Protein AF-A0A661M329-F1 (afdb_monomer_lite)

Secondary structure (DSSP, 8-state):
----GGGSPPBTTBHHHHHHHHHHHHHTTS---TT-EEEE-PSS-TT-SEEEEPTTS-EEEEEE---SSS--HHHHHHHHHHHHHHHHH-TTEEEEEEE-SS-------TT---HHHHHHHHHHHHHHHHHHTT---EEEEE-HHHHHHHHTSGGGHHHHHHHH-TTTT-HHHHHHHHHHHHHHHGGG--GGG----GGGGHHHHHHT-HHHHHHHHHHHHHHHHHHHHH--HHHHTTSHHHHHHHHHHHHHHHHHHHHTTTTTTSPP-HHHHHHHHHHHHHHHHHHHHHHHHHHHHHHHHHHHHTTS---PPPP--HHHHHHHHHHHHHHHHHHHHHTSHHHHHHHS-EEEEEE-TTSSHHHHHHHHHHHHHHTT--EEEEEGGG--SS-HHHHHHHHTT--S-HHHHHHHHHHHHHHHTS-EEEEEE-TTSTTHHHHHHHHHHHHHHHHTT-TTEEEEEEEEGGGHHHHSPTT-TTTTSEEEE--SSTT-HHHHHHHHHHHTTPPPPSS--

Foldseek 3Di:
DFDPLVLFAQDPHGSFLSQLLLVLVLVVPPDAPPPKFKFADDPVRQLFRIWIQHPVRAIAGEDEGEDPDQDDPVRLVVNVVSLLSCVVPHVRYAEYEYEYAADFDDPPDPPDQGSVNVVVVSQVVSCVSCVVSVHHYDYHYHYSVNSVVSCPDPLNLLVCLQRRVNVDLDLVLLVVQLVVLVVVCPPLADPLLDDDDPVLLLVCLLWVPPVLLVVLVVLLVQLVVLLVQLDDPVLCVFCVVLNVVLVVLNVVLNVLSVCPLRRQLPQRPLVVNLVSLVVNLVSLVVSLVRLQVVLVVQVVVVVVVPPDDDPDDGDSSPRSNVSSVSSNVSSVVSNCVSPDSSVVSSNQSAAEEEEAPPQCQVNSLSVSSVVCSVVVAAEHEAELQQDDLDAVQVSVCVSSVHDDDSSSNLSNQLSSLVSSSIAYEYEYEACVHHCSLNHQQPHVVVVLVVCVVRSSYHYYYYYYNVCCPSRHHPPCPPNNYNYDYRRHCVVNQVVSQVSVCVVVVHDDDPDDD

Structure (mmCIF, N/CA/C/O backbone):
data_AF-A0A661M329-F1
#
_entry.id   AF-A0A661M329-F1
#
loop_
_atom_site.group_PDB
_atom_site.id
_atom_site.type_symbol
_atom_site.label_atom_id
_atom_site.label_alt_id
_atom_site.label_comp_id
_atom_site.label_asym_id
_atom_site.label_entity_id
_atom_site.label_seq_id
_atom_site.pdbx_PDB_ins_code
_atom_site.Cartn_x
_atom_site.Cartn_y
_atom_site.Cartn_z
_atom_site.occupancy
_atom_site.B_iso_or_equiv
_atom_site.auth_seq_id
_atom_site.auth_comp_id
_atom_site.auth_asym_id
_atom_site.auth_atom_id
_atom_site.pdbx_PDB_model_num
ATOM 1 N N . MET A 1 1 ? -7.264 -4.583 -33.139 1.00 51.62 1 MET A N 1
ATOM 2 C CA . MET A 1 1 ? -6.341 -5.719 -32.919 1.00 51.62 1 MET A CA 1
ATOM 3 C C . MET A 1 1 ? -6.955 -6.549 -31.810 1.00 51.62 1 MET A C 1
ATOM 5 O O . MET A 1 1 ? -7.364 -5.942 -30.833 1.00 51.62 1 MET A O 1
ATOM 9 N N . SER A 1 2 ? -7.095 -7.862 -31.982 1.00 67.31 2 SER A N 1
ATOM 10 C CA . SER A 1 2 ? -7.638 -8.748 -30.943 1.00 67.31 2 SER A CA 1
ATOM 11 C C . SER A 1 2 ? -6.589 -9.026 -29.865 1.00 67.31 2 SER A C 1
ATOM 13 O O . SER A 1 2 ? -5.386 -9.060 -30.156 1.00 67.31 2 SER A O 1
ATOM 15 N N . ILE A 1 3 ? -7.029 -9.222 -28.623 1.00 83.31 3 ILE A N 1
ATOM 16 C CA . ILE A 1 3 ? -6.133 -9.592 -27.525 1.00 83.31 3 ILE A CA 1
ATOM 17 C C . ILE A 1 3 ? -5.762 -11.066 -27.693 1.00 83.31 3 ILE A C 1
ATOM 19 O O . ILE A 1 3 ? -6.628 -11.934 -27.745 1.00 83.31 3 ILE A O 1
ATOM 23 N N . ASN A 1 4 ? -4.467 -11.388 -27.727 1.00 90.31 4 ASN A N 1
ATOM 24 C CA . ASN A 1 4 ? -4.055 -12.784 -27.605 1.00 90.31 4 ASN A CA 1
ATOM 25 C C . ASN A 1 4 ? -4.012 -13.185 -26.124 1.00 90.31 4 ASN A C 1
ATOM 27 O O . ASN A 1 4 ? -2.982 -13.042 -25.460 1.00 90.31 4 ASN A O 1
ATOM 31 N N . TRP A 1 5 ? -5.125 -13.714 -25.617 1.00 93.62 5 TRP A N 1
ATOM 32 C CA . TRP A 1 5 ? -5.265 -14.153 -24.227 1.00 93.62 5 TRP A CA 1
ATOM 33 C C . TRP A 1 5 ? -4.284 -15.256 -23.811 1.00 93.62 5 TRP A C 1
ATOM 35 O O . TRP A 1 5 ? -3.985 -15.379 -22.627 1.00 93.62 5 TRP A O 1
ATOM 45 N N . GLN A 1 6 ? -3.698 -16.007 -24.751 1.00 89.69 6 GLN A N 1
ATOM 46 C CA . GLN A 1 6 ? -2.646 -16.984 -24.431 1.00 89.69 6 GLN A CA 1
ATOM 47 C C . GLN A 1 6 ? -1.368 -16.314 -23.905 1.00 89.69 6 GLN A C 1
ATOM 49 O O . GLN A 1 6 ? -0.610 -16.935 -23.162 1.00 89.69 6 GLN A O 1
ATOM 54 N N . ASN A 1 7 ? -1.145 -15.042 -24.250 1.00 92.56 7 ASN A N 1
ATOM 55 C CA . ASN A 1 7 ? -0.004 -14.259 -23.779 1.00 92.56 7 ASN A CA 1
ATOM 56 C C . ASN A 1 7 ? -0.257 -13.574 -22.432 1.00 92.56 7 ASN A C 1
ATOM 58 O O . ASN A 1 7 ? 0.666 -12.957 -21.898 1.00 92.56 7 ASN A O 1
ATOM 62 N N . LEU A 1 8 ? -1.471 -13.680 -21.878 1.00 96.06 8 LEU A N 1
ATOM 63 C CA . LEU A 1 8 ? -1.777 -13.134 -20.564 1.00 96.06 8 LEU A CA 1
ATOM 64 C C . LEU A 1 8 ? -0.839 -13.749 -19.520 1.00 96.06 8 LEU A C 1
ATOM 66 O O . LEU A 1 8 ? -0.721 -14.974 -19.405 1.00 96.06 8 LEU A O 1
ATOM 70 N N . ARG A 1 9 ? -0.168 -12.890 -18.754 1.00 95.38 9 ARG A N 1
ATOM 71 C CA . ARG A 1 9 ? 0.722 -13.281 -17.663 1.00 95.38 9 ARG A CA 1
ATOM 72 C C . ARG A 1 9 ? -0.052 -14.117 -16.632 1.00 95.38 9 ARG A C 1
ATOM 74 O O . ARG A 1 9 ? -1.063 -13.643 -16.113 1.00 95.38 9 ARG A O 1
ATOM 81 N N . PRO A 1 10 ? 0.434 -15.318 -16.265 1.00 94.69 10 PRO A N 1
ATOM 82 C CA . PRO A 1 10 ? -0.117 -16.038 -15.129 1.00 94.69 10 PRO A CA 1
ATOM 83 C C . PRO A 1 10 ? 0.226 -15.305 -13.827 1.00 94.69 10 PRO A C 1
ATOM 85 O O . PRO A 1 10 ? 1.358 -14.861 -13.627 1.00 94.69 10 PRO A O 1
ATOM 88 N N . TRP A 1 11 ? -0.737 -15.220 -12.918 1.00 93.62 11 TRP A N 1
ATOM 89 C CA . TRP A 1 11 ? -0.564 -14.644 -11.585 1.00 93.62 11 TRP A CA 1
ATOM 90 C C . TRP A 1 11 ? -0.943 -15.683 -10.542 1.00 93.62 11 TRP A C 1
ATOM 92 O O . TRP A 1 11 ? -1.860 -16.452 -10.787 1.00 93.62 11 TRP A O 1
ATOM 102 N N . ASN A 1 12 ? -0.241 -15.780 -9.411 1.00 88.00 12 ASN A N 1
ATOM 103 C CA . ASN A 1 12 ? -0.517 -16.796 -8.377 1.00 88.00 12 ASN A CA 1
ATOM 104 C C . ASN A 1 12 ? -0.701 -18.234 -8.923 1.00 88.00 12 ASN A C 1
ATOM 106 O O . ASN A 1 12 ? -1.512 -19.008 -8.425 1.00 88.00 12 ASN A O 1
ATOM 110 N N . GLY A 1 13 ? 0.058 -18.591 -9.967 1.00 89.50 13 GLY A N 1
ATOM 111 C CA . GLY A 1 13 ? 0.091 -19.940 -10.538 1.00 89.50 13 GLY A CA 1
ATOM 112 C C . GLY A 1 13 ? -0.828 -20.201 -11.737 1.00 89.50 13 GLY A C 1
ATOM 113 O O . GLY A 1 13 ? -0.719 -21.276 -12.319 1.00 89.50 13 GLY A O 1
ATOM 114 N N . SER A 1 14 ? -1.688 -19.263 -12.164 1.00 95.19 14 SER A N 1
ATOM 115 C CA . SER A 1 14 ? -2.566 -19.496 -13.327 1.00 95.19 14 SER A CA 1
ATOM 116 C C . SER A 1 14 ? -2.937 -18.231 -14.112 1.00 95.19 14 SER A C 1
ATOM 118 O O . SER A 1 14 ? -2.819 -17.114 -13.612 1.00 95.19 14 SER A O 1
ATOM 120 N N . GLN A 1 15 ? -3.406 -18.399 -15.355 1.00 95.69 15 GLN A N 1
ATOM 121 C CA . GLN A 1 15 ? -3.994 -17.301 -16.137 1.00 95.69 15 GLN A CA 1
ATOM 122 C C . GLN A 1 15 ? -5.377 -16.889 -15.625 1.00 95.69 15 GLN A C 1
ATOM 124 O O . GLN A 1 15 ? -5.746 -15.736 -15.802 1.00 95.69 15 GLN A O 1
ATOM 129 N N . ASN A 1 16 ? -6.107 -17.780 -14.944 1.00 95.38 16 ASN A N 1
ATOM 130 C CA . ASN A 1 16 ? -7.419 -17.457 -14.377 1.00 95.38 16 ASN A CA 1
ATOM 131 C C . ASN A 1 16 ? -7.296 -16.329 -13.352 1.00 95.38 16 ASN A C 1
ATOM 133 O O . ASN A 1 16 ? -7.906 -15.277 -13.500 1.00 95.38 16 ASN A O 1
ATOM 137 N N . THR A 1 17 ? -6.405 -16.523 -12.388 1.00 94.69 17 THR A N 1
ATOM 138 C CA . THR A 1 17 ? -6.068 -15.545 -11.352 1.00 94.69 17 THR A CA 1
ATOM 139 C C . THR A 1 17 ? -5.371 -14.305 -11.919 1.00 94.69 17 THR A C 1
ATOM 141 O O . THR A 1 17 ? -5.500 -13.219 -11.366 1.00 94.69 17 THR A O 1
ATOM 144 N N . GLY A 1 18 ? -4.649 -14.433 -13.040 1.00 95.94 18 GLY A N 1
ATOM 145 C CA . GLY A 1 18 ? -4.112 -13.279 -13.773 1.00 95.94 18 GLY A CA 1
ATOM 146 C C . GLY A 1 18 ? -5.201 -12.432 -14.434 1.00 95.94 18 GLY A C 1
ATOM 147 O O . GLY A 1 18 ? -5.139 -11.208 -14.391 1.00 95.94 18 GLY A O 1
ATOM 148 N N . PHE A 1 19 ? -6.219 -13.071 -15.009 1.00 97.38 19 PHE A N 1
ATOM 149 C CA . PHE A 1 19 ? -7.359 -12.390 -15.617 1.00 97.38 19 PHE A CA 1
ATOM 150 C C . PHE A 1 19 ? -8.252 -11.724 -14.569 1.00 97.38 19 PHE A C 1
ATOM 152 O O . PHE A 1 19 ? -8.682 -10.592 -14.777 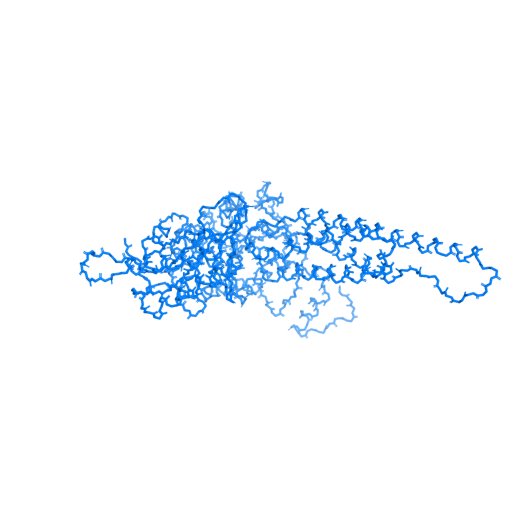1.00 97.38 19 PHE A O 1
ATOM 159 N N . GLU A 1 20 ? -8.494 -12.402 -13.444 1.00 96.62 20 GLU A N 1
ATOM 160 C CA . GLU A 1 20 ? -9.211 -11.844 -12.293 1.00 96.62 20 GLU A CA 1
ATOM 161 C C . GLU A 1 20 ? -8.524 -10.569 -11.794 1.00 96.62 20 GLU A C 1
ATOM 163 O O . GLU A 1 20 ? -9.153 -9.511 -11.754 1.00 96.62 20 GLU A O 1
ATOM 168 N N . GLU A 1 21 ? -7.214 -10.627 -11.533 1.00 96.38 21 GLU A N 1
ATOM 169 C CA . GLU A 1 21 ? -6.452 -9.454 -11.100 1.00 96.38 21 GLU A CA 1
ATOM 170 C C . GLU A 1 21 ? -6.451 -8.343 -12.161 1.00 96.38 21 GLU A C 1
ATOM 172 O O . GLU A 1 21 ? -6.685 -7.187 -11.820 1.00 96.38 21 GLU A O 1
ATOM 177 N N . LEU A 1 22 ? -6.254 -8.659 -13.447 1.00 97.50 22 LEU A N 1
ATOM 178 C CA . LEU A 1 22 ? -6.341 -7.663 -14.520 1.00 97.50 22 LEU A CA 1
ATOM 179 C C . LEU A 1 22 ? -7.703 -6.944 -14.516 1.00 97.50 22 LEU A C 1
ATOM 181 O O . LEU A 1 22 ? -7.742 -5.719 -14.609 1.00 97.50 22 LEU A O 1
ATOM 185 N N . CYS A 1 23 ? -8.810 -7.678 -14.382 1.00 97.62 23 CYS A N 1
ATOM 186 C CA . CYS A 1 23 ? -10.145 -7.081 -14.331 1.00 97.62 23 CYS A CA 1
ATOM 187 C C . CYS A 1 23 ? -10.324 -6.195 -13.092 1.00 97.62 23 CYS A C 1
ATOM 189 O O . CYS A 1 23 ? -10.851 -5.093 -13.222 1.00 97.62 23 CYS A O 1
ATOM 191 N N . CYS A 1 24 ? -9.835 -6.622 -11.922 1.00 96.00 24 CYS A N 1
ATOM 192 C CA . CYS A 1 24 ? -9.841 -5.798 -10.709 1.00 96.00 24 CYS A CA 1
ATOM 193 C C . CYS A 1 24 ? -9.064 -4.492 -10.901 1.00 96.00 24 CYS A C 1
ATOM 195 O O . CYS A 1 24 ? -9.531 -3.424 -10.516 1.00 96.00 24 CYS A O 1
ATOM 197 N N . GLN A 1 25 ? -7.898 -4.560 -11.541 1.00 95.88 25 GLN A N 1
ATOM 198 C CA . GLN A 1 25 ? -7.081 -3.381 -11.818 1.00 95.88 25 GLN A CA 1
ATOM 199 C C . GLN A 1 25 ? -7.755 -2.402 -12.774 1.00 95.88 25 GLN A C 1
ATOM 201 O O . GLN A 1 25 ? -7.614 -1.197 -12.595 1.00 95.88 25 GLN A O 1
ATOM 206 N N . LEU A 1 26 ? -8.470 -2.900 -13.783 1.00 97.25 26 LEU A N 1
ATOM 207 C CA . LEU A 1 26 ? -9.256 -2.049 -14.673 1.00 97.25 26 LEU A CA 1
ATOM 208 C C . LEU A 1 26 ? -10.458 -1.447 -13.933 1.00 97.25 26 LEU A C 1
ATOM 210 O O . LEU A 1 26 ? -10.696 -0.250 -14.042 1.00 97.25 26 LEU A O 1
ATOM 214 N N . ALA A 1 27 ? -11.159 -2.239 -13.115 1.00 96.31 27 ALA A N 1
ATOM 215 C CA . ALA A 1 27 ? -12.278 -1.768 -12.298 1.00 96.31 27 ALA A CA 1
ATOM 216 C C . ALA A 1 27 ? -11.871 -0.649 -11.322 1.00 96.31 27 ALA A C 1
ATOM 218 O O . ALA A 1 27 ? -12.624 0.304 -11.142 1.00 96.31 27 ALA A O 1
ATOM 219 N N . ALA A 1 28 ? -10.663 -0.713 -10.752 1.00 93.56 28 ALA A N 1
ATOM 220 C CA . ALA A 1 28 ? -10.113 0.319 -9.868 1.00 93.56 28 ALA A CA 1
ATOM 221 C C . ALA A 1 28 ? -9.904 1.690 -10.543 1.00 93.56 28 ALA A C 1
ATOM 223 O O . ALA A 1 28 ? -9.671 2.675 -9.848 1.00 93.56 28 ALA A O 1
ATOM 224 N N . TYR A 1 29 ? -9.945 1.751 -11.877 1.00 92.62 29 TYR A N 1
ATOM 225 C CA . TYR A 1 29 ? -9.771 2.975 -12.668 1.00 92.62 29 TYR A CA 1
ATOM 226 C C . TYR A 1 29 ? -11.064 3.418 -13.362 1.00 92.62 29 TYR A C 1
ATOM 228 O O . TYR A 1 29 ? -11.057 4.415 -14.080 1.00 92.62 29 TYR A O 1
ATOM 236 N N . GLU A 1 30 ? -12.177 2.712 -13.149 1.00 93.81 30 GLU A N 1
ATOM 237 C CA . GLU A 1 30 ? -13.479 3.206 -13.589 1.00 93.81 30 GLU A CA 1
ATOM 238 C C . GLU A 1 30 ? -13.853 4.470 -12.803 1.00 93.81 30 GLU A C 1
ATOM 240 O O . GLU A 1 30 ? -13.565 4.595 -11.610 1.00 93.81 30 GLU A O 1
ATOM 245 N N . GLU A 1 31 ? -14.516 5.412 -13.473 1.00 92.50 31 GLU A N 1
ATOM 246 C CA . GLU A 1 31 ? -14.968 6.646 -12.840 1.00 92.50 31 GLU A CA 1
ATOM 247 C C . GLU A 1 31 ? -16.027 6.344 -11.772 1.00 92.50 31 GLU A C 1
ATOM 249 O O . GLU A 1 31 ? -17.148 5.926 -12.069 1.00 92.50 31 GLU A O 1
ATOM 254 N N . ALA A 1 32 ? -15.670 6.585 -10.513 1.00 92.12 32 ALA A N 1
ATOM 255 C CA . ALA A 1 32 ? -16.570 6.498 -9.375 1.00 92.12 32 ALA A CA 1
ATOM 256 C C . ALA A 1 32 ? -16.809 7.897 -8.773 1.00 92.12 32 ALA A C 1
ATOM 258 O O . ALA A 1 32 ? -15.937 8.768 -8.857 1.00 92.12 32 ALA A O 1
ATOM 259 N N . PRO A 1 33 ? -17.966 8.137 -8.128 1.00 93.56 33 PRO A N 1
ATOM 260 C CA . PRO A 1 33 ? -18.215 9.355 -7.365 1.00 93.56 33 PRO A CA 1
ATOM 261 C C . PRO A 1 33 ? -17.064 9.708 -6.417 1.00 93.56 33 PRO A C 1
ATOM 263 O O . PRO A 1 33 ? -16.435 8.826 -5.824 1.00 93.56 33 PRO A O 1
ATOM 266 N N . GLN A 1 34 ? -16.818 11.002 -6.216 1.00 88.31 34 GLN A N 1
ATOM 267 C CA . GLN A 1 34 ? -15.798 11.465 -5.275 1.00 88.31 34 GLN A CA 1
ATOM 268 C C . GLN A 1 34 ? -16.022 10.857 -3.881 1.00 88.31 34 GLN A C 1
ATOM 270 O O . GLN A 1 34 ? -17.160 10.718 -3.437 1.00 88.31 34 GLN A O 1
ATOM 275 N N . SER A 1 35 ? -14.931 10.499 -3.198 1.00 85.50 35 SER A N 1
ATOM 276 C CA . SER A 1 35 ? -14.946 9.820 -1.890 1.00 85.50 35 SER A CA 1
ATOM 277 C C . SER A 1 35 ? -15.457 8.374 -1.905 1.00 85.50 35 SER A C 1
ATOM 279 O O . SER A 1 35 ? -15.669 7.801 -0.836 1.00 85.50 35 SER A O 1
ATOM 281 N N . SER A 1 36 ? -15.621 7.762 -3.081 1.00 90.38 36 SER A N 1
ATOM 282 C CA . SER A 1 36 ? -15.779 6.307 -3.177 1.00 90.38 36 SER A CA 1
ATOM 283 C C . SER A 1 36 ? -14.490 5.596 -2.765 1.00 90.38 36 SER A C 1
ATOM 285 O O . SER A 1 36 ? -13.392 6.130 -2.926 1.00 90.38 36 SER A O 1
ATOM 287 N N . ILE A 1 37 ? -14.625 4.377 -2.246 1.00 89.06 37 ILE A N 1
ATOM 288 C CA . ILE A 1 37 ? -13.499 3.537 -1.830 1.00 89.06 37 ILE A CA 1
ATOM 289 C C . ILE A 1 37 ? -13.508 2.274 -2.681 1.00 89.06 37 ILE A C 1
ATOM 291 O O . ILE A 1 37 ? -14.509 1.555 -2.710 1.00 89.06 37 ILE A O 1
ATOM 295 N N . PHE A 1 38 ? -12.399 2.009 -3.364 1.00 91.88 38 PHE A N 1
ATOM 296 C CA . PHE A 1 38 ? -12.188 0.750 -4.063 1.00 91.88 38 PHE A CA 1
ATOM 297 C C . PHE A 1 38 ? -11.665 -0.302 -3.087 1.00 91.88 38 PHE A C 1
ATOM 299 O O . PHE A 1 38 ? -10.781 -0.019 -2.281 1.00 91.88 38 PHE A O 1
ATOM 306 N N . ILE A 1 39 ? -12.227 -1.506 -3.157 1.00 89.94 39 ILE A N 1
ATOM 307 C CA . ILE A 1 39 ? -11.881 -2.631 -2.294 1.00 89.94 39 ILE A CA 1
ATOM 308 C C . ILE A 1 39 ? -11.663 -3.854 -3.178 1.00 89.94 39 ILE A C 1
ATOM 310 O O . ILE A 1 39 ? -12.603 -4.392 -3.771 1.00 89.94 39 ILE A O 1
ATOM 314 N N . ARG A 1 40 ? -10.423 -4.334 -3.227 1.00 88.94 40 ARG A N 1
ATOM 315 C CA . ARG A 1 40 ? -10.083 -5.638 -3.802 1.00 88.94 40 ARG A CA 1
ATOM 316 C C . ARG A 1 40 ? -10.187 -6.717 -2.732 1.00 88.94 40 ARG A C 1
ATOM 318 O O . ARG A 1 40 ? -9.786 -6.499 -1.591 1.00 88.94 40 ARG A O 1
ATOM 325 N N . LYS A 1 41 ? -10.696 -7.895 -3.092 1.00 84.62 41 LYS A N 1
ATOM 326 C CA . LYS A 1 41 ? -10.870 -8.998 -2.146 1.00 84.62 41 LYS A CA 1
ATOM 327 C C . LYS A 1 41 ? -9.948 -10.165 -2.448 1.00 84.62 41 LYS A C 1
ATOM 329 O O . LYS A 1 41 ? -9.725 -10.528 -3.595 1.00 84.62 41 LYS A O 1
ATOM 334 N N . ALA A 1 42 ? -9.454 -10.785 -1.383 1.00 75.06 42 ALA A N 1
ATOM 335 C CA . ALA A 1 42 ? -8.864 -12.113 -1.451 1.00 75.06 42 ALA A CA 1
ATOM 336 C C . ALA A 1 42 ? -9.950 -13.178 -1.239 1.00 75.06 42 ALA A C 1
ATOM 338 O O . ALA A 1 42 ? -10.958 -12.936 -0.573 1.00 75.06 42 ALA A O 1
ATOM 339 N N . ALA A 1 43 ? -9.724 -14.382 -1.760 1.00 68.38 43 ALA A N 1
ATOM 340 C CA . ALA A 1 43 ? -10.598 -15.515 -1.486 1.00 68.38 43 ALA A CA 1
ATOM 341 C C . ALA A 1 43 ? -10.595 -15.876 0.022 1.00 68.38 43 ALA A C 1
ATOM 343 O O . ALA A 1 43 ? -9.522 -15.891 0.633 1.00 68.38 43 ALA A O 1
ATOM 344 N N . PRO A 1 44 ? -11.745 -16.249 0.627 1.00 71.88 44 PRO A N 1
ATOM 345 C CA . PRO A 1 44 ? -13.093 -16.270 0.051 1.00 71.88 44 PRO A CA 1
ATOM 346 C C . PRO A 1 44 ? -13.691 -14.857 -0.109 1.00 71.88 44 PRO A C 1
ATOM 348 O O . PRO A 1 44 ? -13.777 -14.087 0.841 1.00 71.88 44 PRO A O 1
ATOM 351 N N . ASP A 1 45 ? -14.175 -14.562 -1.312 1.00 76.50 45 ASP A N 1
ATOM 352 C CA . ASP A 1 45 ? -14.434 -13.220 -1.864 1.00 76.50 45 ASP A CA 1
ATOM 353 C C . ASP A 1 45 ? -15.910 -12.761 -1.776 1.00 76.50 45 ASP A C 1
ATOM 355 O O . ASP A 1 45 ? -16.269 -11.628 -2.105 1.00 76.50 45 ASP A O 1
ATOM 359 N N . ALA A 1 46 ? -16.789 -13.641 -1.290 1.00 82.69 46 ALA A N 1
ATOM 360 C CA . ALA A 1 46 ? -18.237 -13.438 -1.240 1.00 82.69 46 ALA A CA 1
ATOM 361 C C . ALA A 1 46 ? -18.902 -13.206 -2.617 1.00 82.69 46 ALA A C 1
ATOM 363 O O . ALA A 1 46 ? -19.977 -12.612 -2.679 1.00 82.69 46 ALA A O 1
ATOM 364 N N . GLY A 1 47 ? -18.315 -13.737 -3.699 1.00 86.12 47 GLY A N 1
ATOM 365 C CA . GLY A 1 47 ? -18.902 -13.714 -5.047 1.00 86.12 47 GLY A CA 1
ATOM 366 C C . GLY A 1 47 ? -18.636 -12.443 -5.862 1.00 86.12 47 GLY A C 1
ATOM 367 O O . GLY A 1 47 ? -19.349 -12.211 -6.842 1.00 86.12 47 GLY A O 1
ATOM 368 N N . VAL A 1 48 ? -17.663 -11.631 -5.438 1.00 93.56 48 VAL A N 1
ATOM 369 C CA . VAL A 1 48 ? -17.091 -10.504 -6.191 1.00 93.56 48 VAL A CA 1
ATOM 370 C C . VAL A 1 48 ? -15.583 -10.463 -5.959 1.00 93.56 48 VAL A C 1
ATOM 372 O O . VAL A 1 48 ? -15.145 -10.492 -4.812 1.00 93.56 48 VAL A O 1
ATOM 375 N N . GLU A 1 49 ? -14.800 -10.303 -7.022 1.00 94.75 49 GLU A N 1
ATOM 376 C CA . GLU A 1 49 ? -13.335 -10.188 -6.942 1.00 94.75 49 GLU A CA 1
ATOM 377 C C . GLU A 1 49 ? -12.915 -8.808 -6.392 1.00 94.75 49 GLU A C 1
ATOM 379 O O . GLU A 1 49 ? -11.932 -8.659 -5.661 1.00 94.75 49 GLU A O 1
ATOM 384 N N . CYS A 1 50 ? -13.695 -7.769 -6.708 1.00 94.56 50 CYS A N 1
ATOM 385 C CA . CYS A 1 50 ? -13.540 -6.421 -6.165 1.00 94.56 50 CYS A CA 1
ATOM 386 C C . CYS A 1 50 ? -14.864 -5.648 -6.180 1.00 94.56 50 CYS A C 1
ATOM 388 O O . CYS A 1 50 ? -15.836 -6.049 -6.832 1.00 94.56 50 CYS A O 1
ATOM 390 N N . LEU A 1 51 ? -14.903 -4.537 -5.443 1.00 94.44 51 LEU A N 1
ATOM 391 C CA . LEU A 1 51 ? -16.032 -3.619 -5.441 1.00 94.44 51 LEU A CA 1
ATOM 392 C C . LEU A 1 51 ? -15.613 -2.162 -5.246 1.00 94.44 51 LEU A C 1
ATOM 394 O O . LEU A 1 51 ? -14.617 -1.865 -4.591 1.00 94.44 51 LEU A O 1
ATOM 398 N N . TRP A 1 52 ? -16.437 -1.256 -5.755 1.00 95.25 52 TRP A N 1
ATOM 399 C CA . TRP A 1 52 ? -16.479 0.132 -5.316 1.00 95.25 52 TRP A CA 1
ATOM 400 C C . TRP A 1 52 ? -17.575 0.295 -4.276 1.00 95.25 52 TRP A C 1
ATOM 402 O O . TRP A 1 52 ? -18.712 -0.120 -4.501 1.00 95.25 52 TRP A O 1
ATOM 412 N N . LYS A 1 53 ? -17.248 0.941 -3.158 1.00 93.44 53 LYS A N 1
ATOM 413 C CA . LYS A 1 53 ? -18.219 1.400 -2.168 1.00 93.44 53 LYS A CA 1
ATOM 414 C C . LYS A 1 53 ? -18.417 2.901 -2.317 1.00 93.44 53 LYS A C 1
ATOM 416 O O . LYS A 1 53 ? -17.486 3.680 -2.107 1.00 93.44 53 LYS A O 1
ATOM 421 N N . LEU A 1 54 ? -19.632 3.292 -2.674 1.00 95.00 54 LEU A N 1
ATOM 422 C CA . LEU A 1 54 ? -20.006 4.675 -2.933 1.00 95.00 54 LEU A CA 1
ATOM 423 C C . LEU A 1 54 ? -20.287 5.446 -1.629 1.00 95.00 54 LEU A C 1
ATOM 425 O O . LEU A 1 54 ? -20.619 4.834 -0.607 1.00 95.00 54 LEU A O 1
ATOM 429 N N . PRO A 1 55 ? -20.250 6.796 -1.647 1.00 91.94 55 PRO A N 1
ATOM 430 C CA . PRO A 1 55 ? -20.513 7.617 -0.462 1.00 91.94 55 PRO A CA 1
ATOM 431 C C . PRO A 1 55 ? -21.910 7.419 0.136 1.00 91.94 55 PRO A C 1
ATOM 433 O O . PRO A 1 55 ? -22.099 7.545 1.344 1.00 91.94 55 PRO A O 1
ATOM 436 N N . ASN A 1 56 ? -22.898 7.087 -0.699 1.00 93.81 56 ASN A N 1
ATOM 437 C CA . ASN A 1 56 ? -24.266 6.807 -0.260 1.00 93.81 56 ASN A CA 1
ATOM 438 C C . ASN A 1 56 ? -24.428 5.399 0.357 1.00 93.81 56 ASN A C 1
ATOM 440 O O . ASN A 1 56 ? -25.511 5.070 0.848 1.00 93.81 56 ASN A O 1
ATOM 444 N N . GLY A 1 57 ? -23.367 4.585 0.348 1.00 92.50 57 GLY A N 1
ATOM 445 C CA . GLY A 1 57 ? -23.338 3.211 0.838 1.00 92.50 57 GLY A CA 1
ATOM 446 C C . GLY A 1 57 ? -23.683 2.151 -0.206 1.00 92.50 57 GLY A C 1
ATOM 447 O O . GLY A 1 57 ? -23.718 0.981 0.164 1.00 92.50 57 GLY A O 1
ATOM 448 N N . ASP A 1 58 ? -23.956 2.528 -1.456 1.00 96.44 58 ASP A N 1
ATOM 449 C CA . ASP A 1 58 ? -24.168 1.573 -2.548 1.00 96.44 58 ASP A CA 1
ATOM 450 C C . ASP A 1 58 ? -22.857 0.923 -2.984 1.00 96.44 58 ASP A C 1
ATOM 452 O O . ASP A 1 58 ? -21.770 1.466 -2.779 1.00 96.44 58 ASP A O 1
ATOM 456 N N . GLU A 1 59 ? -22.969 -0.254 -3.588 1.00 96.81 59 GLU A N 1
ATOM 457 C CA . GLU A 1 59 ? -21.829 -1.057 -4.009 1.00 96.81 59 GLU A CA 1
ATOM 458 C C . GLU A 1 59 ? -21.926 -1.394 -5.500 1.00 96.81 59 GLU A C 1
ATOM 460 O O . GLU A 1 59 ? -22.980 -1.802 -5.997 1.00 96.81 59 GLU A O 1
ATOM 465 N N . TRP A 1 60 ? -20.808 -1.256 -6.211 1.00 97.88 60 TRP A N 1
ATOM 466 C CA . TRP A 1 60 ? -20.621 -1.782 -7.565 1.00 97.88 60 TRP A CA 1
ATOM 467 C C . TRP A 1 60 ? -19.627 -2.934 -7.495 1.00 97.88 60 TRP A C 1
ATOM 469 O O . TRP A 1 60 ? -18.530 -2.744 -6.982 1.00 97.88 60 TRP A O 1
ATOM 479 N N . GLY A 1 61 ? -20.001 -4.122 -7.964 1.00 97.31 61 GLY A N 1
ATOM 480 C CA . GLY A 1 61 ? -19.182 -5.330 -7.860 1.00 97.31 61 GLY A CA 1
ATOM 481 C C . GLY A 1 61 ? -18.735 -5.865 -9.215 1.00 97.31 61 GLY A C 1
ATOM 482 O O . GLY A 1 61 ? -19.483 -5.803 -10.189 1.00 97.31 61 GLY A O 1
ATOM 483 N N . TRP A 1 62 ? -17.537 -6.445 -9.262 1.00 98.19 62 TRP A N 1
ATOM 484 C CA . TRP A 1 62 ? -17.013 -7.132 -10.441 1.00 98.19 62 TRP A CA 1
ATOM 485 C C . TRP A 1 62 ? -16.746 -8.598 -10.133 1.00 98.19 62 TRP A C 1
ATOM 487 O O . TRP A 1 62 ? -16.180 -8.936 -9.094 1.00 98.19 62 TRP A O 1
ATOM 497 N N . GLN A 1 63 ? -17.113 -9.463 -11.073 1.00 97.50 63 GLN A N 1
ATOM 498 C CA . GLN A 1 63 ? -16.790 -10.880 -11.048 1.00 97.50 63 GLN A CA 1
ATOM 499 C C . GLN A 1 63 ? -16.124 -11.276 -12.354 1.00 97.50 63 GLN A C 1
ATOM 501 O O . GLN A 1 63 ? -16.733 -11.190 -13.418 1.00 97.50 63 GLN A O 1
ATOM 506 N N . ALA A 1 64 ? -14.894 -11.769 -12.276 1.00 97.06 64 ALA A N 1
ATOM 507 C CA . ALA A 1 64 ? -14.162 -12.233 -13.442 1.00 97.06 64 ALA A CA 1
ATOM 508 C C . ALA A 1 64 ? -14.138 -13.764 -13.506 1.00 97.06 64 ALA A C 1
ATOM 510 O O . ALA A 1 64 ? -14.071 -14.451 -12.484 1.00 97.06 64 ALA A O 1
ATOM 511 N N . LYS A 1 65 ? -14.212 -14.306 -14.726 1.00 96.50 65 LYS A N 1
ATOM 512 C CA . LYS A 1 65 ? -13.925 -15.716 -15.015 1.00 96.50 65 LYS A CA 1
ATOM 513 C C . LYS A 1 65 ? -13.202 -15.849 -16.351 1.00 96.50 65 LYS A C 1
ATOM 515 O O . LYS A 1 65 ? -13.628 -15.314 -17.370 1.00 96.50 65 LYS A O 1
ATOM 520 N N . PHE A 1 66 ? -12.111 -16.608 -16.367 1.00 96.56 66 PHE A N 1
ATOM 521 C CA . PHE A 1 66 ? -11.303 -16.794 -17.572 1.00 96.56 66 PHE A CA 1
ATOM 522 C C . PHE A 1 66 ? -11.827 -17.957 -18.428 1.00 96.56 66 PHE A C 1
ATOM 524 O O . PHE A 1 66 ? -11.303 -19.070 -18.408 1.00 96.56 66 PHE A O 1
ATOM 531 N N . PHE A 1 67 ? -12.915 -17.708 -19.160 1.00 95.69 67 PHE A N 1
ATOM 532 C CA . PHE A 1 67 ? -13.528 -18.675 -20.075 1.00 95.69 67 PHE A CA 1
ATOM 533 C C . PHE A 1 67 ? -13.257 -18.289 -21.532 1.00 95.69 67 PHE A C 1
ATOM 535 O O . PHE A 1 67 ? -13.836 -17.340 -22.042 1.00 95.69 67 PHE A O 1
ATOM 542 N N . LEU A 1 68 ? -12.409 -19.057 -22.224 1.00 94.19 68 LEU A N 1
ATOM 543 C CA . LEU A 1 68 ? -12.007 -18.796 -23.619 1.00 94.19 68 LEU A CA 1
ATOM 544 C C . LEU A 1 68 ? -13.025 -19.277 -24.672 1.00 94.19 68 LEU A C 1
ATOM 546 O O . LEU A 1 68 ? -12.733 -19.315 -25.864 1.00 94.19 68 LEU A O 1
ATOM 550 N N . SER A 1 69 ? -14.211 -19.700 -24.239 1.00 94.12 69 SER A N 1
ATOM 551 C CA . SER A 1 69 ? -15.310 -20.134 -25.108 1.00 94.12 69 SER A CA 1
ATOM 552 C C . SER A 1 69 ? -16.649 -19.885 -24.410 1.00 94.12 69 SER A C 1
ATOM 554 O O . SER A 1 69 ? -16.656 -19.780 -23.176 1.00 94.12 69 SER A O 1
ATOM 556 N N . PRO A 1 70 ? -17.768 -19.769 -25.157 1.00 95.25 70 PRO A N 1
ATOM 557 C CA . PRO A 1 70 ? -19.082 -19.540 -24.566 1.00 95.25 70 PRO A CA 1
ATOM 558 C C . PRO A 1 70 ? -19.369 -20.520 -23.414 1.00 95.25 70 PRO A C 1
ATOM 560 O O . PRO A 1 70 ? -19.165 -21.725 -23.599 1.00 95.25 70 PRO A O 1
ATOM 563 N N . PRO A 1 71 ? -19.845 -20.047 -22.242 1.00 96.44 71 PRO A N 1
ATOM 564 C CA . PRO A 1 71 ? -19.946 -20.897 -21.062 1.00 96.44 71 PRO A CA 1
ATOM 565 C C . PRO A 1 71 ? -20.857 -22.113 -21.284 1.00 96.44 71 PRO A C 1
ATOM 567 O O . PRO A 1 71 ? -21.973 -22.006 -21.810 1.00 96.44 71 PRO A O 1
ATOM 570 N N . ASN A 1 72 ? -20.388 -23.284 -20.853 1.00 95.31 72 ASN A N 1
ATOM 571 C CA . ASN A 1 72 ? -21.201 -24.497 -20.768 1.00 95.31 72 ASN A CA 1
ATOM 572 C C . ASN A 1 72 ? -22.093 -24.489 -19.507 1.00 95.31 72 ASN A C 1
ATOM 574 O O . ASN A 1 72 ? -22.006 -23.589 -18.674 1.00 95.31 72 ASN A O 1
ATOM 578 N N . ASN A 1 73 ? -22.951 -25.501 -19.334 1.00 94.31 73 ASN A N 1
ATOM 579 C CA . ASN A 1 73 ? -23.900 -25.557 -18.209 1.00 94.31 73 ASN A CA 1
ATOM 580 C C . ASN A 1 73 ? -23.217 -25.495 -16.829 1.00 94.31 73 ASN A C 1
ATOM 582 O O . ASN A 1 73 ? -23.746 -24.883 -15.902 1.00 94.31 73 ASN A O 1
ATOM 586 N N . HIS A 1 74 ? -22.039 -26.105 -16.690 1.00 95.69 74 HIS A N 1
ATOM 587 C CA . HIS A 1 74 ? -21.275 -26.070 -15.445 1.00 95.69 74 HIS A CA 1
ATOM 588 C C . HIS A 1 74 ? -20.688 -24.675 -15.190 1.00 95.69 74 HIS A C 1
ATOM 590 O O . HIS A 1 74 ? -20.806 -24.156 -14.086 1.00 95.69 74 HIS A O 1
ATOM 596 N N . GLN A 1 75 ? -20.128 -24.022 -16.210 1.00 96.69 75 GLN A N 1
ATOM 597 C CA . GLN A 1 75 ? -19.599 -22.657 -16.095 1.00 96.69 75 GLN A CA 1
ATOM 598 C C . GLN A 1 75 ? -20.699 -21.622 -15.818 1.00 96.69 75 GLN A C 1
ATOM 600 O O . GLN A 1 75 ? -20.501 -20.723 -15.006 1.00 96.69 75 GLN A O 1
ATOM 605 N N . TRP A 1 76 ? -21.884 -21.778 -16.414 1.00 97.56 76 TRP A N 1
ATOM 606 C CA . TRP A 1 76 ? -23.056 -20.977 -16.049 1.00 97.56 76 TRP A CA 1
ATOM 607 C C . TRP A 1 76 ? -23.479 -21.194 -14.595 1.00 97.56 76 TRP A C 1
ATOM 609 O O . TRP A 1 76 ? -23.787 -20.228 -13.903 1.00 97.56 76 TRP A O 1
ATOM 619 N N . SER A 1 77 ? -23.430 -22.438 -14.108 1.00 96.81 77 SER A N 1
ATOM 620 C CA . SER A 1 77 ? -23.718 -22.744 -12.700 1.00 96.81 77 SER A CA 1
ATOM 621 C C . SER A 1 77 ? -22.712 -22.077 -11.753 1.00 96.81 77 SER A C 1
ATOM 623 O O . SER A 1 77 ? -23.100 -21.592 -10.696 1.00 96.81 77 SER A O 1
ATOM 625 N N . GLN A 1 78 ? -21.438 -21.966 -12.145 1.00 95.50 78 GLN A N 1
ATOM 626 C CA . GLN A 1 78 ? -20.440 -21.217 -11.369 1.00 95.50 78 GLN A CA 1
ATOM 627 C C . GLN A 1 78 ? -20.766 -19.719 -11.294 1.00 95.50 78 GLN A C 1
ATOM 629 O O . GLN A 1 78 ? -20.672 -19.129 -10.220 1.00 95.50 78 GLN A O 1
ATOM 634 N N . LEU A 1 79 ? -21.173 -19.103 -12.411 1.00 97.06 79 LEU A N 1
ATOM 635 C CA . LEU A 1 79 ? -21.599 -17.697 -12.422 1.00 97.06 79 LEU A CA 1
ATOM 636 C C . LEU A 1 79 ? -22.849 -17.488 -11.555 1.00 97.06 79 LEU A C 1
ATOM 638 O O . LEU A 1 79 ? -22.900 -16.550 -10.762 1.00 97.06 79 LEU A O 1
ATOM 642 N N . ASP A 1 80 ? -23.819 -18.398 -11.650 1.00 97.88 80 ASP A N 1
ATOM 643 C CA . ASP A 1 80 ? -25.017 -18.408 -10.809 1.00 97.88 80 ASP A CA 1
ATOM 644 C C . ASP A 1 80 ? -24.671 -18.452 -9.309 1.00 97.88 80 ASP A C 1
ATOM 646 O O . ASP A 1 80 ? -25.261 -17.718 -8.513 1.00 97.88 80 ASP A O 1
ATOM 650 N N . GLU A 1 81 ? -23.714 -19.295 -8.911 1.00 96.81 81 GLU A N 1
ATOM 651 C CA . GLU A 1 81 ? -23.248 -19.389 -7.525 1.00 96.81 81 GLU A CA 1
ATOM 652 C C . GLU A 1 81 ? -22.576 -18.100 -7.043 1.00 96.81 81 GLU A C 1
ATOM 654 O O . GLU A 1 81 ? -22.857 -17.660 -5.923 1.00 96.81 81 GLU A O 1
ATOM 659 N N . SER A 1 82 ? -21.724 -17.479 -7.867 1.00 95.81 82 SER A N 1
ATOM 660 C CA . SER A 1 82 ? -21.094 -16.192 -7.544 1.00 95.81 82 SER A CA 1
ATOM 661 C C . SER A 1 82 ? -22.140 -15.094 -7.351 1.00 95.81 82 SER A C 1
ATOM 663 O O . SER A 1 82 ? -22.141 -14.433 -6.313 1.00 95.81 82 SER A O 1
ATOM 665 N N . VAL A 1 83 ? -23.095 -14.961 -8.278 1.00 97.44 83 VAL A N 1
ATOM 666 C CA . VAL A 1 83 ? -24.174 -13.963 -8.182 1.00 97.44 83 VAL A CA 1
ATOM 667 C C . VAL A 1 83 ? -25.029 -14.195 -6.939 1.00 97.44 83 VAL A C 1
ATOM 669 O O . VAL A 1 83 ? -25.332 -13.255 -6.204 1.00 97.44 83 VAL A O 1
ATOM 672 N N . LYS A 1 84 ? -25.402 -15.448 -6.652 1.00 96.50 84 LYS A N 1
ATOM 673 C CA . LYS A 1 84 ? -26.206 -15.771 -5.469 1.00 96.50 84 LYS A CA 1
ATOM 674 C C . LYS A 1 84 ? -25.487 -15.379 -4.173 1.00 96.50 84 LYS A C 1
ATOM 676 O O . LYS A 1 84 ? -26.106 -14.760 -3.308 1.00 96.50 84 LYS A O 1
ATOM 681 N N . LYS A 1 85 ? -24.192 -15.696 -4.055 1.00 96.62 85 LYS A N 1
ATOM 682 C CA . LYS A 1 85 ? -23.363 -15.302 -2.902 1.00 96.62 85 LYS A CA 1
ATOM 683 C C . LYS A 1 85 ? -23.239 -13.784 -2.789 1.00 96.62 85 LYS A C 1
ATOM 685 O O . LYS A 1 85 ? -23.410 -13.258 -1.689 1.00 96.62 85 LYS A O 1
ATOM 690 N N . ALA A 1 86 ? -23.027 -13.087 -3.905 1.00 96.50 86 ALA A N 1
ATOM 691 C CA . ALA A 1 86 ? -22.943 -11.632 -3.923 1.00 96.50 86 ALA A CA 1
ATOM 692 C C . ALA A 1 86 ? -24.238 -11.003 -3.391 1.00 96.50 86 ALA A C 1
ATOM 694 O O . ALA A 1 86 ? -24.198 -10.246 -2.428 1.00 96.50 86 ALA A O 1
ATOM 695 N N . LEU A 1 87 ? -25.402 -11.414 -3.902 1.00 96.25 87 LEU A N 1
ATOM 696 C CA . LEU A 1 87 ? -26.706 -10.931 -3.426 1.00 96.25 87 LEU A CA 1
ATOM 697 C C . LEU A 1 87 ? -26.997 -11.285 -1.953 1.00 96.25 87 LEU A C 1
ATOM 699 O O . LEU A 1 87 ? -27.822 -10.641 -1.308 1.00 96.25 87 LEU A O 1
ATOM 703 N N . GLU A 1 88 ? -26.376 -12.331 -1.401 1.00 95.06 88 GLU A N 1
ATOM 704 C CA . GLU A 1 88 ? -26.498 -12.691 0.018 1.00 95.06 88 GLU A CA 1
ATOM 705 C C . GLU A 1 88 ? -25.610 -11.849 0.937 1.00 95.06 88 GLU A C 1
ATOM 707 O O . GLU A 1 88 ? -25.991 -11.596 2.081 1.00 95.06 88 GLU A O 1
ATOM 712 N N . LYS A 1 89 ? -24.426 -11.453 0.468 1.00 95.19 89 LYS A N 1
ATOM 713 C CA . LYS A 1 89 ? -23.399 -10.795 1.288 1.00 95.19 89 LYS A CA 1
ATOM 714 C C . LYS A 1 89 ? -23.307 -9.287 1.061 1.00 95.19 89 LYS A C 1
ATOM 716 O O . LYS A 1 89 ? -22.818 -8.590 1.944 1.00 95.19 89 LYS A O 1
ATOM 721 N N . HIS A 1 90 ? -23.837 -8.800 -0.058 1.00 94.12 90 HIS A N 1
ATOM 722 C CA . HIS A 1 90 ? -23.811 -7.406 -0.493 1.00 94.12 90 HIS A CA 1
ATOM 723 C C . HIS A 1 90 ? -25.238 -6.866 -0.677 1.00 94.12 90 HIS A C 1
ATOM 725 O O . HIS A 1 90 ? -25.726 -6.743 -1.799 1.00 94.12 90 HIS A O 1
ATOM 731 N N . PRO A 1 91 ? -25.956 -6.536 0.415 1.00 93.94 91 PRO A N 1
ATOM 732 C CA . PRO A 1 91 ? -27.339 -6.053 0.334 1.00 93.94 91 PRO A CA 1
ATOM 733 C C . PRO A 1 91 ? -27.470 -4.659 -0.303 1.00 93.94 91 PRO A C 1
ATOM 735 O O . PRO A 1 91 ? -28.579 -4.232 -0.611 1.00 93.94 91 PRO A O 1
ATOM 738 N N . ARG A 1 92 ? -26.355 -3.939 -0.470 1.00 96.06 92 ARG A N 1
ATOM 739 C CA . ARG A 1 92 ? -26.281 -2.599 -1.071 1.00 96.06 92 ARG A CA 1
ATOM 740 C C . ARG A 1 92 ? -25.772 -2.615 -2.518 1.00 96.06 92 ARG A C 1
ATOM 742 O O . ARG A 1 92 ? -25.463 -1.563 -3.066 1.00 96.06 92 ARG A O 1
ATOM 749 N N . LEU A 1 93 ? -25.676 -3.793 -3.130 1.00 97.19 93 LEU A N 1
ATOM 750 C CA . LEU A 1 93 ? -25.170 -3.973 -4.486 1.00 97.19 93 LEU A CA 1
ATOM 751 C C . LEU A 1 93 ? -26.166 -3.444 -5.525 1.00 97.19 93 LEU A C 1
ATOM 753 O O . LEU A 1 93 ? -27.270 -3.972 -5.649 1.00 97.19 93 LEU A O 1
ATOM 757 N N . THR A 1 94 ? -25.766 -2.419 -6.275 1.00 97.56 94 THR A N 1
ATOM 758 C CA . THR A 1 94 ? -26.596 -1.769 -7.304 1.00 97.56 94 THR A CA 1
ATOM 759 C C . THR A 1 94 ? -26.110 -2.039 -8.725 1.00 97.56 94 THR A C 1
ATOM 761 O O . THR A 1 94 ? -26.902 -1.963 -9.662 1.00 97.56 94 THR A O 1
ATOM 764 N N . SER A 1 95 ? -24.848 -2.441 -8.893 1.00 98.06 95 SER A N 1
ATOM 765 C CA . SER A 1 95 ? -24.271 -2.862 -10.174 1.00 98.06 95 SER A CA 1
ATOM 766 C C . SER A 1 95 ? -23.421 -4.118 -9.987 1.00 98.06 95 SER A C 1
ATOM 768 O O . SER A 1 95 ? -22.666 -4.216 -9.018 1.00 98.06 95 SER A O 1
ATOM 770 N N . TYR A 1 96 ? -23.545 -5.079 -10.903 1.00 98.44 96 TYR A N 1
ATOM 771 C CA . TYR A 1 96 ? -22.734 -6.296 -10.938 1.00 98.44 96 TYR A CA 1
ATOM 772 C C . TYR A 1 96 ? -22.228 -6.574 -12.349 1.00 98.44 96 TYR A C 1
ATOM 774 O O . TYR A 1 96 ? -22.998 -6.930 -13.242 1.00 98.44 96 TYR A O 1
ATOM 782 N N . THR A 1 97 ? -20.922 -6.444 -12.542 1.00 98.62 97 THR A N 1
ATOM 783 C CA . THR A 1 97 ? -20.263 -6.617 -13.835 1.00 98.62 97 THR A CA 1
ATOM 784 C C . THR A 1 97 ? -19.613 -7.992 -13.927 1.00 98.62 97 THR A C 1
ATOM 786 O O . THR A 1 97 ? -18.694 -8.305 -13.170 1.00 98.62 97 THR A O 1
ATOM 789 N N . VAL A 1 98 ? -20.047 -8.811 -14.886 1.00 98.44 98 VAL A N 1
ATOM 790 C CA . VAL A 1 98 ? -19.397 -10.090 -15.208 1.00 98.44 98 VAL A CA 1
ATOM 791 C C . VAL A 1 98 ? -18.355 -9.869 -16.301 1.00 98.44 98 VAL A C 1
ATOM 793 O O . VAL A 1 98 ? -18.693 -9.400 -17.385 1.00 98.44 98 VAL A O 1
ATOM 796 N N . CYS A 1 99 ? -17.104 -10.234 -16.029 1.00 98.44 99 CYS A N 1
ATOM 797 C CA . CYS A 1 99 ? -15.980 -10.094 -16.953 1.00 98.44 99 CYS A CA 1
ATOM 798 C C . CYS A 1 99 ? -15.569 -11.459 -17.512 1.00 98.44 99 CYS A C 1
ATOM 800 O O . CYS A 1 99 ? -15.215 -12.352 -16.737 1.00 98.44 99 CYS A O 1
ATOM 802 N N . LEU A 1 100 ? -15.566 -11.610 -18.838 1.00 97.88 100 LEU A N 1
ATOM 803 C CA . LEU A 1 100 ? -15.100 -12.800 -19.557 1.00 97.88 100 LEU A CA 1
ATOM 804 C C . LEU A 1 100 ? -14.202 -12.386 -20.741 1.00 97.88 100 LEU A C 1
ATOM 806 O O . LEU A 1 100 ? -14.469 -11.371 -21.376 1.00 97.88 100 LEU A O 1
ATOM 810 N N . PRO A 1 101 ? -13.175 -13.174 -21.111 1.00 96.44 101 PRO A N 1
ATOM 811 C CA . PRO A 1 101 ? -12.240 -12.838 -22.193 1.00 96.44 101 PRO A CA 1
ATOM 812 C C . PRO A 1 101 ? -12.819 -13.101 -23.600 1.00 96.44 101 PRO A C 1
ATOM 814 O O . PRO A 1 101 ? -12.077 -13.427 -24.521 1.00 96.44 101 PRO A O 1
ATOM 817 N N . ILE A 1 102 ? -14.143 -13.049 -23.763 1.00 95.62 102 ILE A N 1
ATOM 818 C CA . ILE A 1 102 ? -14.846 -13.361 -25.012 1.00 95.62 102 ILE A CA 1
ATOM 819 C C . ILE A 1 102 ? -16.061 -12.454 -25.189 1.00 95.62 102 ILE A C 1
ATOM 821 O O . ILE A 1 102 ? -16.719 -12.078 -24.219 1.00 95.62 102 ILE A O 1
ATOM 825 N N . ASP A 1 103 ? -16.415 -12.162 -26.435 1.00 95.94 103 ASP A N 1
ATOM 826 C CA . ASP A 1 103 ? -17.622 -11.398 -26.750 1.00 95.94 103 ASP A CA 1
ATOM 827 C C . ASP A 1 103 ? -18.865 -12.289 -26.873 1.00 95.94 103 ASP A C 1
ATOM 829 O O . ASP A 1 103 ? -18.805 -13.482 -27.198 1.00 95.94 103 ASP A O 1
ATOM 833 N N . ARG A 1 104 ? -20.032 -11.688 -26.618 1.00 95.12 104 ARG A N 1
ATOM 834 C CA . ARG A 1 104 ? -21.332 -12.361 -26.724 1.00 95.12 104 ARG A CA 1
ATOM 835 C C . ARG A 1 104 ? -21.744 -12.494 -28.187 1.00 95.12 104 ARG A C 1
ATOM 837 O O . ARG A 1 104 ? -22.172 -11.532 -28.813 1.00 95.12 104 ARG A O 1
ATOM 844 N N . GLN A 1 105 ? -21.646 -13.711 -28.713 1.00 92.81 105 GLN A N 1
ATOM 845 C CA . GLN A 1 105 ? -22.101 -14.060 -30.061 1.00 92.81 105 GLN A CA 1
ATOM 846 C C . GLN A 1 105 ? -23.631 -13.917 -30.180 1.00 92.81 105 GLN A C 1
ATOM 848 O O . GLN A 1 105 ? -24.362 -14.473 -29.353 1.00 92.81 105 GLN A O 1
ATOM 853 N N . ASP A 1 106 ? -24.089 -13.226 -31.229 1.00 91.69 106 ASP A N 1
ATOM 854 C CA . ASP A 1 106 ? -25.505 -13.056 -31.595 1.00 91.69 106 ASP A CA 1
ATOM 855 C C . ASP A 1 106 ? -25.699 -13.082 -33.131 1.00 91.69 106 ASP A C 1
ATOM 857 O O . ASP A 1 106 ? -25.846 -12.037 -33.767 1.00 91.69 106 ASP A O 1
ATOM 861 N N . PRO A 1 107 ? -25.665 -14.261 -33.778 1.00 89.62 107 PRO A N 1
ATOM 862 C CA . PRO A 1 107 ? -25.903 -14.372 -35.216 1.00 89.62 107 PRO A CA 1
ATOM 863 C C . PRO A 1 107 ? -27.395 -14.325 -35.596 1.00 89.62 107 PRO A C 1
ATOM 865 O O . PRO A 1 107 ? -27.706 -14.406 -36.782 1.00 89.62 107 PRO A O 1
ATOM 868 N N . ARG A 1 108 ? -28.317 -14.215 -34.622 1.00 86.62 108 ARG A N 1
ATOM 869 C CA . ARG A 1 108 ? -29.778 -14.138 -34.832 1.00 86.62 108 ARG A CA 1
ATOM 870 C C . ARG A 1 108 ? -30.360 -15.266 -35.693 1.00 86.62 108 ARG A C 1
ATOM 872 O O . ARG A 1 108 ? -31.208 -15.043 -36.554 1.00 86.62 108 ARG A O 1
ATOM 879 N N . VAL A 1 109 ? -29.902 -16.494 -35.458 1.00 85.56 109 VAL A N 1
ATOM 880 C CA . VAL A 1 109 ? -30.401 -17.691 -36.151 1.00 85.56 109 VAL A CA 1
ATOM 881 C C . VAL A 1 109 ? -31.616 -18.246 -35.411 1.00 85.56 109 VAL A C 1
ATOM 883 O O . VAL A 1 109 ? -31.527 -18.599 -34.236 1.00 85.56 109 VAL A O 1
ATOM 886 N N . GLU A 1 110 ? -32.750 -18.368 -36.102 1.00 79.62 110 GLU A N 1
ATOM 887 C CA . GLU A 1 110 ? -33.971 -18.927 -35.518 1.00 79.62 110 GLU A CA 1
ATOM 888 C C . GLU A 1 110 ? -33.754 -20.345 -34.958 1.00 79.62 110 GLU A C 1
ATOM 890 O O . GLU A 1 110 ? -33.044 -21.170 -35.538 1.00 79.62 110 GLU A O 1
ATOM 895 N N . LYS A 1 111 ? -34.420 -20.653 -33.836 1.00 82.00 111 LYS A N 1
ATOM 896 C CA . LYS A 1 111 ? -34.399 -21.961 -33.144 1.00 82.00 111 LYS A CA 1
ATOM 897 C C . LYS A 1 111 ? -33.045 -22.379 -32.552 1.00 82.00 111 LYS A C 1
ATOM 899 O O . LYS A 1 111 ? -32.932 -23.502 -32.061 1.00 82.00 111 LYS A O 1
ATOM 904 N N . GLN A 1 112 ? -32.044 -21.501 -32.534 1.00 86.81 112 GLN A N 1
ATOM 905 C CA . GLN A 1 112 ? -30.777 -21.731 -31.840 1.00 86.81 112 GLN A CA 1
ATOM 906 C C . GLN A 1 112 ? -30.553 -20.641 -30.797 1.00 86.81 112 GLN A C 1
ATOM 908 O O . GLN A 1 112 ? -30.629 -19.462 -31.115 1.00 86.81 112 GLN A O 1
ATOM 913 N N . LYS A 1 113 ? -30.261 -21.038 -29.554 1.00 87.44 113 LYS A N 1
ATOM 914 C CA . LYS A 1 113 ? -29.854 -20.097 -28.505 1.00 87.44 113 LYS A CA 1
ATOM 915 C C . LYS A 1 113 ? -28.347 -19.906 -28.547 1.00 87.44 113 LYS A C 1
ATOM 917 O O . LYS A 1 113 ? -27.601 -20.865 -28.321 1.00 87.44 113 LYS A O 1
ATOM 922 N N . TRP A 1 114 ? -27.919 -18.676 -28.778 1.00 92.56 114 TRP A N 1
ATOM 923 C CA . TRP A 1 114 ? -26.517 -18.284 -28.785 1.00 92.56 114 TRP A CA 1
ATOM 924 C C . TRP A 1 114 ? -26.107 -17.673 -27.448 1.00 92.56 114 TRP A C 1
ATOM 926 O O . TRP A 1 114 ? -26.859 -17.680 -26.470 1.00 92.56 114 TRP A O 1
ATOM 936 N N . PHE A 1 115 ? -24.859 -17.220 -27.363 1.00 94.94 115 PHE A N 1
ATOM 937 C CA . PHE A 1 115 ? -24.310 -16.742 -26.104 1.00 94.94 115 PHE A CA 1
ATOM 938 C C . PHE A 1 115 ? -25.083 -15.519 -25.576 1.00 94.94 115 PHE A C 1
ATOM 940 O O . PHE A 1 115 ? -25.421 -15.490 -24.392 1.00 94.94 115 PHE A O 1
ATOM 947 N N . MET A 1 116 ? -25.457 -14.573 -26.444 1.00 95.38 116 MET A N 1
ATOM 948 C CA . MET A 1 116 ? -26.281 -13.426 -26.043 1.00 95.38 116 MET A CA 1
ATOM 949 C C . MET A 1 116 ? -27.648 -13.848 -25.469 1.00 95.38 116 MET A C 1
ATOM 951 O O . MET A 1 116 ? -28.055 -13.330 -24.430 1.00 95.38 116 MET A O 1
ATOM 955 N N . ASP A 1 117 ? -28.326 -14.831 -26.074 1.00 94.62 117 ASP A N 1
ATOM 956 C CA . ASP A 1 117 ? -29.620 -15.328 -25.579 1.00 94.62 117 ASP A CA 1
ATOM 957 C C . ASP A 1 117 ? -29.494 -15.937 -24.179 1.00 94.62 117 ASP A C 1
ATOM 959 O O . ASP A 1 117 ? -30.260 -15.609 -23.273 1.00 94.62 117 ASP A O 1
ATOM 963 N N . LYS A 1 118 ? -28.481 -16.791 -23.979 1.00 95.56 118 LYS A N 1
ATOM 964 C CA . LYS A 1 118 ? -28.220 -17.418 -22.675 1.00 95.56 118 LYS A CA 1
ATOM 965 C C . LYS A 1 118 ? -27.873 -16.380 -21.612 1.00 95.56 118 LYS A C 1
ATOM 967 O O . LYS A 1 118 ? -28.377 -16.469 -20.498 1.00 95.56 118 LYS A O 1
ATOM 972 N N . TRP A 1 119 ? -27.059 -15.381 -21.953 1.00 97.19 119 TRP A N 1
ATOM 973 C CA . TRP A 1 119 ? -26.770 -14.266 -21.054 1.00 97.19 119 TRP A CA 1
ATOM 974 C C . TRP A 1 119 ? -28.055 -13.553 -20.614 1.00 97.19 119 TRP A C 1
ATOM 976 O O . TRP A 1 119 ? -28.268 -13.371 -19.418 1.00 97.19 119 TRP A O 1
ATOM 986 N N . ASN A 1 120 ? -28.946 -13.220 -21.552 1.00 96.88 120 ASN A N 1
ATOM 987 C CA . ASN A 1 120 ? -30.207 -12.542 -21.243 1.00 96.88 120 ASN A CA 1
ATOM 988 C C . ASN A 1 120 ? -31.121 -13.385 -20.336 1.00 96.88 120 ASN A C 1
ATOM 990 O O . ASN A 1 120 ? -31.713 -12.853 -19.396 1.00 96.88 120 ASN A O 1
ATOM 994 N N . GLU A 1 121 ? -31.203 -14.700 -20.563 1.00 97.12 121 GLU A N 1
ATOM 995 C CA . GLU A 1 121 ? -31.942 -15.630 -19.694 1.00 97.12 121 GLU A CA 1
ATOM 996 C C . GLU A 1 121 ? -31.375 -15.667 -18.268 1.00 97.12 121 GLU A C 1
ATOM 998 O O . GLU A 1 121 ? -32.129 -15.617 -17.291 1.00 97.12 121 GLU A O 1
ATOM 1003 N N . HIS A 1 122 ? -30.046 -15.702 -18.133 1.00 97.88 122 HIS A N 1
ATOM 1004 C CA . HIS A 1 122 ? -29.383 -15.655 -16.831 1.00 97.88 122 HIS A CA 1
ATOM 1005 C C . HIS A 1 122 ? -29.580 -14.304 -16.132 1.00 97.88 122 HIS A C 1
ATOM 1007 O O . HIS A 1 122 ? -29.923 -14.292 -14.953 1.00 97.88 122 HIS A O 1
ATOM 1013 N N . VAL A 1 123 ? -29.487 -13.174 -16.838 1.00 98.06 123 VAL A N 1
ATOM 1014 C CA . VAL A 1 123 ? -29.778 -11.848 -16.263 1.00 98.06 123 VAL A CA 1
ATOM 1015 C C . VAL A 1 123 ? -31.214 -11.770 -15.743 1.00 98.06 123 VAL A C 1
ATOM 1017 O O . VAL A 1 123 ? -31.424 -11.314 -14.621 1.00 98.06 123 VAL A O 1
ATOM 1020 N N . GLN A 1 124 ? -32.208 -12.263 -16.490 1.00 98.00 124 GLN A N 1
ATOM 1021 C CA . GLN A 1 124 ? -33.600 -12.302 -16.017 1.00 98.00 124 GLN A CA 1
ATOM 1022 C C . GLN A 1 124 ? -33.749 -13.147 -14.745 1.00 98.00 124 GLN A C 1
ATOM 1024 O O . GLN A 1 124 ? -34.407 -12.736 -13.785 1.00 98.00 124 GLN A O 1
ATOM 1029 N N . LYS A 1 125 ? -33.102 -14.317 -14.715 1.00 98.06 125 LYS A N 1
ATOM 1030 C CA . LYS A 1 125 ? -33.051 -15.197 -13.543 1.00 98.06 125 LYS A CA 1
ATOM 1031 C C . LYS A 1 125 ? -32.422 -14.490 -12.336 1.00 98.06 125 LYS A C 1
ATOM 1033 O O . LYS A 1 125 ? -33.005 -14.504 -11.251 1.00 98.06 125 LYS A O 1
ATOM 1038 N N . TRP A 1 126 ? -31.278 -13.834 -12.519 1.00 98.38 126 TRP A N 1
ATOM 1039 C CA . TRP A 1 126 ? -30.563 -13.117 -11.463 1.00 98.38 126 TRP A CA 1
ATOM 1040 C C . TRP A 1 126 ? -31.331 -11.896 -10.951 1.00 98.38 126 TRP A C 1
ATOM 1042 O O . TRP A 1 126 ? -31.416 -11.686 -9.741 1.00 98.38 126 TRP A O 1
ATOM 1052 N N . GLN A 1 127 ? -31.974 -11.134 -11.839 1.00 97.75 127 GLN A N 1
ATOM 1053 C CA . GLN A 1 127 ? -32.886 -10.050 -11.463 1.00 97.75 127 GLN A CA 1
ATOM 1054 C C . GLN A 1 127 ? -34.067 -10.571 -10.635 1.00 97.75 127 GLN A C 1
ATOM 1056 O O . GLN A 1 127 ? -34.483 -9.923 -9.674 1.00 97.75 127 GLN A O 1
ATOM 1061 N N . GLY A 1 128 ? -34.586 -11.759 -10.958 1.00 97.62 128 GLY A N 1
ATOM 1062 C CA . GLY A 1 128 ? -35.589 -12.444 -10.144 1.00 97.62 128 GLY A CA 1
ATOM 1063 C C . GLY A 1 128 ? -35.105 -12.708 -8.714 1.00 97.62 128 GLY A C 1
ATOM 1064 O O . GLY A 1 128 ? -35.818 -12.401 -7.758 1.00 97.62 128 GLY A O 1
ATOM 1065 N N . TRP A 1 129 ? -33.878 -13.211 -8.552 1.00 97.94 129 TRP A N 1
ATOM 1066 C CA . TRP A 1 129 ? -33.268 -13.428 -7.233 1.00 97.94 129 TRP A CA 1
ATOM 1067 C C . TRP A 1 129 ? -33.043 -12.132 -6.454 1.00 97.94 129 TRP A C 1
ATOM 1069 O O . TRP A 1 129 ? -33.317 -12.083 -5.255 1.00 97.94 129 TRP A O 1
ATOM 1079 N N . ALA A 1 130 ? -32.585 -11.075 -7.125 1.00 97.00 130 ALA A N 1
ATOM 1080 C CA . ALA A 1 130 ? -32.381 -9.770 -6.506 1.00 97.00 130 ALA A CA 1
ATOM 1081 C C . ALA A 1 130 ? -33.705 -9.173 -5.998 1.00 97.00 130 ALA A C 1
ATOM 1083 O O . ALA A 1 130 ? -33.792 -8.760 -4.840 1.00 97.00 130 ALA A O 1
ATOM 1084 N N . ARG A 1 131 ? -34.779 -9.243 -6.802 1.00 96.44 131 ARG A N 1
ATOM 1085 C CA . ARG A 1 131 ? -36.125 -8.786 -6.409 1.00 96.44 131 ARG A CA 1
ATOM 1086 C C . ARG A 1 131 ? -36.661 -9.513 -5.179 1.00 96.44 131 ARG A C 1
ATOM 1088 O O . ARG A 1 131 ? -37.234 -8.869 -4.308 1.00 96.44 131 ARG A O 1
ATOM 1095 N N . GLN A 1 132 ? -36.441 -10.825 -5.068 1.00 96.19 132 GLN A N 1
ATOM 1096 C CA . GLN A 1 132 ? -36.836 -11.599 -3.880 1.00 96.19 132 GLN A CA 1
ATOM 1097 C C . GLN A 1 132 ? -36.139 -11.120 -2.597 1.00 96.19 132 GLN A C 1
ATOM 1099 O O . GLN A 1 132 ? -36.670 -11.304 -1.505 1.00 96.19 132 GLN A O 1
ATOM 1104 N N . LYS A 1 133 ? -34.965 -10.493 -2.723 1.00 94.75 133 LYS A N 1
ATOM 1105 C CA . LYS A 1 133 ? -34.202 -9.904 -1.617 1.00 94.75 133 LYS A CA 1
ATOM 1106 C C . LYS A 1 133 ? -34.433 -8.396 -1.451 1.00 94.75 133 LYS A C 1
ATOM 1108 O O . LYS A 1 133 ? -33.818 -7.796 -0.579 1.00 94.75 133 LYS A O 1
ATOM 1113 N N . GLY A 1 134 ? -35.296 -7.784 -2.267 1.00 95.69 134 GLY A N 1
ATOM 1114 C CA . GLY A 1 134 ? -35.524 -6.336 -2.261 1.00 95.69 134 GLY A CA 1
ATOM 1115 C C . GLY A 1 134 ? -34.346 -5.514 -2.799 1.00 95.69 134 GLY A C 1
ATOM 1116 O O . GLY A 1 134 ? -34.243 -4.333 -2.485 1.00 95.69 134 GLY A O 1
ATOM 1117 N N . ILE A 1 135 ? -33.457 -6.126 -3.587 1.00 95.44 135 ILE A N 1
ATOM 1118 C CA . ILE A 1 135 ? -32.278 -5.474 -4.167 1.00 95.44 135 ILE A CA 1
ATOM 1119 C C . ILE A 1 135 ? -32.610 -5.030 -5.596 1.00 95.44 135 ILE A C 1
ATOM 1121 O O . ILE A 1 135 ? -33.062 -5.834 -6.416 1.00 95.44 135 ILE A O 1
ATOM 1125 N N . SER A 1 136 ? -32.366 -3.754 -5.899 1.00 94.81 136 SER A N 1
ATOM 1126 C CA . SER A 1 136 ? -32.414 -3.218 -7.262 1.00 94.81 136 SER A CA 1
ATOM 1127 C C . SER A 1 136 ? -31.002 -3.194 -7.831 1.00 94.81 136 SER A C 1
ATOM 1129 O O . SER A 1 136 ? -30.164 -2.447 -7.335 1.00 94.81 136 SER A O 1
ATOM 1131 N N . ILE A 1 137 ? -30.746 -4.013 -8.850 1.00 97.00 137 ILE A N 1
ATOM 1132 C CA . ILE A 1 137 ? -29.403 -4.240 -9.388 1.00 97.00 137 ILE A CA 1
ATOM 1133 C C . ILE A 1 137 ? -29.401 -4.286 -10.916 1.00 97.00 137 ILE A C 1
ATOM 1135 O O . ILE A 1 137 ? -30.295 -4.872 -11.535 1.00 97.00 137 ILE A O 1
ATOM 1139 N N . GLU A 1 138 ? -28.369 -3.696 -11.510 1.00 97.94 138 GLU A N 1
ATOM 1140 C CA . GLU A 1 138 ? -28.039 -3.814 -12.927 1.00 97.94 138 GLU A CA 1
ATOM 1141 C C . GLU A 1 138 ? -26.943 -4.868 -13.141 1.00 97.94 138 GLU A C 1
ATOM 1143 O O . GLU A 1 138 ? -25.949 -4.900 -12.416 1.00 97.94 138 GLU A O 1
ATOM 1148 N N . PHE A 1 139 ? -27.123 -5.734 -14.143 1.00 98.25 139 PHE A N 1
ATOM 1149 C CA . PHE A 1 139 ? -26.116 -6.719 -14.537 1.00 98.25 139 PHE A CA 1
ATOM 1150 C C . PHE A 1 139 ? -25.421 -6.272 -15.818 1.00 98.25 139 PHE A C 1
ATOM 1152 O O . PHE A 1 139 ? -26.038 -6.221 -16.883 1.00 98.25 139 PHE A O 1
ATOM 1159 N N . ASN A 1 140 ? -24.127 -6.006 -15.700 1.00 98.06 140 ASN A N 1
ATOM 1160 C CA . ASN A 1 140 ? -23.266 -5.518 -16.766 1.00 98.06 140 ASN A CA 1
ATOM 1161 C C . ASN A 1 140 ? -22.340 -6.630 -17.274 1.00 98.06 140 ASN A C 1
ATOM 1163 O O . ASN A 1 140 ? -22.089 -7.622 -16.583 1.00 98.06 140 ASN A O 1
ATOM 1167 N N . TYR A 1 141 ? -21.831 -6.471 -18.494 1.00 98.12 141 TYR A N 1
ATOM 1168 C CA . TYR A 1 141 ? -20.953 -7.448 -19.134 1.00 98.12 141 TYR A CA 1
ATOM 1169 C C . TYR A 1 141 ? -19.699 -6.774 -19.673 1.00 98.12 141 TYR A C 1
ATOM 1171 O O . TYR A 1 141 ? -19.811 -5.814 -20.432 1.00 98.12 141 TYR A O 1
ATOM 1179 N N . TRP A 1 142 ? -18.531 -7.307 -19.325 1.00 98.19 142 TRP A N 1
ATOM 1180 C CA . TRP A 1 142 ? -17.259 -6.977 -19.962 1.00 98.19 142 TRP A CA 1
ATOM 1181 C C . TRP A 1 142 ? -16.747 -8.194 -20.734 1.00 98.19 142 TRP A C 1
ATOM 1183 O O . TRP A 1 142 ? -16.353 -9.195 -20.133 1.00 98.19 142 TRP A O 1
ATOM 1193 N N . GLY A 1 143 ? -16.786 -8.108 -22.061 1.00 96.62 143 GLY A N 1
ATOM 1194 C CA . GLY A 1 143 ? -16.209 -9.066 -22.994 1.00 96.62 143 GLY A CA 1
ATOM 1195 C C . GLY A 1 143 ? -14.788 -8.706 -23.404 1.00 96.62 143 GLY A C 1
ATOM 1196 O O . GLY A 1 143 ? -14.130 -7.859 -22.797 1.00 96.62 143 GLY A O 1
ATOM 1197 N N . GLU A 1 144 ? -14.316 -9.323 -24.486 1.00 95.88 144 GLU A N 1
ATOM 1198 C CA . GLU A 1 144 ? -13.026 -8.962 -25.073 1.00 95.88 144 GLU A CA 1
ATOM 1199 C C . GLU A 1 144 ? -13.030 -7.499 -25.527 1.00 95.88 144 GLU A C 1
ATOM 1201 O O . GLU A 1 144 ? -12.059 -6.784 -25.273 1.00 95.88 144 GLU A O 1
ATOM 1206 N N . HIS A 1 145 ? -14.125 -7.038 -26.140 1.00 95.44 145 HIS A N 1
ATOM 1207 C CA . HIS A 1 145 ? -14.252 -5.668 -26.620 1.00 95.44 145 HIS A CA 1
ATOM 1208 C C . HIS A 1 145 ? -14.147 -4.641 -25.487 1.00 95.44 145 HIS A C 1
ATOM 1210 O O . HIS A 1 145 ? -13.293 -3.756 -25.545 1.00 95.44 145 HIS A O 1
ATOM 1216 N N . GLU A 1 146 ? -14.964 -4.775 -24.440 1.00 97.31 146 GLU A N 1
ATOM 1217 C CA . GLU A 1 146 ? -15.001 -3.826 -23.323 1.00 97.31 146 GLU A CA 1
ATOM 1218 C C . GLU A 1 146 ? -13.677 -3.805 -22.541 1.00 97.31 146 GLU A C 1
ATOM 1220 O O . GLU A 1 146 ? -13.251 -2.751 -22.058 1.00 97.31 146 GLU A O 1
ATOM 1225 N N . ILE A 1 147 ? -13.000 -4.953 -22.421 1.00 97.25 147 ILE A N 1
ATOM 1226 C CA . ILE A 1 147 ? -11.686 -5.030 -21.771 1.00 97.25 147 ILE A CA 1
ATOM 1227 C C . ILE A 1 147 ? -10.601 -4.414 -22.665 1.00 97.25 147 ILE A C 1
ATOM 1229 O O . ILE A 1 147 ? -9.730 -3.690 -22.175 1.00 97.25 147 ILE A O 1
ATOM 1233 N N . TRP A 1 148 ? -10.644 -4.658 -23.978 1.00 95.50 148 TRP A N 1
ATOM 1234 C CA . TRP A 1 148 ? -9.689 -4.077 -24.922 1.00 95.50 148 TRP A CA 1
ATOM 1235 C C . TRP A 1 148 ? -9.824 -2.562 -25.044 1.00 95.50 148 TRP A C 1
ATOM 1237 O O . TRP A 1 148 ? -8.807 -1.871 -25.120 1.00 95.50 148 TRP A O 1
ATOM 1247 N N . GLU A 1 149 ? -11.050 -2.040 -25.046 1.00 95.44 149 GLU A N 1
ATOM 1248 C CA . GLU A 1 149 ? -11.309 -0.601 -25.060 1.00 95.44 149 GLU A CA 1
ATOM 1249 C C . GLU A 1 149 ? -10.586 0.081 -23.894 1.00 95.44 149 GLU A C 1
ATOM 1251 O O . GLU A 1 149 ? -9.826 1.023 -24.111 1.00 95.44 149 GLU A O 1
ATOM 1256 N N . ARG A 1 150 ? -10.720 -0.472 -22.680 1.00 96.50 150 ARG A N 1
ATOM 1257 C CA . ARG A 1 150 ? -10.006 -0.007 -21.483 1.00 96.50 150 ARG A CA 1
ATOM 1258 C C . ARG A 1 150 ? -8.497 -0.125 -21.653 1.00 96.50 150 ARG A C 1
ATOM 1260 O O . ARG A 1 150 ? -7.786 0.865 -21.544 1.00 96.50 150 ARG A O 1
ATOM 1267 N N . LEU A 1 151 ? -7.988 -1.303 -22.006 1.00 95.69 151 LEU A N 1
ATOM 1268 C CA . LEU A 1 151 ? -6.547 -1.524 -22.203 1.00 95.69 151 LEU A CA 1
ATOM 1269 C C . LEU A 1 151 ? -5.915 -0.669 -23.315 1.00 95.69 151 LEU A C 1
ATOM 1271 O O . LEU A 1 151 ? -4.687 -0.577 -23.386 1.00 95.69 151 LEU A O 1
ATOM 1275 N N . SER A 1 152 ? -6.730 -0.080 -24.190 1.00 93.81 152 SER A N 1
ATOM 1276 C CA . SER A 1 152 ? -6.287 0.828 -25.249 1.00 93.81 152 SER A CA 1
ATOM 1277 C C . SER A 1 152 ? -6.168 2.284 -24.794 1.00 93.81 152 SER A C 1
ATOM 1279 O O . SER A 1 152 ? -5.557 3.071 -25.517 1.00 93.81 152 SER A O 1
ATOM 1281 N N . ARG A 1 153 ? -6.719 2.650 -23.629 1.00 94.81 153 ARG A N 1
ATOM 1282 C CA . ARG A 1 153 ? -6.611 4.004 -23.071 1.00 94.81 153 ARG A CA 1
ATOM 1283 C C . ARG A 1 153 ? -5.186 4.284 -22.584 1.00 94.81 153 ARG A C 1
ATOM 1285 O O . ARG A 1 153 ? -4.449 3.368 -22.202 1.00 94.81 153 ARG A O 1
ATOM 1292 N N . GLU A 1 154 ? -4.776 5.550 -22.623 1.00 92.69 154 GLU A N 1
ATOM 1293 C CA . GLU A 1 154 ? -3.384 5.946 -22.368 1.00 92.69 154 GLU A CA 1
ATOM 1294 C C . GLU A 1 154 ? -2.926 5.595 -20.947 1.00 92.69 154 GLU A C 1
ATOM 1296 O O . GLU A 1 154 ? -1.810 5.101 -20.761 1.00 92.69 154 GLU A O 1
ATOM 1301 N N . GLU A 1 155 ? -3.809 5.752 -19.962 1.00 92.38 155 GLU A N 1
ATOM 1302 C CA . GLU A 1 155 ? -3.605 5.409 -18.552 1.00 92.38 155 GLU A CA 1
ATOM 1303 C C . GLU A 1 155 ? -3.344 3.910 -18.320 1.00 92.38 155 GLU A C 1
ATOM 1305 O O . GLU A 1 155 ? -2.760 3.513 -17.310 1.00 92.38 155 GLU A O 1
ATOM 1310 N N . HIS A 1 156 ? -3.722 3.054 -19.272 1.00 95.50 156 HIS A N 1
ATOM 1311 C CA . HIS A 1 156 ? -3.589 1.602 -19.174 1.00 95.50 156 HIS A CA 1
ATOM 1312 C C . HIS A 1 156 ? -2.454 1.020 -20.013 1.00 95.50 156 HIS A C 1
ATOM 1314 O O . HIS A 1 156 ? -2.197 -0.187 -19.938 1.00 95.50 156 HIS A O 1
ATOM 1320 N N . ARG A 1 157 ? -1.691 1.846 -20.739 1.00 94.31 157 ARG A N 1
ATOM 1321 C CA . ARG A 1 157 ? -0.594 1.357 -21.589 1.00 94.31 157 ARG A CA 1
ATOM 1322 C C . ARG A 1 157 ? 0.457 0.553 -20.818 1.00 94.31 157 ARG A C 1
ATOM 1324 O O . ARG A 1 157 ? 0.908 -0.486 -21.295 1.00 94.31 157 ARG A O 1
ATOM 1331 N N . GLY A 1 158 ? 0.795 0.974 -19.596 1.00 96.25 158 GLY A N 1
ATOM 1332 C CA . GLY A 1 158 ? 1.719 0.237 -18.731 1.00 96.25 158 GLY A CA 1
ATOM 1333 C C . GLY A 1 158 ? 1.119 -1.058 -18.171 1.00 96.25 158 GLY A C 1
ATOM 1334 O O . GLY A 1 158 ? 1.807 -2.075 -18.117 1.00 96.25 158 GLY A O 1
ATOM 1335 N N . ARG A 1 159 ? -0.185 -1.084 -17.857 1.00 96.00 159 ARG A N 1
ATOM 1336 C CA . ARG A 1 159 ? -0.888 -2.322 -17.462 1.00 96.00 159 ARG A CA 1
ATOM 1337 C C . ARG A 1 159 ? -0.887 -3.332 -18.598 1.00 96.00 159 ARG A C 1
ATOM 1339 O O . ARG A 1 159 ? -0.521 -4.487 -18.390 1.00 96.00 159 ARG A O 1
ATOM 1346 N N . ARG A 1 160 ? -1.209 -2.887 -19.815 1.00 95.94 160 ARG A N 1
ATOM 1347 C CA . ARG A 1 160 ? -1.097 -3.702 -21.026 1.00 95.94 160 ARG A CA 1
ATOM 1348 C C . ARG A 1 160 ? 0.332 -4.219 -21.205 1.00 95.94 160 ARG A C 1
ATOM 1350 O O . ARG A 1 160 ? 0.517 -5.408 -21.456 1.00 95.94 160 ARG A O 1
ATOM 1357 N N . PHE A 1 161 ? 1.338 -3.361 -21.034 1.00 95.88 161 PHE A N 1
ATOM 1358 C CA . PHE A 1 161 ? 2.739 -3.766 -21.115 1.00 95.88 161 PHE A CA 1
ATOM 1359 C C . PHE A 1 161 ? 3.077 -4.861 -20.091 1.00 95.88 161 PHE A C 1
ATOM 1361 O O . PHE A 1 161 ? 3.666 -5.873 -20.457 1.00 95.88 161 PHE A O 1
ATOM 1368 N N . PHE A 1 162 ? 2.667 -4.711 -18.832 1.00 96.94 162 PHE A N 1
ATOM 1369 C CA . PHE A 1 162 ? 2.924 -5.697 -17.782 1.00 96.94 162 PHE A CA 1
ATOM 1370 C C . PHE A 1 162 ? 2.216 -7.037 -18.027 1.00 96.94 162 PHE A C 1
ATOM 1372 O O . PHE A 1 162 ? 2.858 -8.094 -17.976 1.00 96.94 162 PHE A O 1
ATOM 1379 N N . TRP A 1 163 ? 0.909 -7.007 -18.294 1.00 96.88 163 TRP A N 1
ATOM 1380 C CA . TRP A 1 163 ? 0.078 -8.209 -18.392 1.00 96.88 163 TRP A CA 1
ATOM 1381 C C . TRP A 1 163 ? 0.347 -9.035 -19.650 1.00 96.88 163 TRP A C 1
ATOM 1383 O O . TRP A 1 163 ? 0.126 -10.241 -19.618 1.00 96.88 163 TRP A O 1
ATOM 1393 N N . PHE A 1 164 ? 0.878 -8.432 -20.719 1.00 95.19 164 PHE A N 1
ATOM 1394 C CA . PHE A 1 164 ? 1.134 -9.124 -21.990 1.00 95.19 164 PHE A CA 1
ATOM 1395 C C . PHE A 1 164 ? 2.624 -9.267 -22.354 1.00 95.19 164 PHE A C 1
ATOM 1397 O O . PHE A 1 164 ? 2.932 -9.848 -23.392 1.00 95.19 164 PHE A O 1
ATOM 1404 N N . ASN A 1 165 ? 3.554 -8.831 -21.490 1.00 92.31 165 ASN A N 1
ATOM 1405 C CA . ASN A 1 165 ? 4.998 -9.105 -21.610 1.00 92.31 165 ASN A CA 1
ATOM 1406 C C . ASN A 1 165 ? 5.527 -9.881 -20.392 1.00 92.31 165 ASN A C 1
ATOM 1408 O O . ASN A 1 165 ? 6.253 -9.340 -19.557 1.00 92.31 165 ASN A O 1
ATOM 1412 N N . LYS A 1 166 ? 5.163 -11.165 -20.287 1.00 87.88 166 LYS A N 1
ATOM 1413 C CA . LYS A 1 166 ? 5.401 -12.021 -19.104 1.00 87.88 166 LYS A CA 1
ATOM 1414 C C . LYS A 1 166 ? 6.857 -12.104 -18.606 1.00 87.88 166 LYS A C 1
ATOM 1416 O O . LYS A 1 166 ? 7.067 -12.281 -17.408 1.00 87.88 166 LYS A O 1
ATOM 1421 N N . GLU A 1 167 ? 7.842 -11.950 -19.492 1.00 86.94 167 GLU A N 1
ATOM 1422 C CA . GLU A 1 167 ? 9.270 -12.076 -19.152 1.00 86.94 167 GLU A CA 1
ATOM 1423 C C . GLU A 1 167 ? 9.821 -10.857 -18.391 1.00 86.94 167 GLU A C 1
ATOM 1425 O O . GLU A 1 167 ? 10.708 -10.985 -17.545 1.00 86.94 167 GLU A O 1
ATOM 1430 N N . LEU A 1 168 ? 9.277 -9.666 -18.651 1.00 92.44 168 LEU A N 1
ATOM 1431 C CA . LEU A 1 168 ? 9.717 -8.419 -18.023 1.00 92.44 168 LEU A CA 1
ATOM 1432 C C . LEU A 1 168 ? 8.959 -8.187 -16.714 1.00 92.44 168 LEU A C 1
ATOM 1434 O O . LEU A 1 168 ? 7.818 -8.619 -16.581 1.00 92.44 168 LEU A O 1
ATOM 1438 N N . LEU A 1 169 ? 9.572 -7.512 -15.736 1.00 94.31 169 LEU A N 1
ATOM 1439 C CA . LEU A 1 169 ? 8.955 -7.217 -14.428 1.00 94.31 169 LEU A CA 1
ATOM 1440 C C . LEU A 1 169 ? 8.366 -8.457 -13.709 1.00 94.31 169 LEU A C 1
ATOM 1442 O O . LEU A 1 169 ? 7.435 -8.354 -12.911 1.00 94.31 169 LEU A O 1
ATOM 1446 N N . SER A 1 170 ? 8.885 -9.654 -13.997 1.00 93.62 170 SER A N 1
ATOM 1447 C CA . SER A 1 170 ? 8.622 -10.852 -13.197 1.00 93.62 170 SER A CA 1
ATOM 1448 C C . SER A 1 170 ? 9.391 -10.787 -11.872 1.00 93.62 170 SER A C 1
ATOM 1450 O O . SER A 1 170 ? 10.349 -10.024 -11.733 1.00 93.62 170 SER A O 1
ATOM 1452 N N . GLN A 1 171 ? 9.026 -11.622 -10.893 1.00 93.56 171 GLN A N 1
ATOM 1453 C CA . GLN A 1 171 ? 9.771 -11.689 -9.627 1.00 93.56 171 GLN A CA 1
ATOM 1454 C C . GLN A 1 171 ? 11.259 -11.993 -9.855 1.00 93.56 171 GLN A C 1
ATOM 1456 O O . GLN A 1 171 ? 12.126 -11.397 -9.219 1.00 93.56 171 GLN A O 1
ATOM 1461 N N . GLN A 1 172 ? 11.545 -12.897 -10.795 1.00 95.25 172 GLN A N 1
ATOM 1462 C CA . GLN A 1 172 ? 12.910 -13.255 -11.156 1.00 95.25 172 GLN A CA 1
ATOM 1463 C C . GLN A 1 172 ? 13.633 -12.095 -11.849 1.00 95.25 172 GLN A C 1
ATOM 1465 O O . GLN A 1 172 ? 14.802 -11.861 -11.566 1.00 95.25 172 GLN A O 1
ATOM 1470 N N . TRP A 1 173 ? 12.941 -11.335 -12.704 1.00 96.81 173 TRP A N 1
ATOM 1471 C CA . TRP A 1 173 ? 13.508 -10.143 -13.333 1.00 96.81 173 TRP A CA 1
ATOM 1472 C C . TRP A 1 173 ? 13.958 -9.120 -12.283 1.00 96.81 173 TRP A C 1
ATOM 1474 O O . TRP A 1 173 ? 15.101 -8.670 -12.323 1.00 96.81 173 TRP A O 1
ATOM 1484 N N . PHE A 1 174 ? 13.107 -8.810 -11.295 1.00 97.38 174 PHE A N 1
ATOM 1485 C CA . PHE A 1 174 ? 13.480 -7.889 -10.217 1.00 97.38 174 PHE A CA 1
ATOM 1486 C C . PHE A 1 174 ? 14.662 -8.414 -9.397 1.00 97.38 174 PHE A C 1
ATOM 1488 O O . PHE A 1 174 ? 15.592 -7.662 -9.111 1.00 97.38 174 PHE A O 1
ATOM 1495 N N . LYS A 1 175 ? 14.655 -9.710 -9.059 1.00 97.25 175 LYS A N 1
ATOM 1496 C CA . LYS A 1 175 ? 15.759 -10.356 -8.343 1.00 97.25 175 LYS A CA 1
ATOM 1497 C C . LYS A 1 175 ? 17.085 -10.208 -9.088 1.00 97.25 175 LYS A C 1
ATOM 1499 O O . LYS A 1 175 ? 18.045 -9.734 -8.489 1.00 97.25 175 LYS A O 1
ATOM 1504 N N . ASN A 1 176 ? 17.109 -10.509 -10.385 1.00 97.06 176 ASN A N 1
ATOM 1505 C CA . ASN A 1 176 ? 18.311 -10.376 -11.209 1.00 97.06 176 ASN A CA 1
ATOM 1506 C C . ASN A 1 176 ? 18.827 -8.925 -11.225 1.00 97.06 176 ASN A C 1
ATOM 1508 O O . ASN A 1 176 ? 20.020 -8.693 -11.055 1.00 97.06 176 ASN A O 1
ATOM 1512 N N . ARG A 1 177 ? 17.935 -7.933 -11.370 1.00 96.75 177 ARG A N 1
ATOM 1513 C CA . ARG A 1 177 ? 18.317 -6.508 -11.368 1.00 96.75 177 ARG A CA 1
ATOM 1514 C C . ARG A 1 177 ? 18.895 -6.050 -10.027 1.00 96.75 177 ARG A C 1
ATOM 1516 O O . ARG A 1 177 ? 19.866 -5.297 -10.012 1.00 96.75 177 ARG A O 1
ATOM 1523 N N . ILE A 1 178 ? 18.335 -6.505 -8.903 1.00 96.69 178 ILE A N 1
ATOM 1524 C CA . ILE A 1 178 ? 18.891 -6.206 -7.574 1.00 96.69 178 ILE A CA 1
ATOM 1525 C C . ILE A 1 178 ? 20.246 -6.889 -7.375 1.00 96.69 178 ILE A C 1
ATOM 1527 O O . ILE A 1 178 ? 21.161 -6.259 -6.853 1.00 96.69 178 ILE A O 1
ATOM 1531 N N . GLU A 1 179 ? 20.403 -8.143 -7.800 1.00 95.94 179 GLU A N 1
ATOM 1532 C CA . GLU A 1 179 ? 21.681 -8.861 -7.717 1.00 95.94 179 GLU A CA 1
ATOM 1533 C C . GLU A 1 179 ? 22.784 -8.149 -8.512 1.00 95.94 179 GLU A C 1
ATOM 1535 O O . GLU A 1 179 ? 23.880 -7.951 -7.988 1.00 95.94 179 GLU A O 1
ATOM 1540 N N . GLU A 1 180 ? 22.479 -7.674 -9.721 1.00 96.12 180 GLU A N 1
ATOM 1541 C CA . GLU A 1 180 ? 23.394 -6.867 -10.536 1.00 96.12 180 GLU A CA 1
ATOM 1542 C C . GLU A 1 180 ? 23.760 -5.537 -9.860 1.00 96.12 180 GLU A C 1
ATOM 1544 O O . GLU A 1 180 ? 24.937 -5.180 -9.783 1.00 96.12 180 GLU A O 1
ATOM 1549 N N . ALA A 1 181 ? 22.775 -4.804 -9.329 1.00 96.00 181 ALA A N 1
ATOM 1550 C CA . ALA A 1 181 ? 23.023 -3.546 -8.626 1.00 96.00 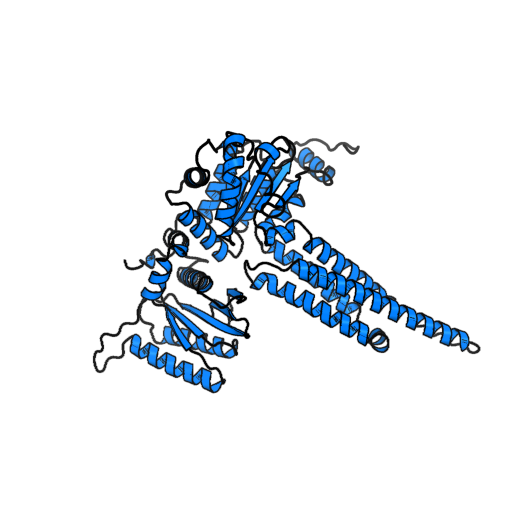181 ALA A CA 1
ATOM 1551 C C . ALA A 1 181 ? 23.896 -3.754 -7.377 1.00 96.00 181 ALA A C 1
ATOM 1553 O O . ALA A 1 181 ? 24.857 -3.019 -7.162 1.00 96.00 181 ALA A O 1
ATOM 1554 N N . VAL A 1 182 ? 23.610 -4.791 -6.584 1.00 94.94 182 VAL A N 1
ATOM 1555 C CA . VAL A 1 182 ? 24.390 -5.148 -5.391 1.00 94.94 182 VAL A CA 1
ATOM 1556 C C . VAL A 1 182 ? 25.813 -5.575 -5.760 1.00 94.94 182 VAL A C 1
ATOM 1558 O O . VAL A 1 182 ? 26.759 -5.183 -5.078 1.00 94.94 182 VAL A O 1
ATOM 1561 N N . ALA A 1 183 ? 25.995 -6.325 -6.849 1.00 94.69 183 ALA A N 1
ATOM 1562 C CA . ALA A 1 183 ? 27.325 -6.687 -7.333 1.00 94.69 183 ALA A CA 1
ATOM 1563 C C . ALA A 1 183 ? 28.154 -5.444 -7.706 1.00 94.69 183 ALA A C 1
ATOM 1565 O O . ALA A 1 183 ? 29.334 -5.371 -7.365 1.00 94.69 183 ALA A O 1
ATOM 1566 N N . ASN A 1 184 ? 27.526 -4.433 -8.317 1.00 94.06 184 ASN A N 1
ATOM 1567 C CA . ASN A 1 184 ? 28.177 -3.165 -8.662 1.00 94.06 184 ASN A CA 1
ATOM 1568 C C . ASN A 1 184 ? 28.543 -2.311 -7.434 1.00 94.06 184 ASN A C 1
ATOM 1570 O O . ASN A 1 184 ? 29.505 -1.545 -7.476 1.00 94.06 184 ASN A O 1
ATOM 1574 N N . VAL A 1 185 ? 27.821 -2.451 -6.317 1.00 92.88 185 VAL A N 1
ATOM 1575 C CA . VAL A 1 185 ? 28.182 -1.796 -5.046 1.00 92.88 185 VAL A CA 1
ATOM 1576 C C . VAL A 1 185 ? 29.496 -2.349 -4.482 1.00 92.88 185 VAL A C 1
ATOM 1578 O O . VAL A 1 185 ? 30.273 -1.596 -3.875 1.00 92.88 185 VAL A O 1
ATOM 1581 N N . GLY A 1 186 ? 29.758 -3.640 -4.705 1.00 90.00 186 GLY A N 1
ATOM 1582 C CA . GLY A 1 186 ? 30.992 -4.315 -4.319 1.00 90.00 186 GLY A CA 1
ATOM 1583 C C . GLY A 1 186 ? 31.221 -4.316 -2.797 1.00 90.00 186 GLY A C 1
ATOM 1584 O O . GLY A 1 186 ? 30.269 -4.476 -2.033 1.00 90.00 186 GLY A O 1
ATOM 1585 N N . PRO A 1 187 ? 32.462 -4.087 -2.317 1.00 85.62 187 PRO A N 1
ATOM 1586 C CA . PRO A 1 187 ? 32.815 -4.175 -0.892 1.00 85.62 187 PRO A CA 1
ATOM 1587 C C . PRO A 1 187 ? 32.080 -3.199 0.039 1.00 85.62 187 PRO A C 1
ATOM 1589 O O . PRO A 1 187 ? 32.195 -3.310 1.256 1.00 85.62 187 PRO A O 1
ATOM 1592 N N . ARG A 1 188 ? 31.349 -2.214 -0.505 1.00 83.50 188 ARG A N 1
ATOM 1593 C CA . ARG A 1 188 ? 30.539 -1.271 0.286 1.00 83.50 188 ARG A CA 1
ATOM 1594 C C . ARG A 1 188 ? 29.319 -1.940 0.931 1.00 83.50 188 ARG A C 1
ATOM 1596 O O . ARG A 1 188 ? 28.695 -1.329 1.799 1.00 83.50 188 ARG A O 1
ATOM 1603 N N . TYR A 1 189 ? 28.980 -3.159 0.518 1.00 88.75 189 TYR A N 1
ATOM 1604 C CA . TYR A 1 189 ? 27.876 -3.929 1.063 1.00 88.75 189 TYR A CA 1
ATOM 1605 C C . TYR A 1 189 ? 28.333 -5.319 1.519 1.00 88.75 189 TYR A C 1
ATOM 1607 O O . TYR A 1 189 ? 28.727 -6.154 0.709 1.00 88.75 189 TYR A O 1
ATOM 1615 N N . THR A 1 190 ? 28.225 -5.562 2.826 1.00 85.19 190 THR A N 1
ATOM 1616 C CA . THR A 1 190 ? 28.521 -6.847 3.470 1.00 85.19 190 THR A CA 1
ATOM 1617 C C . THR A 1 190 ? 27.280 -7.277 4.262 1.00 85.19 190 THR A C 1
ATOM 1619 O O . THR A 1 190 ? 27.054 -6.744 5.355 1.00 85.19 190 THR A O 1
ATOM 1622 N N . PRO A 1 191 ? 26.425 -8.164 3.722 1.00 83.94 191 PRO A N 1
ATOM 1623 C CA . PRO A 1 191 ? 25.175 -8.561 4.377 1.00 83.94 191 PRO A CA 1
ATOM 1624 C C . PRO A 1 191 ? 25.397 -9.263 5.722 1.00 83.94 191 PRO A C 1
ATOM 1626 O O . PRO A 1 191 ? 24.591 -9.115 6.635 1.00 83.94 191 PRO A O 1
ATOM 1629 N N . GLU A 1 192 ? 26.511 -9.977 5.888 1.00 81.62 192 GLU A N 1
ATOM 1630 C CA . GLU A 1 192 ? 26.869 -10.692 7.121 1.00 81.62 192 GLU A CA 1
ATOM 1631 C C . GLU A 1 192 ? 27.140 -9.741 8.297 1.00 81.62 192 GLU A C 1
ATOM 1633 O O . GLU A 1 192 ? 27.065 -10.139 9.459 1.00 81.62 192 GLU A O 1
ATOM 1638 N N . LEU A 1 193 ? 27.439 -8.475 7.993 1.00 79.75 193 LEU A N 1
ATOM 1639 C CA . LEU A 1 193 ? 27.663 -7.403 8.960 1.00 79.75 193 LEU A CA 1
ATOM 1640 C C . LEU A 1 193 ? 26.414 -6.544 9.195 1.00 79.75 193 LEU A C 1
ATOM 1642 O O . LEU A 1 193 ? 26.503 -5.509 9.862 1.00 79.75 193 LEU A O 1
ATOM 1646 N N . ASN A 1 194 ? 25.260 -6.935 8.645 1.00 83.94 194 ASN A N 1
ATOM 1647 C CA . ASN A 1 194 ? 24.033 -6.174 8.814 1.00 83.94 194 ASN A CA 1
ATOM 1648 C C . ASN A 1 194 ? 23.581 -6.159 10.281 1.00 83.94 194 ASN A C 1
ATOM 1650 O O . ASN A 1 194 ? 23.460 -7.188 10.948 1.00 83.94 194 ASN A O 1
ATOM 1654 N N . VAL A 1 195 ? 23.272 -4.960 10.761 1.00 79.56 195 VAL A N 1
ATOM 1655 C CA . VAL A 1 195 ? 22.612 -4.729 12.038 1.00 79.56 195 VAL A CA 1
ATOM 1656 C C . VAL A 1 195 ? 21.302 -4.049 11.715 1.00 79.56 195 VAL A C 1
ATOM 1658 O O . VAL A 1 195 ? 21.295 -2.916 11.247 1.00 79.56 195 VAL A O 1
ATOM 1661 N N . GLU A 1 196 ? 20.196 -4.724 12.001 1.00 80.50 196 GLU A N 1
ATOM 1662 C CA . GLU A 1 196 ? 18.871 -4.150 11.792 1.00 80.50 196 GLU A CA 1
ATOM 1663 C C . GLU A 1 196 ? 18.716 -2.838 12.580 1.00 80.50 196 GLU A C 1
ATOM 1665 O O . GLU A 1 196 ? 18.884 -2.811 13.807 1.00 80.50 196 GLU A O 1
ATOM 1670 N N . LEU A 1 197 ? 18.429 -1.756 11.851 1.00 84.62 197 LEU A N 1
ATOM 1671 C CA . LEU A 1 197 ? 18.273 -0.404 12.377 1.00 84.62 197 LEU A CA 1
ATOM 1672 C C . LEU A 1 197 ? 16.809 0.047 12.279 1.00 84.62 197 LEU A C 1
ATOM 1674 O O . LEU A 1 197 ? 16.178 -0.189 11.248 1.00 84.62 197 LEU A O 1
ATOM 1678 N N . PRO A 1 198 ? 16.291 0.818 13.256 1.00 86.56 198 PRO A N 1
ATOM 1679 C CA . PRO A 1 198 ? 14.915 1.327 13.222 1.00 86.56 198 PRO A CA 1
ATOM 1680 C C . PRO A 1 198 ? 14.569 2.143 11.968 1.00 86.56 198 PRO A C 1
ATOM 1682 O O . PRO A 1 198 ? 13.411 2.212 11.575 1.00 86.56 198 PRO A O 1
ATOM 1685 N N . ILE A 1 199 ? 15.567 2.751 11.312 1.00 91.44 199 ILE A N 1
ATOM 1686 C CA . ILE A 1 199 ? 15.372 3.522 10.076 1.00 91.44 199 ILE A CA 1
ATOM 1687 C C . ILE A 1 199 ? 14.841 2.669 8.911 1.00 91.44 199 ILE A C 1
ATOM 1689 O O . ILE A 1 199 ? 14.228 3.222 8.002 1.00 91.44 199 ILE A O 1
ATOM 1693 N N . ALA A 1 200 ? 15.038 1.345 8.939 1.00 92.94 200 ALA A N 1
ATOM 1694 C CA . ALA A 1 200 ? 14.519 0.437 7.919 1.00 92.94 200 ALA A CA 1
ATOM 1695 C C . ALA A 1 200 ? 12.979 0.416 7.880 1.00 92.94 200 ALA A C 1
ATOM 1697 O O . ALA A 1 200 ? 12.410 0.314 6.797 1.00 92.94 200 ALA A O 1
ATOM 1698 N N . ARG A 1 201 ? 12.301 0.649 9.016 1.00 93.75 201 ARG A N 1
ATOM 1699 C CA . ARG A 1 201 ? 10.826 0.695 9.091 1.00 93.75 201 ARG A CA 1
ATOM 1700 C C . ARG A 1 201 ? 10.202 1.816 8.264 1.00 93.75 201 ARG A C 1
ATOM 1702 O O . ARG A 1 201 ? 9.064 1.725 7.822 1.00 93.75 201 ARG A O 1
ATOM 1709 N N . LEU A 1 202 ? 10.972 2.860 7.945 1.00 97.56 202 LEU A N 1
ATOM 1710 C CA . LEU A 1 202 ? 10.520 3.897 7.014 1.00 97.56 202 LEU A CA 1
ATOM 1711 C C . LEU A 1 202 ? 10.156 3.320 5.641 1.00 97.56 202 LEU A C 1
ATOM 1713 O O . LEU A 1 202 ? 9.276 3.856 4.972 1.00 97.56 202 LEU A O 1
ATOM 1717 N N . PHE A 1 203 ? 10.809 2.232 5.225 1.00 98.06 203 PHE A N 1
ATOM 1718 C CA . PHE A 1 203 ? 10.525 1.564 3.959 1.00 98.06 203 PHE A CA 1
ATOM 1719 C C . PHE A 1 203 ? 9.255 0.704 4.010 1.00 98.06 203 PHE A C 1
ATOM 1721 O O . PHE A 1 203 ? 8.674 0.441 2.955 1.00 98.06 203 PHE A O 1
ATOM 1728 N N . ASP A 1 204 ? 8.791 0.330 5.205 1.00 96.25 204 ASP A N 1
ATOM 1729 C CA . ASP A 1 204 ? 7.496 -0.319 5.409 1.00 96.25 204 ASP A CA 1
ATOM 1730 C C . ASP A 1 204 ? 6.357 0.683 5.242 1.00 96.25 204 ASP A C 1
ATOM 1732 O O . ASP A 1 204 ? 5.447 0.437 4.452 1.00 96.25 204 ASP A O 1
ATOM 1736 N N . GLY A 1 205 ? 6.462 1.860 5.871 1.00 96.19 205 GLY A N 1
ATOM 1737 C CA . GLY A 1 205 ? 5.527 2.970 5.652 1.00 96.19 205 GLY A CA 1
ATOM 1738 C C . GLY A 1 205 ? 5.524 3.465 4.202 1.00 96.19 205 GLY A C 1
ATOM 1739 O O . GLY A 1 205 ? 4.469 3.556 3.574 1.00 96.19 205 GLY A O 1
ATOM 1740 N N . LEU A 1 206 ? 6.710 3.699 3.624 1.00 97.88 206 LEU A N 1
ATOM 1741 C CA . LEU A 1 206 ? 6.875 4.076 2.212 1.00 97.88 206 LEU A CA 1
ATOM 1742 C C . LEU A 1 206 ? 6.256 3.028 1.278 1.00 97.88 206 LEU A C 1
ATOM 1744 O O . LEU A 1 206 ? 5.556 3.374 0.326 1.00 97.88 206 LEU A O 1
ATOM 1748 N N . GLY A 1 207 ? 6.508 1.750 1.564 1.00 96.69 207 GLY A N 1
ATOM 1749 C CA . GLY A 1 207 ? 6.041 0.615 0.783 1.00 96.69 207 GLY A CA 1
ATOM 1750 C C . GLY A 1 207 ? 4.590 0.206 1.033 1.00 96.69 207 GLY A C 1
ATOM 1751 O O . GLY A 1 207 ? 4.094 -0.609 0.260 1.00 96.69 207 GLY A O 1
ATOM 1752 N N . ARG A 1 208 ? 3.941 0.715 2.092 1.00 95.25 208 ARG A N 1
ATOM 1753 C CA . ARG A 1 208 ? 2.693 0.166 2.656 1.00 95.25 208 ARG A CA 1
ATOM 1754 C C . ARG A 1 208 ? 2.737 -1.364 2.734 1.00 95.25 208 ARG A C 1
ATOM 1756 O O . ARG A 1 208 ? 1.928 -2.060 2.129 1.00 95.25 208 ARG A O 1
ATOM 1763 N N . THR A 1 209 ? 3.764 -1.895 3.391 1.00 94.75 209 THR A N 1
ATOM 1764 C CA . THR A 1 209 ? 3.949 -3.347 3.519 1.00 94.75 209 THR A CA 1
ATOM 1765 C C . THR A 1 209 ? 2.971 -3.940 4.545 1.00 94.75 209 THR A C 1
ATOM 1767 O O . THR A 1 209 ? 2.452 -3.217 5.397 1.00 94.75 209 THR A O 1
ATOM 1770 N N . PRO A 1 210 ? 2.733 -5.263 4.533 1.00 93.12 210 PRO A N 1
ATOM 1771 C CA . PRO A 1 210 ? 1.982 -5.935 5.596 1.00 93.12 210 PRO A CA 1
ATOM 1772 C C . PRO A 1 210 ? 2.522 -5.652 7.008 1.00 93.12 210 PRO A C 1
ATOM 1774 O O . PRO A 1 210 ? 1.742 -5.560 7.957 1.00 93.12 210 PRO A O 1
ATOM 1777 N N . ASP A 1 211 ? 3.836 -5.456 7.152 1.00 93.12 211 ASP A N 1
ATOM 1778 C CA . ASP A 1 211 ? 4.474 -5.138 8.435 1.00 93.12 211 ASP A CA 1
ATOM 1779 C C . ASP A 1 211 ? 4.057 -3.751 8.947 1.00 93.12 211 ASP A C 1
ATOM 1781 O O . ASP A 1 211 ? 3.771 -3.591 10.134 1.00 93.12 211 ASP A O 1
ATOM 1785 N N . PHE A 1 212 ? 3.916 -2.765 8.055 1.00 94.69 212 PHE A N 1
ATOM 1786 C CA . PHE A 1 212 ? 3.359 -1.453 8.400 1.00 94.69 212 PHE A CA 1
ATOM 1787 C C . PHE A 1 212 ? 1.934 -1.569 8.959 1.00 94.69 212 PHE A C 1
ATOM 1789 O O . PHE A 1 212 ? 1.634 -1.047 10.035 1.00 94.69 212 PHE A O 1
ATOM 1796 N N . TYR A 1 213 ? 1.055 -2.306 8.275 1.00 92.69 213 TYR A N 1
ATOM 1797 C CA . TYR A 1 213 ? -0.320 -2.510 8.742 1.00 92.69 213 TYR A CA 1
ATOM 1798 C C . TYR A 1 213 ? -0.379 -3.318 10.045 1.00 92.69 213 TYR A C 1
ATOM 1800 O O . TYR A 1 213 ? -1.224 -3.055 10.903 1.00 92.69 213 TYR A O 1
ATOM 1808 N N . THR A 1 214 ? 0.536 -4.270 10.229 1.00 92.56 214 THR A N 1
ATOM 1809 C CA . THR A 1 214 ? 0.651 -5.056 11.464 1.00 92.56 214 THR A CA 1
ATOM 1810 C C . THR A 1 214 ? 0.992 -4.165 12.656 1.00 92.56 214 THR A C 1
ATOM 1812 O O . THR A 1 214 ? 0.318 -4.262 13.681 1.00 92.56 214 THR A O 1
ATOM 1815 N N . GLN A 1 215 ? 1.929 -3.223 12.510 1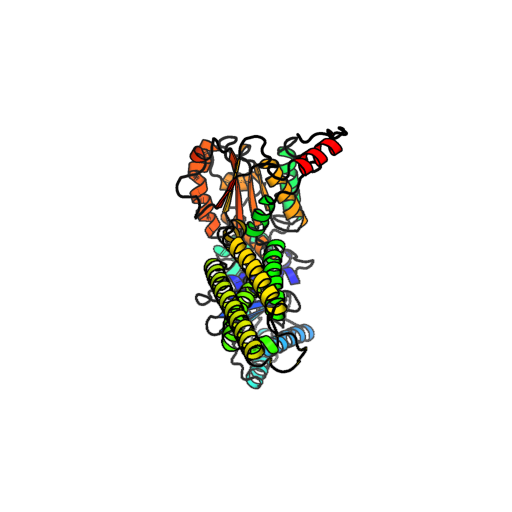.00 92.50 215 GLN A N 1
ATOM 1816 C CA . GLN A 1 215 ? 2.253 -2.257 13.569 1.00 92.50 215 GLN A CA 1
ATOM 1817 C C . GLN A 1 215 ? 1.026 -1.430 13.994 1.00 92.50 215 GLN A C 1
ATOM 1819 O O . GLN A 1 215 ? 0.742 -1.289 15.186 1.00 92.50 215 GLN A O 1
ATOM 1824 N N . VAL A 1 216 ? 0.234 -0.943 13.031 1.00 93.12 216 VAL A N 1
ATOM 1825 C CA . VAL A 1 216 ? -1.008 -0.199 13.316 1.00 93.12 216 VAL A CA 1
ATOM 1826 C C . VAL A 1 216 ? -2.028 -1.078 14.054 1.00 93.12 216 VAL A C 1
ATOM 1828 O O . VAL A 1 216 ? -2.636 -0.647 15.041 1.00 93.12 216 VAL A O 1
ATOM 1831 N N . LYS A 1 217 ? -2.200 -2.333 13.615 1.00 92.56 217 LYS A N 1
ATOM 1832 C CA . LYS A 1 217 ? -3.102 -3.304 14.254 1.00 92.56 217 LYS A CA 1
ATOM 1833 C C . LYS A 1 217 ? -2.678 -3.633 15.682 1.00 92.56 217 LYS A C 1
ATOM 1835 O O . LYS A 1 217 ? -3.544 -3.747 16.548 1.00 92.56 217 LYS A O 1
ATOM 1840 N N . GLU A 1 218 ? -1.383 -3.763 15.953 1.00 93.62 218 GLU A N 1
ATOM 1841 C CA . GLU A 1 218 ? -0.855 -4.032 17.294 1.00 93.62 218 GLU A CA 1
ATOM 1842 C C . GLU A 1 218 ? -1.152 -2.884 18.264 1.00 93.62 218 GLU A C 1
ATOM 1844 O O . GLU A 1 218 ? -1.668 -3.127 19.361 1.00 93.62 218 GLU A O 1
ATOM 1849 N N . LEU A 1 219 ? -0.916 -1.635 17.846 1.00 94.88 219 LEU A N 1
ATOM 1850 C CA . LEU A 1 219 ? -1.262 -0.440 18.627 1.00 94.88 219 LEU A CA 1
ATOM 1851 C C . LEU A 1 219 ? -2.761 -0.415 18.964 1.00 94.88 219 LEU A C 1
ATOM 1853 O O . LEU A 1 219 ? -3.162 -0.236 20.117 1.00 94.88 219 LEU A O 1
ATOM 1857 N N . CYS A 1 220 ? -3.608 -0.699 17.975 1.00 93.88 220 CYS A N 1
ATOM 1858 C CA . CYS A 1 220 ? -5.056 -0.760 18.166 1.00 93.88 220 CYS A CA 1
ATOM 1859 C C . CYS A 1 220 ? -5.495 -1.950 19.032 1.00 93.88 220 CYS A C 1
ATOM 1861 O O . CYS A 1 220 ? -6.440 -1.840 19.818 1.00 93.88 220 CYS A O 1
ATOM 1863 N N . GLY A 1 221 ? -4.797 -3.082 18.933 1.00 94.69 221 GLY A N 1
ATOM 1864 C CA . GLY A 1 221 ? -4.992 -4.253 19.781 1.00 94.69 221 GLY A CA 1
ATOM 1865 C C . GLY A 1 221 ? -4.735 -3.939 21.254 1.00 94.69 221 GLY A C 1
ATOM 1866 O O . GLY A 1 221 ? -5.561 -4.288 22.103 1.00 94.69 221 GLY A O 1
ATOM 1867 N N . LYS A 1 222 ? -3.652 -3.206 21.553 1.00 96.12 222 LYS A N 1
ATOM 1868 C CA . LYS A 1 222 ? -3.348 -2.714 22.907 1.00 96.12 222 LYS A CA 1
ATOM 1869 C C . LYS A 1 222 ? -4.459 -1.806 23.433 1.00 96.12 222 LYS A C 1
ATOM 1871 O O . LYS A 1 222 ? -4.979 -2.077 24.513 1.00 96.12 222 LYS A O 1
ATOM 1876 N N . ILE A 1 223 ? -4.877 -0.802 22.654 1.00 97.00 223 ILE A N 1
ATOM 1877 C CA . ILE A 1 223 ? -5.963 0.134 23.015 1.00 97.00 223 ILE A CA 1
ATOM 1878 C C . ILE A 1 223 ? -7.259 -0.620 23.328 1.00 97.00 223 ILE A C 1
ATOM 1880 O O . ILE A 1 223 ? -7.898 -0.379 24.352 1.00 97.00 223 ILE A O 1
ATOM 1884 N N . ARG A 1 224 ? -7.647 -1.572 22.473 1.00 96.25 224 ARG A N 1
ATOM 1885 C CA . ARG A 1 224 ? -8.845 -2.395 22.682 1.00 96.25 224 ARG A CA 1
ATOM 1886 C C . ARG A 1 224 ? -8.749 -3.197 23.981 1.00 96.25 224 ARG A C 1
ATOM 1888 O O . ARG A 1 224 ? -9.709 -3.243 24.749 1.00 96.25 224 ARG A O 1
ATOM 1895 N N . ALA A 1 225 ? -7.603 -3.826 24.232 1.00 96.56 225 ALA A N 1
ATOM 1896 C CA . ALA A 1 225 ? -7.395 -4.655 25.411 1.00 96.56 225 ALA A CA 1
ATOM 1897 C C . ALA A 1 225 ? -7.427 -3.839 26.714 1.00 96.56 225 ALA A C 1
ATOM 1899 O O . ALA A 1 225 ? -8.107 -4.240 27.659 1.00 96.56 225 ALA A O 1
ATOM 1900 N N . THR A 1 226 ? -6.726 -2.705 26.778 1.00 96.94 226 THR A N 1
ATOM 1901 C CA . THR A 1 226 ? -6.677 -1.848 27.976 1.00 96.94 226 THR A CA 1
ATOM 1902 C C . THR A 1 226 ? -8.015 -1.158 28.236 1.00 96.94 226 THR A C 1
ATOM 1904 O O . THR A 1 226 ? -8.492 -1.179 29.369 1.00 96.94 226 THR A O 1
ATOM 1907 N N . SER A 1 227 ? -8.681 -0.664 27.188 1.00 96.12 227 SER A N 1
ATOM 1908 C CA . SER A 1 227 ? -10.030 -0.086 27.261 1.00 96.12 227 SER A CA 1
ATOM 1909 C C . SER A 1 227 ? -11.061 -1.060 27.839 1.00 96.12 227 SER A C 1
ATOM 1911 O O . SER A 1 227 ? -11.817 -0.709 28.748 1.00 96.12 227 SER A O 1
ATOM 1913 N N . ASN A 1 228 ? -11.055 -2.315 27.376 1.00 95.06 228 ASN A N 1
ATOM 1914 C CA . ASN A 1 228 ? -11.963 -3.339 27.890 1.00 95.06 228 ASN A CA 1
ATOM 1915 C C . ASN A 1 228 ? -11.674 -3.689 29.356 1.00 95.06 228 ASN A C 1
ATOM 1917 O O . ASN A 1 228 ? -12.610 -3.839 30.137 1.00 95.06 228 ASN A O 1
ATOM 1921 N N . LYS A 1 229 ? -10.397 -3.793 29.751 1.00 95.88 229 LYS A N 1
ATOM 1922 C CA . LYS A 1 229 ? -10.010 -4.093 31.142 1.00 95.88 229 LYS A CA 1
ATOM 1923 C C . LYS A 1 229 ? -10.339 -2.954 32.108 1.00 95.88 229 LYS A C 1
ATOM 1925 O O . LYS A 1 229 ? -10.719 -3.214 33.244 1.00 95.88 229 LYS A O 1
ATOM 1930 N N . ALA A 1 230 ? -10.235 -1.704 31.661 1.00 93.81 230 ALA A N 1
ATOM 1931 C CA . ALA A 1 230 ? -10.598 -0.532 32.456 1.00 93.81 230 ALA A CA 1
ATOM 1932 C C . ALA A 1 230 ? -12.100 -0.473 32.795 1.00 93.81 230 ALA A C 1
ATOM 1934 O O . ALA A 1 230 ? -12.495 0.182 33.759 1.00 93.81 230 ALA A O 1
ATOM 1935 N N . ARG A 1 231 ? -12.950 -1.145 32.009 1.00 92.38 231 ARG A N 1
ATOM 1936 C CA . ARG A 1 231 ? -14.406 -1.086 32.136 1.00 92.38 231 ARG A CA 1
ATOM 1937 C C . ARG A 1 231 ? -14.937 -2.223 33.012 1.00 92.38 231 ARG A C 1
ATOM 1939 O O . ARG A 1 231 ? -15.250 -3.307 32.527 1.00 92.38 231 ARG A O 1
ATOM 1946 N N . SER A 1 232 ? -15.117 -1.955 34.304 1.00 93.12 232 SER A N 1
ATOM 1947 C CA . SER A 1 232 ? -15.756 -2.888 35.243 1.00 93.12 232 SER A CA 1
ATOM 1948 C C . SER A 1 232 ? -17.189 -2.475 35.594 1.00 93.12 232 SER A C 1
ATOM 1950 O O . SER A 1 232 ? -17.575 -1.312 35.458 1.00 93.12 232 SER A O 1
ATOM 1952 N N . ARG A 1 233 ? -17.988 -3.417 36.119 1.00 92.25 233 ARG A N 1
ATOM 1953 C CA . ARG A 1 233 ? -19.336 -3.117 36.639 1.00 92.25 233 ARG A CA 1
ATOM 1954 C C . ARG A 1 233 ? -19.302 -2.019 37.708 1.00 92.25 233 ARG A C 1
ATOM 1956 O O . ARG A 1 233 ? -20.140 -1.128 37.683 1.00 92.25 233 ARG A O 1
ATOM 1963 N N . LYS A 1 234 ? -18.320 -2.067 38.614 1.00 90.69 234 LYS A N 1
ATOM 1964 C CA . LYS A 1 234 ? -18.190 -1.108 39.720 1.00 90.69 234 LYS A CA 1
ATOM 1965 C C . LYS A 1 234 ? -17.832 0.292 39.225 1.00 90.69 234 LYS A C 1
ATOM 1967 O O . LYS A 1 234 ? -18.342 1.274 39.752 1.00 90.69 234 LYS A O 1
ATOM 1972 N N . ALA A 1 235 ? -16.974 0.386 38.210 1.00 91.50 235 ALA A N 1
ATOM 1973 C CA . ALA A 1 235 ? -16.626 1.659 37.593 1.00 91.50 235 ALA A CA 1
ATOM 1974 C C . ALA A 1 235 ? -17.824 2.278 36.853 1.00 91.50 235 ALA A C 1
ATOM 1976 O O . ALA A 1 235 ? -18.075 3.476 36.979 1.00 91.50 235 ALA A O 1
ATOM 1977 N N . LEU A 1 236 ? -18.615 1.455 36.156 1.00 93.44 236 LEU A N 1
ATOM 1978 C CA . LEU A 1 236 ? -19.826 1.901 35.459 1.00 93.44 236 LEU A CA 1
ATOM 1979 C C . LEU A 1 236 ? -20.946 2.361 36.402 1.00 93.44 236 LEU A C 1
ATOM 1981 O O . LEU A 1 236 ? -21.767 3.169 35.994 1.00 93.44 236 LEU A O 1
ATOM 1985 N N . GLU A 1 237 ? -20.992 1.902 37.654 1.00 93.00 237 GLU A N 1
ATOM 1986 C CA . GLU A 1 237 ? -21.953 2.418 38.647 1.00 93.00 237 GLU A CA 1
ATOM 1987 C C . GLU A 1 237 ? -21.675 3.878 39.046 1.00 93.00 237 GLU A C 1
ATOM 1989 O O . GLU A 1 237 ? -22.558 4.551 39.572 1.00 93.00 237 GLU A O 1
ATOM 1994 N N . VAL A 1 238 ? -20.455 4.368 38.809 1.00 92.62 238 VAL A N 1
ATOM 1995 C CA . VAL A 1 238 ? -19.991 5.685 39.267 1.00 92.62 238 VAL A CA 1
ATOM 1996 C C . VAL A 1 238 ? -19.725 6.658 38.125 1.00 92.62 238 VAL A C 1
ATOM 1998 O O . VAL A 1 238 ? -20.003 7.845 38.267 1.00 92.62 238 VAL A O 1
ATOM 2001 N N . ALA A 1 239 ? -19.154 6.172 37.026 1.00 94.19 239 ALA A N 1
ATOM 2002 C CA . ALA A 1 239 ? -18.651 6.996 35.929 1.00 94.19 239 ALA A CA 1
ATOM 2003 C C . ALA A 1 239 ? -19.231 6.549 34.576 1.00 94.19 239 ALA A C 1
ATOM 2005 O O . ALA A 1 239 ? -18.522 6.470 33.572 1.00 94.19 239 ALA A O 1
ATOM 2006 N N . LYS A 1 240 ? -20.512 6.150 34.563 1.00 95.31 240 LYS A N 1
ATOM 2007 C CA . LYS A 1 240 ? -21.172 5.568 33.385 1.00 95.31 240 LYS A CA 1
ATOM 2008 C C . LYS A 1 240 ? -21.005 6.443 32.141 1.00 95.31 240 LYS A C 1
ATOM 2010 O O . LYS A 1 240 ? -20.521 5.952 31.124 1.00 95.31 240 LYS A O 1
ATOM 2015 N N . ASP A 1 241 ? -21.369 7.716 32.251 1.00 95.56 241 ASP A N 1
ATOM 2016 C CA . ASP A 1 241 ? -21.417 8.650 31.125 1.00 95.56 241 ASP A CA 1
ATOM 2017 C C . ASP A 1 241 ? -20.010 8.939 30.576 1.00 95.56 241 ASP A C 1
ATOM 2019 O O . ASP A 1 241 ? -19.811 9.054 29.362 1.00 95.56 241 ASP A O 1
ATOM 2023 N N . GLU A 1 242 ? -19.002 9.000 31.453 1.00 96.75 242 GLU A N 1
ATOM 2024 C CA . GLU A 1 242 ? -17.606 9.181 31.057 1.00 96.75 242 GLU A CA 1
ATOM 2025 C C . GLU A 1 242 ? -17.0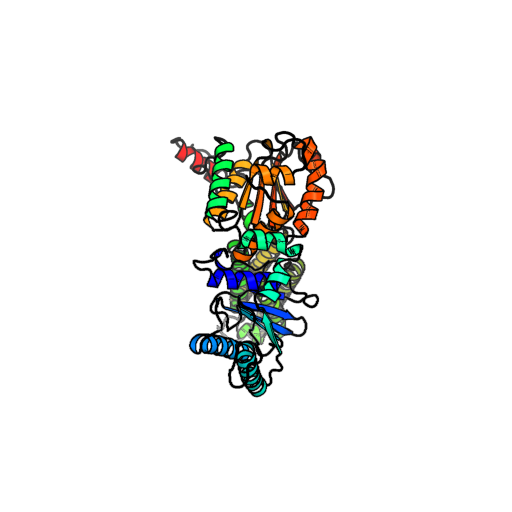70 7.959 30.307 1.00 96.75 242 GLU A C 1
ATOM 2027 O O . GLU A 1 242 ? -16.430 8.109 29.262 1.00 96.75 242 GLU A O 1
ATOM 2032 N N . PHE A 1 243 ? -17.374 6.748 30.789 1.00 96.94 243 PHE A N 1
ATOM 2033 C CA . PHE A 1 243 ? -17.002 5.520 30.090 1.00 96.94 243 PHE A CA 1
ATOM 2034 C C . PHE A 1 243 ? -17.740 5.382 28.755 1.00 96.94 243 PHE A C 1
ATOM 2036 O O . PHE A 1 243 ? -17.118 4.977 27.778 1.00 96.94 243 PHE A O 1
ATOM 2043 N N . GLU A 1 244 ? -19.027 5.721 28.671 1.00 96.38 244 GLU A N 1
ATOM 2044 C CA . GLU A 1 244 ? -19.778 5.685 27.407 1.00 96.38 244 GLU A CA 1
ATOM 2045 C C . GLU A 1 244 ? -19.192 6.659 26.377 1.00 96.38 244 GLU A C 1
ATOM 2047 O O . GLU A 1 244 ? -18.918 6.259 25.243 1.00 96.38 244 GLU A O 1
ATOM 2052 N N . SER A 1 245 ? -18.876 7.886 26.800 1.00 96.75 245 SER A N 1
ATOM 2053 C CA . SER A 1 245 ? -18.202 8.882 25.957 1.00 96.75 245 SER A CA 1
ATOM 2054 C C . SER A 1 245 ? -16.831 8.393 25.474 1.00 96.75 245 SER A C 1
ATOM 2056 O O . SER A 1 245 ? -16.486 8.548 24.301 1.00 96.75 245 SER A O 1
ATOM 2058 N N . LEU A 1 246 ? -16.040 7.777 26.361 1.00 97.56 246 LEU A N 1
ATOM 2059 C CA . LEU A 1 246 ? -14.736 7.203 26.020 1.00 97.56 246 LEU A CA 1
ATOM 2060 C C . LEU A 1 246 ? -14.870 6.068 24.997 1.00 97.56 246 LEU A C 1
ATOM 2062 O O . LEU A 1 246 ? -14.136 6.042 24.009 1.00 97.56 246 LEU A O 1
ATOM 2066 N N . GLN A 1 247 ? -15.816 5.148 25.202 1.00 96.50 247 GLN A N 1
ATOM 2067 C CA . GLN A 1 247 ? -16.032 4.017 24.297 1.00 96.50 247 GLN A CA 1
ATOM 2068 C C . GLN A 1 247 ? -16.495 4.463 22.910 1.00 96.50 247 GLN A C 1
ATOM 2070 O O . GLN A 1 247 ? -16.061 3.879 21.918 1.00 96.50 247 GLN A O 1
ATOM 2075 N N . GLU A 1 248 ? -17.315 5.512 22.812 1.00 96.44 248 GLU A N 1
ATOM 2076 C CA . GLU A 1 248 ? -17.717 6.062 21.517 1.00 96.44 248 GLU A CA 1
ATOM 2077 C C . GLU A 1 248 ? -16.492 6.525 20.712 1.00 96.44 248 GLU A C 1
ATOM 2079 O O . GLU A 1 248 ? -16.336 6.166 19.544 1.00 96.44 248 GLU A O 1
ATOM 2084 N N . VAL A 1 249 ? -15.575 7.270 21.335 1.00 96.94 249 VAL A N 1
ATOM 2085 C CA . VAL A 1 249 ? -14.367 7.762 20.654 1.00 96.94 249 VAL A CA 1
ATOM 2086 C C . VAL A 1 249 ? -13.394 6.621 20.346 1.00 96.94 249 VAL A C 1
ATOM 2088 O O . VAL A 1 249 ? -12.893 6.548 19.225 1.00 96.94 249 VAL A O 1
ATOM 2091 N N . ILE A 1 250 ? -13.186 5.681 21.272 1.00 95.94 250 ILE A N 1
ATOM 2092 C CA . ILE A 1 250 ? -12.341 4.500 21.029 1.00 95.94 250 ILE A CA 1
ATOM 2093 C C . ILE A 1 250 ? -12.889 3.664 19.872 1.00 95.94 250 ILE A C 1
ATOM 2095 O O . ILE A 1 250 ? -12.117 3.200 19.036 1.00 95.94 250 ILE A O 1
ATOM 2099 N N . SER A 1 251 ? -14.210 3.502 19.773 1.00 94.56 251 SER A N 1
ATOM 2100 C CA . SER A 1 251 ? -14.815 2.763 18.663 1.00 94.56 251 SER A CA 1
ATOM 2101 C C . SER A 1 251 ? -14.503 3.402 17.304 1.00 94.56 251 SER A C 1
ATOM 2103 O O . SER A 1 251 ? -14.234 2.672 16.352 1.00 94.56 251 SER A O 1
ATOM 2105 N N . LYS A 1 252 ? -14.434 4.742 17.236 1.00 93.94 252 LYS A N 1
ATOM 2106 C CA . LYS A 1 252 ? -14.029 5.493 16.035 1.00 93.94 252 LYS A CA 1
ATOM 2107 C C . LYS A 1 252 ? -12.546 5.305 15.711 1.00 93.94 252 LYS A C 1
ATOM 2109 O O . LYS A 1 252 ? -12.207 5.084 14.556 1.00 93.94 252 LYS A O 1
ATOM 2114 N N . VAL A 1 253 ? -11.663 5.337 16.715 1.00 91.44 253 VAL A N 1
ATOM 2115 C CA . VAL A 1 253 ? -10.225 5.050 16.517 1.00 91.44 253 VAL A CA 1
ATOM 2116 C C . VAL A 1 253 ? -10.038 3.648 15.933 1.00 91.44 253 VAL A C 1
ATOM 2118 O O . VAL A 1 253 ? -9.354 3.468 14.928 1.00 91.44 253 VAL A O 1
ATOM 2121 N N . LEU A 1 254 ? -10.682 2.651 16.545 1.00 90.75 254 LEU A N 1
ATOM 2122 C CA . LEU A 1 254 ? -10.552 1.254 16.139 1.00 90.75 254 LEU A CA 1
ATOM 2123 C C . LEU A 1 254 ? -11.181 0.978 14.766 1.00 90.75 254 LEU A C 1
ATOM 2125 O O . LEU A 1 254 ? -10.662 0.136 14.037 1.00 90.75 254 LEU A O 1
ATOM 2129 N N . SER A 1 255 ? -12.279 1.650 14.403 1.00 87.88 255 SER A N 1
ATOM 2130 C CA . SER A 1 255 ? -12.915 1.458 13.095 1.00 87.88 255 SER A CA 1
ATOM 2131 C C . SER A 1 255 ? -12.056 1.999 11.956 1.00 87.88 255 SER A C 1
ATOM 2133 O O . SER A 1 255 ? -11.875 1.295 10.965 1.00 87.88 255 SER A O 1
ATOM 2135 N N . ILE A 1 256 ? -11.474 3.192 12.120 1.00 82.75 256 ILE A N 1
ATOM 2136 C CA . ILE A 1 256 ? -10.559 3.780 11.133 1.00 82.75 256 ILE A CA 1
ATOM 2137 C C . ILE A 1 256 ? -9.366 2.855 10.940 1.00 82.75 256 ILE A C 1
ATOM 2139 O O . ILE A 1 256 ? -9.083 2.451 9.817 1.00 82.75 256 ILE A O 1
ATOM 2143 N N . ALA A 1 257 ? -8.722 2.450 12.035 1.00 76.38 257 ALA A N 1
ATOM 2144 C CA . ALA A 1 257 ? -7.535 1.614 11.964 1.00 76.38 257 ALA A CA 1
ATOM 2145 C C . ALA A 1 257 ? -7.778 0.260 11.282 1.00 76.38 257 ALA A C 1
ATOM 2147 O O . ALA A 1 257 ? -6.931 -0.199 10.521 1.00 76.38 257 ALA A O 1
ATOM 2148 N N . ASN A 1 258 ? -8.944 -0.355 11.506 1.00 76.44 258 ASN A N 1
ATOM 2149 C CA . ASN A 1 258 ? -9.314 -1.593 10.819 1.00 76.44 258 ASN A CA 1
ATOM 2150 C C . ASN A 1 258 ? -9.539 -1.384 9.309 1.00 76.44 258 ASN A C 1
ATOM 2152 O O . ASN A 1 258 ? -9.320 -2.313 8.548 1.00 76.44 258 ASN A O 1
ATOM 2156 N N . SER A 1 259 ? -9.961 -0.191 8.878 1.00 79.69 259 SER A N 1
ATOM 2157 C CA . SER A 1 259 ? -10.248 0.105 7.463 1.00 79.69 259 SER A CA 1
ATOM 2158 C C . SER A 1 259 ? -9.027 0.521 6.632 1.00 79.69 259 SER A C 1
ATOM 2160 O O . SER A 1 259 ? -9.111 0.573 5.409 1.00 79.69 259 SER A O 1
ATOM 2162 N N . ILE A 1 260 ? -7.895 0.822 7.278 1.00 81.44 260 ILE A N 1
ATOM 2163 C CA . ILE A 1 260 ? -6.685 1.335 6.615 1.00 81.44 260 ILE A CA 1
ATOM 2164 C C . ILE A 1 260 ? -6.093 0.327 5.616 1.00 81.44 260 ILE A C 1
ATOM 2166 O O . ILE A 1 260 ? -5.586 0.729 4.572 1.00 81.44 260 ILE A O 1
ATOM 2170 N N . GLU A 1 261 ? -6.138 -0.968 5.932 1.00 77.56 261 GLU A N 1
ATOM 2171 C CA . GLU A 1 261 ? -5.613 -2.028 5.058 1.00 77.56 261 GLU A CA 1
ATOM 2172 C C . GLU A 1 261 ? -6.542 -2.295 3.865 1.00 77.56 261 GLU A C 1
ATOM 2174 O O . GLU A 1 261 ? -6.070 -2.487 2.746 1.00 77.56 261 GLU A O 1
ATOM 2179 N N . ASP A 1 262 ? -7.859 -2.228 4.084 1.00 73.25 262 ASP A N 1
ATOM 2180 C CA . ASP A 1 262 ? -8.872 -2.497 3.056 1.00 73.25 262 ASP A CA 1
ATOM 2181 C C . ASP A 1 262 ? -8.922 -1.410 1.970 1.00 73.25 262 ASP A C 1
ATOM 2183 O O . ASP A 1 262 ? -9.321 -1.678 0.839 1.00 73.25 262 ASP A O 1
ATOM 2187 N N . ALA A 1 263 ? -8.515 -0.180 2.298 1.00 70.31 263 ALA A N 1
ATOM 2188 C CA . ALA A 1 263 ? -8.566 0.974 1.399 1.00 70.31 263 ALA A CA 1
ATOM 2189 C C . ALA A 1 263 ? -7.343 1.095 0.459 1.00 70.31 263 ALA A C 1
ATOM 2191 O O . ALA A 1 263 ? -7.072 2.176 -0.071 1.00 70.31 263 ALA A O 1
ATOM 2192 N N . GLU A 1 264 ? -6.585 0.009 0.264 1.00 79.88 264 GLU A N 1
ATOM 2193 C CA . GLU A 1 264 ? -5.382 -0.074 -0.577 1.00 79.88 264 GLU A CA 1
ATOM 2194 C C . GLU A 1 264 ? -4.407 1.115 -0.364 1.00 79.88 264 GLU A C 1
ATOM 2196 O O . GLU A 1 264 ? -3.741 1.249 0.668 1.00 79.88 264 GLU A O 1
ATOM 2201 N N . ILE A 1 265 ? -4.306 2.000 -1.358 1.00 83.50 265 ILE A N 1
ATOM 2202 C CA . ILE A 1 265 ? -3.409 3.165 -1.411 1.00 83.50 265 ILE A CA 1
ATOM 2203 C C . ILE A 1 265 ? -4.104 4.493 -1.071 1.00 83.50 265 ILE A C 1
ATOM 2205 O O . ILE A 1 265 ? -3.468 5.546 -1.161 1.00 83.50 265 ILE A O 1
ATOM 2209 N N . ALA A 1 266 ? -5.373 4.469 -0.646 1.00 86.25 266 ALA A N 1
ATOM 2210 C CA . ALA A 1 266 ? -6.088 5.674 -0.235 1.00 86.25 266 ALA A CA 1
ATOM 2211 C C . ALA A 1 266 ? -5.330 6.407 0.891 1.00 86.25 266 ALA A C 1
ATOM 2213 O O . ALA A 1 266 ? -4.753 5.750 1.771 1.00 86.25 266 ALA A O 1
ATOM 2214 N N . PRO A 1 267 ? -5.286 7.752 0.890 1.00 88.81 267 PRO A N 1
ATOM 2215 C CA . PRO A 1 267 ? -4.641 8.504 1.960 1.00 88.81 267 PRO A CA 1
ATOM 2216 C C . PRO A 1 267 ? -5.228 8.150 3.328 1.00 88.81 267 PRO A C 1
ATOM 2218 O O . PRO A 1 267 ? -6.443 8.062 3.492 1.00 88.81 267 PRO A O 1
ATOM 2221 N N . ILE A 1 268 ? -4.356 7.956 4.312 1.00 91.19 268 ILE A N 1
ATOM 2222 C CA . ILE A 1 268 ? -4.748 7.674 5.692 1.00 91.19 268 ILE A CA 1
ATOM 2223 C C . ILE A 1 268 ? -4.816 8.999 6.449 1.00 91.19 268 ILE A C 1
ATOM 2225 O O . ILE A 1 268 ? -3.843 9.751 6.460 1.00 91.19 268 ILE A O 1
ATOM 2229 N N . ASP A 1 269 ? -5.940 9.292 7.096 1.00 91.88 269 ASP A N 1
ATOM 2230 C CA . ASP A 1 269 ? -6.120 10.536 7.853 1.00 91.88 269 ASP A CA 1
ATOM 2231 C C . ASP A 1 269 ? -5.446 10.455 9.236 1.00 91.88 269 ASP A C 1
ATOM 2233 O O . ASP A 1 269 ? -6.087 10.258 10.274 1.00 91.88 269 ASP A O 1
ATOM 2237 N N . TRP A 1 270 ? -4.115 10.563 9.238 1.00 93.88 270 TRP A N 1
ATOM 2238 C CA . TRP A 1 270 ? -3.300 10.539 10.455 1.00 93.88 270 TRP A CA 1
ATOM 2239 C C . TRP A 1 270 ? -3.618 11.703 11.399 1.00 93.88 270 TRP A C 1
ATOM 2241 O O . TRP A 1 270 ? -3.606 11.509 12.614 1.00 93.88 270 TRP A O 1
ATOM 2251 N N . ASP A 1 271 ? -3.995 12.868 10.864 1.00 93.94 271 ASP A N 1
ATOM 2252 C CA . ASP A 1 271 ? -4.402 14.033 11.658 1.00 93.94 271 ASP A CA 1
ATOM 2253 C C . ASP A 1 271 ? -5.696 13.761 12.431 1.00 93.94 271 ASP A C 1
ATOM 2255 O O . ASP A 1 271 ? -5.846 14.155 13.592 1.00 93.94 271 ASP A O 1
ATOM 2259 N N . TYR A 1 272 ? -6.663 13.088 11.805 1.00 93.69 272 TYR A N 1
ATOM 2260 C CA . TYR A 1 272 ? -7.887 12.690 12.486 1.00 93.69 272 TYR A CA 1
ATOM 2261 C C . TYR A 1 272 ? -7.629 11.605 13.535 1.00 93.69 272 TYR A C 1
ATOM 2263 O O . TYR A 1 272 ? -8.188 11.683 14.634 1.00 93.69 272 TYR A O 1
ATOM 2271 N N . ILE A 1 273 ? -6.742 10.645 13.250 1.00 93.94 273 ILE A N 1
ATOM 2272 C CA . ILE A 1 273 ? -6.316 9.628 14.224 1.00 93.94 273 ILE A CA 1
ATOM 2273 C C . ILE A 1 273 ? -5.644 10.286 15.439 1.00 93.94 273 ILE A C 1
ATOM 2275 O O . ILE A 1 273 ? -6.024 9.964 16.565 1.00 93.94 273 ILE A O 1
ATOM 2279 N N . ASP A 1 274 ? -4.733 11.248 15.245 1.00 94.81 274 ASP A N 1
ATOM 2280 C CA . ASP A 1 274 ? -4.123 12.024 16.338 1.00 94.81 274 ASP A CA 1
ATOM 2281 C C . ASP A 1 274 ? -5.189 12.752 17.174 1.00 94.81 274 ASP A C 1
ATOM 2283 O O . ASP A 1 274 ? -5.238 12.606 18.399 1.00 94.81 274 ASP A O 1
ATOM 2287 N N . LYS A 1 275 ? -6.116 13.475 16.530 1.00 96.38 275 LYS A N 1
ATOM 2288 C CA . LYS A 1 275 ? -7.202 14.187 17.230 1.00 96.38 275 LYS A CA 1
ATOM 2289 C C . LYS A 1 275 ? -8.074 13.242 18.060 1.00 96.38 275 LYS A C 1
ATOM 2291 O O . LYS A 1 275 ? -8.439 13.571 19.193 1.00 96.38 275 LYS A O 1
ATOM 2296 N N . LEU A 1 276 ? -8.419 12.071 17.524 1.00 96.12 276 LEU A N 1
ATOM 2297 C CA . LEU A 1 276 ? -9.202 11.068 18.245 1.00 96.12 276 LEU A CA 1
ATOM 2298 C C . LEU A 1 276 ? -8.408 10.422 19.386 1.00 96.12 276 LEU A C 1
ATOM 2300 O O . LEU A 1 276 ? -8.973 10.201 20.462 1.00 96.12 276 LEU A O 1
ATOM 2304 N N . ALA A 1 277 ? -7.115 10.153 19.188 1.00 96.19 277 ALA A N 1
ATOM 2305 C CA . ALA A 1 277 ? -6.234 9.642 20.232 1.00 96.19 277 ALA A CA 1
ATOM 2306 C C . ALA A 1 277 ? -6.123 10.650 21.385 1.00 96.19 277 ALA A C 1
ATOM 2308 O O . ALA A 1 277 ? -6.335 10.288 22.544 1.00 96.19 277 ALA A O 1
ATOM 2309 N N . GLN A 1 278 ? -5.921 11.934 21.069 1.00 97.50 278 GLN A N 1
ATOM 2310 C CA . GLN A 1 278 ? -5.898 13.018 22.048 1.00 97.50 278 GLN A CA 1
ATOM 2311 C C . GLN A 1 278 ? -7.202 13.106 22.841 1.00 97.50 278 GLN A C 1
ATOM 2313 O O . GLN A 1 278 ? -7.183 13.073 24.073 1.00 97.50 278 GLN A O 1
ATOM 2318 N N . LYS A 1 279 ? -8.343 13.123 22.148 1.00 98.06 279 LYS A N 1
ATOM 2319 C CA . LYS A 1 279 ? -9.658 13.150 22.796 1.00 98.06 279 LYS A CA 1
ATOM 2320 C C . LYS A 1 279 ? -9.880 11.932 23.700 1.00 98.06 279 LYS A C 1
ATOM 2322 O O . LYS A 1 279 ? -10.443 12.064 24.786 1.00 98.06 279 LYS A O 1
ATOM 2327 N N . SER A 1 280 ? -9.426 10.752 23.278 1.00 97.81 280 SER A N 1
ATOM 2328 C CA . SER A 1 280 ? -9.513 9.521 24.075 1.00 97.81 280 SER A CA 1
ATOM 2329 C C . SER A 1 280 ? -8.658 9.602 25.343 1.00 97.81 280 SER A C 1
ATOM 2331 O O . SER A 1 280 ? -9.094 9.142 26.400 1.00 97.81 280 SER A O 1
ATOM 2333 N N . MET A 1 281 ? -7.477 10.228 25.281 1.00 98.31 281 MET A N 1
ATOM 2334 C CA . MET A 1 281 ? -6.644 10.462 26.466 1.00 98.31 281 MET A CA 1
ATOM 2335 C C . MET A 1 281 ? -7.338 11.397 27.457 1.00 98.31 281 MET A C 1
ATOM 2337 O O . MET A 1 281 ? -7.376 11.104 28.651 1.00 98.31 281 MET A O 1
ATOM 2341 N N . ASP A 1 282 ? -7.927 12.491 26.976 1.00 98.31 282 ASP A N 1
ATOM 2342 C CA . ASP A 1 282 ? -8.621 13.462 27.828 1.00 98.31 282 ASP A CA 1
ATOM 2343 C C . ASP A 1 282 ? -9.837 12.824 28.524 1.00 98.31 282 ASP A C 1
ATOM 2345 O O . ASP A 1 282 ? -10.012 12.961 29.736 1.00 98.31 282 ASP A O 1
ATOM 2349 N N . LEU A 1 283 ? -10.622 12.023 27.795 1.00 98.19 283 LEU A N 1
ATOM 2350 C CA . LEU A 1 283 ? -11.736 11.255 28.362 1.00 98.19 283 LEU A CA 1
ATOM 2351 C C . LEU A 1 283 ? -11.272 10.175 29.352 1.00 98.19 283 LEU A C 1
ATOM 2353 O O . LEU A 1 283 ? -11.926 9.960 30.374 1.00 98.19 283 LEU A O 1
ATOM 2357 N N . SER A 1 284 ? -10.128 9.533 29.102 1.00 98.00 284 SER A N 1
ATOM 2358 C CA . SER A 1 284 ? -9.540 8.565 30.038 1.00 98.00 284 SER A CA 1
ATOM 2359 C C . SER A 1 284 ? -9.148 9.236 31.358 1.00 98.00 284 SER A C 1
ATOM 2361 O O . SER A 1 284 ? -9.444 8.705 32.429 1.00 98.00 284 SER A O 1
ATOM 2363 N N . ARG A 1 285 ? -8.566 10.445 31.307 1.00 98.31 285 ARG A N 1
ATOM 2364 C CA . ARG A 1 285 ? -8.263 11.244 32.510 1.00 98.31 285 ARG A CA 1
ATOM 2365 C C . ARG A 1 285 ? -9.530 11.646 33.267 1.00 98.31 285 ARG A C 1
ATOM 2367 O O . ARG A 1 285 ? -9.549 11.560 34.493 1.00 98.31 285 ARG A O 1
ATOM 2374 N N . ASN A 1 286 ? -10.605 11.998 32.560 1.00 97.50 286 ASN A N 1
ATOM 2375 C CA . ASN A 1 286 ? -11.899 12.287 33.188 1.00 97.50 286 ASN A CA 1
ATOM 2376 C C . ASN A 1 286 ? -12.464 11.063 33.927 1.00 97.50 286 ASN A C 1
ATOM 2378 O O . ASN A 1 286 ? -12.932 11.196 35.060 1.00 97.50 286 ASN A O 1
ATOM 2382 N N . CYS A 1 287 ? -12.360 9.867 33.334 1.00 97.38 287 CYS A N 1
ATOM 2383 C CA . CYS A 1 287 ? -12.740 8.617 33.996 1.00 97.38 287 CYS A CA 1
ATOM 2384 C C . CYS A 1 287 ? -11.923 8.401 35.282 1.00 97.38 287 CYS A C 1
ATOM 2386 O O . CYS A 1 287 ? -12.500 8.144 36.338 1.00 97.38 287 CYS A O 1
ATOM 2388 N N . ILE A 1 288 ? -10.594 8.570 35.222 1.00 97.25 288 ILE A N 1
ATOM 2389 C CA . ILE A 1 288 ? -9.709 8.455 36.396 1.00 97.25 288 ILE A CA 1
ATOM 2390 C C . ILE A 1 288 ? -10.156 9.423 37.498 1.00 97.25 288 ILE A C 1
ATOM 2392 O O . ILE A 1 288 ? -10.366 9.000 38.635 1.00 97.25 288 ILE A O 1
ATOM 2396 N N . GLN A 1 289 ? -10.371 10.697 37.159 1.00 96.88 289 GLN A N 1
ATOM 2397 C CA . GLN A 1 289 ? -10.761 11.729 38.119 1.00 96.88 289 GLN A CA 1
ATOM 2398 C C . GLN A 1 289 ? -12.096 11.414 38.809 1.00 96.88 289 GLN A C 1
ATOM 2400 O O . GLN A 1 289 ? -12.254 11.655 40.011 1.00 96.88 289 GLN A O 1
ATOM 2405 N N . LYS A 1 290 ? -13.065 10.862 38.071 1.00 96.25 290 LYS A N 1
ATOM 2406 C CA . LYS A 1 290 ? -14.370 10.457 38.613 1.00 96.25 290 LYS A CA 1
ATOM 2407 C C . LYS A 1 290 ? -14.258 9.277 39.571 1.00 96.25 290 LYS A C 1
ATOM 2409 O O . LYS A 1 290 ? -14.850 9.316 40.651 1.00 96.25 290 LYS A O 1
ATOM 2414 N N . LEU A 1 291 ? -13.457 8.273 39.221 1.00 95.38 291 LEU A N 1
ATOM 2415 C CA . LEU A 1 291 ? -13.188 7.130 40.094 1.00 95.38 291 LEU A CA 1
ATOM 2416 C C . LEU A 1 291 ? -12.469 7.558 41.382 1.00 95.38 291 LEU A C 1
ATOM 2418 O O . LEU A 1 291 ? -12.841 7.120 42.470 1.00 95.38 291 LEU A O 1
ATOM 2422 N N . GLU A 1 292 ? -11.493 8.464 41.285 1.00 94.75 292 GLU A N 1
ATOM 2423 C CA . GLU A 1 292 ? -10.789 9.028 42.444 1.00 94.75 292 GLU A CA 1
ATOM 2424 C C . GLU A 1 292 ? -11.723 9.796 43.383 1.00 94.75 292 GLU A C 1
ATOM 2426 O O . GLU A 1 292 ? -11.695 9.580 44.598 1.00 94.75 292 GLU A O 1
ATOM 2431 N N . ASN A 1 293 ? -12.587 10.651 42.830 1.00 94.12 293 ASN A N 1
ATOM 2432 C CA . ASN A 1 293 ? -13.563 11.406 43.615 1.00 94.12 293 ASN A CA 1
ATOM 2433 C C . ASN A 1 293 ? -14.530 10.469 44.349 1.00 94.12 293 ASN A C 1
ATOM 2435 O O . ASN A 1 293 ? -14.744 10.627 45.550 1.00 94.12 293 ASN A O 1
ATOM 2439 N N . ALA A 1 294 ? -15.041 9.437 43.677 1.00 92.19 294 ALA A N 1
ATOM 2440 C CA . ALA A 1 294 ? -15.938 8.470 44.300 1.00 92.19 294 ALA A CA 1
ATOM 2441 C C . ALA A 1 294 ? -15.254 7.608 45.371 1.00 92.19 294 ALA A C 1
ATOM 2443 O O . ALA A 1 294 ? -15.865 7.291 46.397 1.00 92.19 294 ALA A O 1
ATOM 2444 N N . ALA A 1 295 ? -13.985 7.239 45.167 1.00 90.88 295 ALA A N 1
ATOM 2445 C CA . ALA A 1 295 ? -13.187 6.562 46.185 1.00 90.88 295 ALA A CA 1
ATOM 2446 C C . ALA A 1 295 ? -12.988 7.458 47.420 1.00 90.88 295 ALA A C 1
ATOM 2448 O O . ALA A 1 295 ? -13.121 6.987 48.555 1.00 90.88 295 ALA A O 1
ATOM 2449 N N . ARG A 1 296 ? -12.721 8.758 47.218 1.00 89.69 296 ARG A N 1
ATOM 2450 C CA . ARG A 1 296 ? -12.596 9.747 48.299 1.00 89.69 296 ARG A CA 1
ATOM 2451 C C . ARG A 1 296 ? -13.908 9.918 49.065 1.00 89.69 296 ARG A C 1
ATOM 2453 O O . ARG A 1 296 ? -13.911 9.763 50.283 1.00 89.69 296 ARG A O 1
ATOM 2460 N N . GLU A 1 297 ? -15.026 10.129 48.374 1.00 88.38 297 GLU A N 1
ATOM 2461 C CA . GLU A 1 297 ? -16.347 10.281 49.001 1.00 88.38 297 GLU A CA 1
ATOM 2462 C C . GLU A 1 297 ? -16.755 9.040 49.809 1.00 88.38 297 GLU A C 1
ATOM 2464 O O . GLU A 1 297 ? -17.282 9.152 50.919 1.00 88.38 297 GLU A O 1
ATOM 2469 N N . LYS A 1 298 ? -16.485 7.829 49.298 1.00 85.44 298 LYS A N 1
ATOM 2470 C CA . LYS A 1 298 ? -16.723 6.585 50.050 1.00 85.44 298 LYS A CA 1
ATOM 2471 C C . LYS A 1 298 ? -15.847 6.511 51.303 1.00 85.44 298 LYS A C 1
ATOM 2473 O O . LYS A 1 298 ? -16.353 6.136 52.362 1.00 85.44 298 LYS A O 1
ATOM 2478 N N . LYS A 1 299 ? -14.565 6.891 51.218 1.00 84.75 299 LYS A N 1
ATOM 2479 C CA . LYS A 1 299 ? -13.656 6.951 52.377 1.00 84.75 299 LYS A CA 1
ATOM 2480 C C . LYS A 1 299 ? -14.149 7.943 53.434 1.00 84.75 299 LYS A C 1
ATOM 2482 O O . LYS A 1 299 ? -14.221 7.572 54.604 1.00 84.75 299 LYS A O 1
ATOM 2487 N N . GLU A 1 300 ? -14.563 9.144 53.038 1.00 84.00 300 GLU A N 1
ATOM 2488 C CA . GLU A 1 300 ? -15.110 10.173 53.937 1.00 84.00 300 GLU A CA 1
ATOM 2489 C C . GLU A 1 300 ? -16.427 9.729 54.600 1.00 84.00 300 GLU A C 1
ATOM 2491 O O . GLU A 1 300 ? -16.605 9.879 55.814 1.00 84.00 300 GLU A O 1
ATOM 2496 N N . ARG A 1 301 ? -17.337 9.090 53.847 1.00 80.62 301 ARG A N 1
ATOM 2497 C CA . ARG A 1 301 ? -18.581 8.505 54.389 1.00 80.62 301 ARG A CA 1
ATOM 2498 C C . ARG A 1 301 ? -18.321 7.370 55.384 1.00 80.62 301 ARG A C 1
ATOM 2500 O O . ARG A 1 301 ? -19.075 7.209 56.339 1.00 80.62 301 ARG A O 1
ATOM 2507 N N . ILE A 1 302 ? -17.278 6.565 55.179 1.00 76.38 302 ILE A N 1
ATOM 2508 C CA . ILE A 1 302 ? -16.897 5.498 56.119 1.00 76.38 302 ILE A CA 1
ATOM 2509 C C . ILE A 1 302 ? -16.215 6.085 57.361 1.00 76.38 302 ILE A C 1
ATOM 2511 O O . ILE A 1 302 ? -16.523 5.658 58.474 1.00 76.38 302 ILE A O 1
ATOM 2515 N N . ALA A 1 303 ? -15.332 7.074 57.196 1.00 73.62 303 ALA A N 1
ATOM 2516 C CA . ALA A 1 303 ? -14.658 7.755 58.300 1.00 73.62 303 ALA A CA 1
ATOM 2517 C C . ALA A 1 303 ? -15.656 8.475 59.223 1.00 73.62 303 ALA A C 1
ATOM 2519 O O . ALA A 1 303 ? -15.578 8.328 60.439 1.00 73.62 303 ALA A O 1
ATOM 2520 N N . SER A 1 304 ? -16.656 9.155 58.654 1.00 68.75 304 SER A N 1
ATOM 2521 C CA . SER A 1 304 ? -17.742 9.799 59.412 1.00 68.75 304 SER A CA 1
ATOM 2522 C C . SER A 1 304 ? -18.697 8.811 60.102 1.00 68.75 304 SER A C 1
ATOM 2524 O O . SER A 1 304 ? -19.322 9.163 61.099 1.00 68.75 304 SER A O 1
ATOM 2526 N N . ARG A 1 305 ? -18.798 7.558 59.625 1.00 67.44 305 ARG A N 1
ATOM 2527 C CA . ARG A 1 305 ? -19.657 6.503 60.208 1.00 67.44 305 ARG A CA 1
ATOM 2528 C C . ARG A 1 305 ? -18.954 5.603 61.232 1.00 67.44 305 ARG A C 1
ATOM 2530 O O . ARG A 1 305 ? -19.631 4.878 61.965 1.00 67.44 305 ARG A O 1
ATOM 2537 N N . LYS A 1 306 ? -17.620 5.623 61.343 1.00 56.31 306 LYS A N 1
ATOM 2538 C CA . LYS A 1 306 ? -16.875 4.763 62.283 1.00 56.31 306 LYS A CA 1
ATOM 2539 C C . LYS A 1 306 ? -16.896 5.293 63.727 1.00 56.31 306 LYS A C 1
ATOM 2541 O O . LYS A 1 306 ? -15.898 5.766 64.253 1.00 56.31 306 LYS A O 1
ATOM 2546 N N . LYS A 1 307 ? -18.037 5.058 64.393 1.00 49.00 307 LYS A N 1
ATOM 2547 C CA . LYS A 1 307 ? -18.127 4.600 65.800 1.00 49.00 307 LYS A CA 1
ATOM 2548 C C . LYS A 1 307 ? -18.372 3.081 65.917 1.00 49.00 307 LYS A C 1
ATOM 2550 O O . LYS A 1 307 ? -18.409 2.568 67.029 1.00 49.00 307 LYS A O 1
ATOM 2555 N N . GLN A 1 308 ? -18.506 2.330 64.815 1.00 48.22 308 GLN A N 1
ATOM 2556 C CA . GLN A 1 308 ? -18.660 0.865 64.852 1.00 48.22 308 GLN A CA 1
ATOM 2557 C C . GLN A 1 308 ? -17.784 0.138 63.819 1.00 48.22 308 GLN A C 1
ATOM 2559 O O . GLN A 1 308 ? -17.607 0.574 62.681 1.00 48.22 308 GLN A O 1
ATOM 2564 N N . LYS A 1 309 ? -17.194 -0.974 64.275 1.00 48.38 309 LYS A N 1
ATOM 2565 C CA . LYS A 1 309 ? -16.233 -1.843 63.585 1.00 48.38 309 LYS A CA 1
ATOM 2566 C C . LYS A 1 309 ? -16.834 -2.442 62.304 1.00 48.38 309 LYS A C 1
ATOM 2568 O O . LYS A 1 309 ? -17.641 -3.359 62.376 1.00 48.38 309 LYS A O 1
ATOM 2573 N N . SER A 1 310 ? -16.387 -1.975 61.140 1.00 47.78 310 SER A N 1
ATOM 2574 C CA . SER A 1 310 ? -16.540 -2.689 59.864 1.00 47.78 310 SER A CA 1
ATOM 2575 C C . SER A 1 310 ? -15.190 -2.755 59.143 1.00 47.78 310 SER A C 1
ATOM 2577 O O . SER A 1 310 ? -14.489 -1.740 59.022 1.00 47.78 310 SER A O 1
ATOM 2579 N N . TYR A 1 311 ? -14.828 -3.972 58.728 1.00 52.88 311 TYR A N 1
ATOM 2580 C CA . TYR A 1 311 ? -13.570 -4.359 58.079 1.00 52.88 311 TYR A CA 1
ATOM 2581 C C . TYR A 1 311 ? -13.633 -4.318 56.541 1.00 52.88 311 TYR A C 1
ATOM 2583 O O . TYR A 1 311 ? -12.674 -4.726 55.895 1.00 52.88 311 TYR A O 1
ATOM 2591 N N . ASN A 1 312 ? -14.708 -3.806 55.929 1.00 56.50 312 ASN A N 1
ATOM 2592 C CA . ASN A 1 312 ? -14.718 -3.642 54.473 1.00 56.50 312 ASN A CA 1
ATOM 2593 C C . ASN A 1 312 ? -13.761 -2.513 54.072 1.00 56.50 312 ASN A C 1
ATOM 2595 O O . ASN A 1 312 ? -13.964 -1.353 54.446 1.00 56.50 312 ASN A O 1
ATOM 2599 N N . GLN A 1 313 ? -12.712 -2.860 53.323 1.00 60.19 313 GLN A N 1
ATOM 2600 C CA . GLN A 1 313 ? -11.853 -1.871 52.683 1.00 60.19 313 GLN A CA 1
ATOM 2601 C C . GLN A 1 313 ? -12.687 -1.068 51.668 1.00 60.19 313 GLN A C 1
ATOM 2603 O O . GLN A 1 313 ? -13.466 -1.659 50.916 1.00 60.19 313 GLN A O 1
ATOM 2608 N N . PRO A 1 314 ? -12.589 0.272 51.667 1.00 65.56 314 PRO A N 1
ATOM 2609 C CA . PRO A 1 314 ? -13.263 1.093 50.673 1.00 65.56 314 PRO A CA 1
ATOM 2610 C C . PRO A 1 314 ? -12.725 0.771 49.279 1.00 65.56 314 PRO A C 1
ATOM 2612 O O . PRO A 1 314 ? -11.513 0.728 49.090 1.00 65.56 314 PRO A O 1
ATOM 2615 N N . GLU A 1 315 ? -13.632 0.591 48.317 1.00 75.69 315 GLU A N 1
ATOM 2616 C CA . GLU A 1 315 ? -13.284 0.449 46.900 1.00 75.69 315 GLU A CA 1
ATOM 2617 C C . GLU A 1 315 ? -12.443 1.654 46.450 1.00 75.69 315 GLU A C 1
ATOM 2619 O O . GLU A 1 315 ? -12.884 2.799 46.588 1.00 75.69 315 GLU A O 1
ATOM 2624 N N . ASP A 1 316 ? -11.238 1.402 45.940 1.00 84.75 316 ASP A N 1
ATOM 2625 C CA . ASP A 1 316 ? -10.290 2.437 45.509 1.00 84.75 316 ASP A CA 1
ATOM 2626 C C . ASP A 1 316 ? -10.135 2.538 43.982 1.00 84.75 316 ASP A C 1
ATOM 2628 O O . ASP A 1 316 ? -9.433 3.431 43.497 1.00 84.75 316 ASP A O 1
ATOM 2632 N N . TYR A 1 317 ? -10.809 1.643 43.246 1.00 91.75 317 TYR A N 1
ATOM 2633 C CA . TYR A 1 317 ? -10.757 1.500 41.788 1.00 91.75 317 TYR A CA 1
ATOM 2634 C C . TYR A 1 317 ? -9.322 1.431 41.239 1.00 91.75 317 TYR A C 1
ATOM 2636 O O . TYR A 1 317 ? -9.035 1.936 40.151 1.00 91.75 317 TYR A O 1
ATOM 2644 N N . GLY A 1 318 ? -8.387 0.860 42.010 1.00 92.19 318 GLY A N 1
ATOM 2645 C CA . GLY A 1 318 ? -6.975 0.799 41.630 1.00 92.19 318 GLY A CA 1
ATOM 2646 C C . GLY A 1 318 ? -6.745 0.040 40.321 1.00 92.19 318 GLY A C 1
ATOM 2647 O O . GLY A 1 318 ? -5.947 0.474 39.494 1.00 92.19 318 GLY A O 1
ATOM 2648 N N . TYR A 1 319 ? -7.492 -1.045 40.099 1.00 93.75 319 TYR A N 1
ATOM 2649 C CA . TYR A 1 319 ? -7.417 -1.858 38.882 1.00 93.75 319 TYR A CA 1
ATOM 2650 C C . TYR A 1 319 ? -7.851 -1.077 37.633 1.00 93.75 319 TYR A C 1
ATOM 2652 O O . TYR A 1 319 ? -7.143 -1.053 36.626 1.00 93.75 319 TYR A O 1
ATOM 2660 N N . GLU A 1 320 ? -8.990 -0.389 37.700 1.00 96.44 320 GLU A N 1
ATOM 2661 C CA . GLU A 1 320 ? -9.523 0.386 36.582 1.00 96.44 320 GLU A CA 1
ATOM 2662 C C . GLU A 1 320 ? -8.656 1.609 36.294 1.00 96.44 320 GLU A C 1
ATOM 2664 O O . GLU A 1 320 ? -8.350 1.881 35.136 1.00 96.44 320 GLU A O 1
ATOM 2669 N N . ARG A 1 321 ? -8.186 2.308 37.335 1.00 96.38 321 ARG A N 1
ATOM 2670 C CA . ARG A 1 321 ? -7.253 3.433 37.182 1.00 96.38 321 ARG A CA 1
ATOM 2671 C C . ARG A 1 321 ? -5.925 2.993 36.573 1.00 96.38 321 ARG A C 1
ATOM 2673 O O . ARG A 1 321 ? -5.400 3.696 35.714 1.00 96.38 321 ARG A O 1
ATOM 2680 N N . TYR A 1 322 ? -5.395 1.837 36.972 1.00 96.81 322 TYR A N 1
ATOM 2681 C CA . TYR A 1 322 ? -4.208 1.256 36.346 1.00 96.81 322 TYR A CA 1
ATOM 2682 C C . TYR A 1 322 ? -4.437 1.025 34.846 1.00 96.81 322 TYR A C 1
ATOM 2684 O O . TYR A 1 322 ? -3.668 1.521 34.028 1.00 96.81 322 TYR A O 1
ATOM 2692 N N . HIS A 1 323 ? -5.539 0.376 34.464 1.00 98.06 323 HIS A N 1
ATOM 2693 C CA . HIS A 1 323 ? -5.829 0.117 33.052 1.00 98.06 323 HIS A CA 1
ATOM 2694 C C . HIS A 1 323 ? -6.193 1.364 32.235 1.00 98.06 323 HIS A C 1
ATOM 2696 O O . HIS A 1 323 ? -5.899 1.394 31.043 1.00 98.06 323 HIS A O 1
ATOM 2702 N N . LEU A 1 324 ? -6.764 2.405 32.847 1.00 98.25 324 LEU A N 1
ATOM 2703 C CA . LEU A 1 324 ? -6.940 3.711 32.201 1.00 98.25 324 LEU A CA 1
ATOM 2704 C C . LEU A 1 324 ? -5.593 4.402 31.945 1.00 98.25 324 LEU A C 1
ATOM 2706 O O . LEU A 1 324 ? -5.425 5.017 30.897 1.00 98.25 324 LEU A O 1
ATOM 2710 N N . ASN A 1 325 ? -4.618 4.274 32.849 1.00 98.31 325 ASN A N 1
ATOM 2711 C CA . ASN A 1 325 ? -3.264 4.777 32.605 1.00 98.31 325 ASN A CA 1
ATOM 2712 C C . ASN A 1 325 ? -2.548 3.980 31.503 1.00 98.31 325 ASN A C 1
ATOM 2714 O O . ASN A 1 325 ? -1.963 4.585 30.611 1.00 98.31 325 ASN A O 1
ATOM 2718 N N . GLU A 1 326 ? -2.661 2.649 31.496 1.00 98.44 326 GLU A N 1
ATOM 2719 C CA . GLU A 1 326 ? -2.143 1.809 30.401 1.00 98.44 326 GLU A CA 1
ATOM 2720 C C . GLU A 1 326 ? -2.798 2.154 29.054 1.00 98.44 326 GLU A C 1
ATOM 2722 O O . GLU A 1 326 ? -2.141 2.169 28.014 1.00 98.44 326 GLU A O 1
ATOM 2727 N N . LEU A 1 327 ? -4.096 2.472 29.057 1.00 98.38 327 LEU A N 1
ATOM 2728 C CA . LEU A 1 327 ? -4.796 2.977 27.879 1.00 98.38 327 LEU A CA 1
ATOM 2729 C C . LEU A 1 327 ? -4.227 4.325 27.420 1.00 98.38 327 LEU A C 1
ATOM 2731 O O . LEU A 1 327 ? -3.999 4.495 26.227 1.00 98.38 327 LEU A O 1
ATOM 2735 N N . ILE A 1 328 ? -3.964 5.263 28.336 1.00 98.62 328 ILE A N 1
ATOM 2736 C CA . ILE A 1 328 ? -3.324 6.543 28.000 1.00 98.62 328 ILE A CA 1
ATOM 2737 C C . ILE A 1 328 ? -1.949 6.306 27.365 1.00 98.62 328 ILE A C 1
ATOM 2739 O O . ILE A 1 328 ? -1.661 6.919 26.344 1.00 98.62 328 ILE A O 1
ATOM 2743 N N . ILE A 1 329 ? -1.133 5.394 27.904 1.00 98.38 329 ILE A N 1
ATOM 2744 C CA . ILE A 1 329 ? 0.172 5.040 27.319 1.00 98.38 329 ILE A CA 1
ATOM 2745 C C . ILE A 1 329 ? -0.004 4.495 25.895 1.00 98.38 329 ILE A C 1
ATOM 2747 O O . ILE A 1 329 ? 0.639 4.986 24.973 1.00 98.38 329 ILE A O 1
ATOM 2751 N N . ALA A 1 330 ? -0.925 3.551 25.682 1.00 98.12 330 ALA A N 1
ATOM 2752 C CA . ALA A 1 330 ? -1.193 3.003 24.351 1.00 98.12 330 ALA A CA 1
ATOM 2753 C C . ALA A 1 330 ? -1.701 4.067 23.352 1.00 98.12 330 ALA A C 1
ATOM 2755 O O . ALA A 1 330 ? -1.389 4.009 22.163 1.00 98.12 330 ALA A O 1
ATOM 2756 N N . LEU A 1 331 ? -2.468 5.057 23.820 1.00 98.00 331 LEU A N 1
ATOM 2757 C CA . LEU A 1 331 ? -2.920 6.187 23.004 1.00 98.00 331 LEU A CA 1
ATOM 2758 C C . LEU A 1 331 ? -1.780 7.161 22.668 1.00 98.00 331 LEU A C 1
ATOM 2760 O O . LEU A 1 331 ? -1.776 7.708 21.567 1.00 98.00 331 LEU A O 1
ATOM 2764 N N . ILE A 1 332 ? -0.818 7.356 23.577 1.00 98.19 332 ILE A N 1
ATOM 2765 C CA . ILE A 1 332 ? 0.414 8.111 23.302 1.00 98.19 332 ILE A CA 1
ATOM 2766 C C . ILE A 1 332 ? 1.224 7.394 22.219 1.00 98.19 332 ILE A C 1
ATOM 2768 O O . ILE A 1 332 ? 1.588 8.030 21.239 1.00 98.19 332 ILE A O 1
ATOM 2772 N N . GLU A 1 333 ? 1.419 6.075 22.327 1.00 97.31 333 GLU A N 1
ATOM 2773 C CA . GLU A 1 333 ? 2.129 5.291 21.302 1.00 97.31 333 GLU A CA 1
ATOM 2774 C C . GLU A 1 333 ? 1.473 5.429 19.915 1.00 97.31 333 GLU A C 1
ATOM 2776 O O . GLU A 1 333 ? 2.166 5.626 18.917 1.00 97.31 333 GLU A O 1
ATOM 2781 N N . LEU A 1 334 ? 0.135 5.369 19.839 1.00 96.19 334 LEU A N 1
ATOM 2782 C CA . LEU A 1 334 ? -0.595 5.566 18.582 1.00 96.19 334 LEU A CA 1
ATOM 2783 C C . LEU A 1 334 ? -0.417 6.983 18.023 1.00 96.19 334 LEU A C 1
ATOM 2785 O O . LEU A 1 334 ? -0.233 7.151 16.819 1.00 96.19 334 LEU A O 1
ATOM 2789 N N . LYS A 1 335 ? -0.476 7.997 18.888 1.00 95.75 335 LYS A N 1
ATOM 2790 C CA . LYS A 1 335 ? -0.268 9.396 18.510 1.00 95.75 335 LYS A CA 1
ATOM 2791 C C . LYS A 1 335 ? 1.152 9.640 17.997 1.00 95.75 335 LYS A C 1
ATOM 2793 O O . LYS A 1 335 ? 1.322 10.240 16.939 1.00 95.75 335 LYS A O 1
ATOM 2798 N N . ASP A 1 336 ? 2.156 9.136 18.705 1.00 96.50 336 ASP A N 1
ATOM 2799 C CA . ASP A 1 336 ? 3.560 9.245 18.307 1.00 96.50 336 ASP A CA 1
ATOM 2800 C C . ASP A 1 336 ? 3.804 8.552 16.960 1.00 96.50 336 ASP A C 1
ATOM 2802 O O . ASP A 1 336 ? 4.529 9.077 16.113 1.00 96.50 336 ASP A O 1
ATOM 2806 N N . PHE A 1 337 ? 3.152 7.406 16.722 1.00 95.94 337 PHE A N 1
ATOM 2807 C CA . PHE A 1 337 ? 3.182 6.739 15.424 1.00 95.94 337 PHE A CA 1
ATOM 280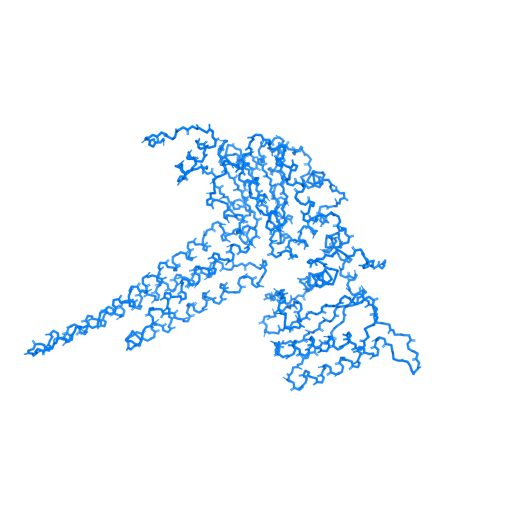8 C C . PHE A 1 337 ? 2.521 7.581 14.328 1.00 95.94 337 PHE A C 1
ATOM 2810 O O . PHE A 1 337 ? 3.131 7.764 13.276 1.00 95.94 337 PHE A O 1
ATOM 2817 N N . ALA A 1 338 ? 1.323 8.127 14.562 1.00 95.12 338 ALA A N 1
ATOM 2818 C CA . ALA A 1 338 ? 0.597 8.944 13.585 1.00 95.12 338 ALA A CA 1
ATOM 2819 C C . ALA A 1 338 ? 1.397 10.179 13.131 1.00 95.12 338 ALA A C 1
ATOM 2821 O O . ALA A 1 338 ? 1.336 10.553 11.964 1.00 95.12 338 ALA A O 1
ATOM 2822 N N . LEU A 1 339 ? 2.197 10.759 14.031 1.00 94.44 339 LEU A N 1
ATOM 2823 C CA . LEU A 1 339 ? 3.074 11.908 13.767 1.00 94.44 339 LEU A CA 1
ATOM 2824 C C . LEU A 1 339 ? 4.474 11.511 13.260 1.00 94.44 339 LEU A C 1
ATOM 2826 O O . LEU A 1 339 ? 5.347 12.363 13.061 1.00 94.44 339 LEU A O 1
ATOM 2830 N N . SER A 1 340 ? 4.739 10.214 13.096 1.00 95.75 340 SER A N 1
ATOM 2831 C CA . SER A 1 340 ? 6.050 9.713 12.694 1.00 95.75 340 SER A CA 1
ATOM 2832 C C . SER A 1 340 ? 6.294 9.865 11.191 1.00 95.75 340 SER A C 1
ATOM 2834 O O . SER A 1 340 ? 5.381 9.858 10.364 1.00 95.75 340 SER A O 1
ATOM 2836 N N . SER A 1 341 ? 7.572 9.904 10.801 1.00 96.25 341 SER A N 1
ATOM 2837 C CA . SER A 1 341 ? 7.947 9.868 9.382 1.00 96.25 341 SER A CA 1
ATOM 2838 C C . SER A 1 341 ? 7.462 8.594 8.682 1.00 96.25 341 SER A C 1
ATOM 2840 O O . SER A 1 341 ? 7.193 8.637 7.490 1.00 96.25 341 SER A O 1
ATOM 2842 N N . GLU A 1 342 ? 7.347 7.474 9.402 1.00 95.69 342 GLU A N 1
ATOM 2843 C CA . GLU A 1 342 ? 6.846 6.206 8.861 1.00 95.69 342 GLU A CA 1
ATOM 2844 C C . GLU A 1 342 ? 5.373 6.320 8.453 1.00 95.69 342 GLU A C 1
ATOM 2846 O O . GLU A 1 342 ? 5.026 6.006 7.313 1.00 95.69 342 GLU A O 1
ATOM 2851 N N . ALA A 1 343 ? 4.527 6.865 9.332 1.00 95.38 343 ALA A N 1
ATOM 2852 C CA . ALA A 1 343 ? 3.132 7.154 9.014 1.00 95.38 343 ALA A CA 1
ATOM 2853 C C . ALA A 1 343 ? 3.017 8.167 7.867 1.00 95.38 343 ALA A C 1
ATOM 2855 O O . ALA A 1 343 ? 2.285 7.931 6.908 1.00 95.38 343 ALA A O 1
ATOM 2856 N N . HIS A 1 344 ? 3.797 9.250 7.883 1.00 95.56 344 HIS A N 1
ATOM 2857 C CA . HIS A 1 344 ? 3.755 10.257 6.816 1.00 95.56 344 HIS A CA 1
ATOM 2858 C C . HIS A 1 344 ? 4.158 9.683 5.445 1.00 95.56 344 HIS A C 1
ATOM 2860 O O . HIS A 1 344 ? 3.524 10.000 4.438 1.00 95.56 344 HIS A O 1
ATOM 2866 N N . LEU A 1 345 ? 5.150 8.785 5.395 1.00 97.06 345 LEU A N 1
ATOM 2867 C CA . LEU A 1 345 ? 5.583 8.108 4.163 1.00 97.06 345 LEU A CA 1
ATOM 2868 C C . LEU A 1 345 ? 4.494 7.219 3.547 1.00 97.06 345 LEU A C 1
ATOM 2870 O O . LEU A 1 345 ? 4.490 6.986 2.336 1.00 97.06 345 LEU A O 1
ATOM 2874 N N . SER A 1 346 ? 3.527 6.764 4.349 1.00 95.38 346 SER A N 1
ATOM 2875 C CA . SER A 1 346 ? 2.367 6.048 3.818 1.00 95.38 346 SER A CA 1
ATOM 2876 C C . SER A 1 346 ? 1.489 6.936 2.929 1.00 95.38 346 SER A C 1
ATOM 2878 O O . SER A 1 346 ? 0.855 6.408 2.015 1.00 95.38 346 SER A O 1
ATOM 2880 N N . ASN A 1 347 ? 1.495 8.261 3.109 1.00 94.44 347 ASN A N 1
ATOM 2881 C CA . ASN A 1 347 ? 0.745 9.214 2.279 1.00 94.44 347 ASN A CA 1
ATOM 2882 C C . ASN A 1 347 ? 1.628 9.969 1.281 1.00 94.44 347 ASN A C 1
ATOM 2884 O O . ASN A 1 347 ? 1.177 10.259 0.178 1.00 94.44 347 ASN A O 1
ATOM 2888 N N . VAL A 1 348 ? 2.878 10.258 1.647 1.00 95.62 348 VAL A N 1
ATOM 2889 C CA . VAL A 1 348 ? 3.871 10.924 0.795 1.00 95.62 348 VAL A CA 1
ATOM 2890 C C . VAL A 1 348 ? 4.955 9.904 0.442 1.00 95.62 348 VAL A C 1
ATOM 2892 O O . VAL A 1 348 ? 5.917 9.757 1.197 1.00 95.62 348 VAL A O 1
ATOM 2895 N N . PRO A 1 349 ? 4.834 9.168 -0.680 1.00 96.94 349 PRO A N 1
ATOM 2896 C CA . PRO A 1 349 ? 5.700 8.033 -0.982 1.00 96.94 349 PRO A CA 1
ATOM 2897 C C . PRO A 1 349 ? 7.063 8.463 -1.561 1.00 96.94 349 PRO A C 1
ATOM 2899 O O . PRO A 1 349 ? 7.517 7.962 -2.589 1.00 96.94 349 PRO A O 1
ATOM 2902 N N . ALA A 1 350 ? 7.728 9.410 -0.903 1.00 98.44 350 ALA A N 1
ATOM 2903 C CA . ALA A 1 350 ? 9.016 9.956 -1.302 1.00 98.44 350 ALA A CA 1
ATOM 2904 C C . ALA A 1 350 ? 9.904 10.179 -0.072 1.00 98.44 350 ALA A C 1
ATOM 2906 O O . ALA A 1 350 ? 9.608 11.013 0.785 1.00 98.44 350 ALA A O 1
ATOM 2907 N N . LEU A 1 351 ? 11.014 9.446 0.000 1.00 98.69 351 LEU A N 1
ATOM 2908 C CA . LEU A 1 351 ? 11.946 9.441 1.126 1.00 98.69 351 LEU A CA 1
ATOM 2909 C C . LEU A 1 351 ? 13.318 9.981 0.714 1.00 98.69 351 LEU A C 1
ATOM 2911 O O . LEU A 1 351 ? 13.923 9.502 -0.242 1.00 98.69 351 LEU A O 1
ATOM 2915 N N . LEU A 1 352 ? 13.852 10.925 1.485 1.00 98.56 352 LEU A N 1
ATOM 2916 C CA . LEU A 1 352 ? 15.235 11.387 1.394 1.00 98.56 352 LEU A CA 1
ATOM 2917 C C . LEU A 1 352 ? 16.028 10.924 2.614 1.00 98.56 352 LEU A C 1
ATOM 2919 O O . LEU A 1 352 ? 15.786 11.372 3.736 1.00 98.56 352 LEU A O 1
ATOM 2923 N N . ILE A 1 353 ? 17.032 10.084 2.381 1.00 98.25 353 ILE A N 1
ATOM 2924 C CA . ILE A 1 353 ? 17.988 9.654 3.398 1.00 98.25 353 ILE A CA 1
ATOM 2925 C C . ILE A 1 353 ? 19.262 10.493 3.307 1.00 98.25 353 ILE A C 1
ATOM 2927 O O . ILE A 1 353 ? 20.039 10.395 2.357 1.00 98.25 353 ILE A O 1
ATOM 2931 N N . VAL A 1 354 ? 19.520 11.283 4.347 1.00 97.12 354 VAL A N 1
ATOM 2932 C CA . VAL A 1 354 ? 20.703 12.143 4.453 1.00 97.12 354 VAL A CA 1
ATOM 2933 C C . VAL A 1 354 ? 21.683 11.570 5.466 1.00 97.12 354 VAL A C 1
ATOM 2935 O O . VAL A 1 354 ? 21.297 11.158 6.550 1.00 97.12 354 VAL A O 1
ATOM 2938 N N . GLY A 1 355 ? 22.983 11.594 5.191 1.00 95.19 355 GLY A N 1
ATOM 2939 C CA . GLY A 1 355 ? 23.964 11.250 6.224 1.00 95.19 355 GLY A CA 1
ATOM 2940 C C . GLY A 1 355 ? 25.405 11.447 5.790 1.00 95.19 355 GLY A C 1
ATOM 2941 O O . GLY A 1 355 ? 25.702 11.473 4.594 1.00 95.19 355 GLY A O 1
ATOM 2942 N N . LYS A 1 356 ? 26.325 11.535 6.755 1.00 93.31 356 LYS A N 1
ATOM 2943 C CA . LYS A 1 356 ? 27.769 11.633 6.477 1.00 93.31 356 LYS A CA 1
ATOM 2944 C C . LYS A 1 356 ? 28.270 10.420 5.669 1.00 93.31 356 LYS A C 1
ATOM 2946 O O . LYS A 1 356 ? 27.598 9.387 5.566 1.00 93.31 356 LYS A O 1
ATOM 2951 N N . ALA A 1 357 ? 29.443 10.558 5.054 1.00 89.56 357 ALA A N 1
ATOM 2952 C CA . ALA A 1 357 ? 30.110 9.438 4.389 1.00 89.56 357 ALA A CA 1
ATOM 2953 C C . ALA A 1 357 ? 30.370 8.292 5.389 1.00 89.56 357 ALA A C 1
ATOM 2955 O O . ALA A 1 357 ? 30.569 8.543 6.576 1.00 89.56 357 ALA A O 1
ATOM 2956 N N . GLY A 1 358 ? 30.305 7.042 4.920 1.00 85.38 358 GLY A N 1
ATOM 2957 C CA . GLY A 1 358 ? 30.562 5.857 5.751 1.00 85.38 358 GLY A CA 1
ATOM 2958 C C . GLY A 1 358 ? 29.487 5.518 6.794 1.00 85.38 358 GLY A C 1
ATOM 2959 O O . GLY A 1 358 ? 29.691 4.619 7.596 1.00 85.38 358 GLY A O 1
ATOM 2960 N N . LYS A 1 359 ? 28.332 6.200 6.806 1.00 87.81 359 LYS A N 1
ATOM 2961 C CA . LYS A 1 359 ? 27.247 5.938 7.775 1.00 87.81 359 LYS A CA 1
ATOM 2962 C C . LYS A 1 359 ? 26.302 4.785 7.414 1.00 87.81 359 LYS A C 1
ATOM 2964 O O . LYS A 1 359 ? 25.330 4.599 8.130 1.00 87.81 359 LYS A O 1
ATOM 2969 N N . GLY A 1 360 ? 26.571 4.043 6.337 1.00 89.94 360 GLY A N 1
ATOM 2970 C CA . GLY A 1 360 ? 25.793 2.852 5.962 1.00 89.94 360 GLY A CA 1
ATOM 2971 C C . GLY A 1 360 ? 24.574 3.087 5.058 1.00 89.94 360 GLY A C 1
ATOM 2972 O O . GLY A 1 360 ? 23.747 2.200 4.948 1.00 89.94 360 GLY A O 1
ATOM 2973 N N . LYS A 1 361 ? 24.448 4.238 4.375 1.00 94.44 361 LYS A N 1
ATOM 2974 C CA . LYS A 1 361 ? 23.295 4.519 3.481 1.00 94.44 361 LYS A CA 1
ATOM 2975 C C . LYS A 1 361 ? 23.161 3.517 2.325 1.00 94.44 361 LYS A C 1
ATOM 2977 O O . LYS A 1 361 ? 22.100 2.935 2.149 1.00 94.44 361 LYS A O 1
ATOM 2982 N N . THR A 1 362 ? 24.248 3.294 1.585 1.00 94.94 362 THR A N 1
ATOM 2983 C CA . THR A 1 362 ? 24.311 2.305 0.498 1.00 94.94 362 THR A CA 1
ATOM 2984 C C . THR A 1 362 ? 23.976 0.903 0.999 1.00 94.94 362 THR A C 1
ATOM 2986 O O . THR A 1 362 ? 23.232 0.171 0.354 1.00 94.94 362 THR A O 1
ATOM 2989 N N . HIS A 1 363 ? 24.485 0.556 2.185 1.00 94.12 363 HIS A N 1
ATOM 2990 C CA . HIS A 1 363 ? 24.229 -0.729 2.831 1.00 94.12 363 HIS A CA 1
ATOM 2991 C C . HIS A 1 363 ? 22.740 -0.900 3.176 1.00 94.12 363 HIS A C 1
ATOM 2993 O O . HIS A 1 363 ? 22.135 -1.866 2.722 1.00 94.12 363 HIS A O 1
ATOM 2999 N N . LEU A 1 364 ? 22.118 0.108 3.803 1.00 95.00 364 LEU A N 1
ATOM 3000 C CA . LEU A 1 364 ? 20.673 0.152 4.062 1.00 95.00 364 LEU A CA 1
ATOM 3001 C C . LEU A 1 364 ? 19.845 -0.039 2.782 1.00 95.00 364 LEU A C 1
ATOM 3003 O O . LEU A 1 364 ? 18.897 -0.817 2.780 1.00 95.00 364 LEU A O 1
ATOM 3007 N N . PHE A 1 365 ? 20.188 0.654 1.691 1.00 97.19 365 PHE A N 1
ATOM 3008 C CA . PHE A 1 365 ? 19.458 0.540 0.422 1.00 97.19 365 PHE A CA 1
ATOM 3009 C C . PHE A 1 365 ? 19.563 -0.870 -0.172 1.00 97.19 365 PHE A C 1
ATOM 3011 O O . PHE A 1 365 ? 18.563 -1.403 -0.650 1.00 97.19 365 PHE A O 1
ATOM 3018 N N . CYS A 1 366 ? 20.746 -1.489 -0.112 1.00 96.75 366 CYS A N 1
ATOM 3019 C CA . CYS A 1 366 ? 20.955 -2.860 -0.579 1.00 96.75 366 CYS A CA 1
ATOM 3020 C C . CYS A 1 366 ? 20.167 -3.877 0.255 1.00 96.75 366 CYS A C 1
ATOM 3022 O O . CYS A 1 366 ? 19.501 -4.742 -0.315 1.00 96.75 366 CYS A O 1
ATOM 3024 N N . ASP A 1 367 ? 20.203 -3.760 1.585 1.00 94.75 367 ASP A N 1
ATOM 3025 C CA . ASP A 1 367 ? 19.474 -4.663 2.481 1.00 94.75 367 ASP A CA 1
ATOM 3026 C C . ASP A 1 367 ? 17.967 -4.552 2.305 1.00 94.75 367 ASP A C 1
ATOM 3028 O O . ASP A 1 367 ? 17.295 -5.566 2.110 1.00 94.75 367 ASP A O 1
ATOM 3032 N N . VAL A 1 368 ? 17.439 -3.326 2.287 1.00 96.44 368 VAL A N 1
ATOM 3033 C CA . VAL A 1 368 ? 16.016 -3.087 2.038 1.00 96.44 368 VAL A CA 1
ATOM 3034 C C . VAL A 1 368 ? 15.613 -3.658 0.681 1.00 96.44 368 VAL A C 1
ATOM 3036 O O . VAL A 1 368 ? 14.595 -4.342 0.587 1.00 96.44 368 VAL A O 1
ATOM 3039 N N . ALA A 1 369 ? 16.403 -3.427 -0.373 1.00 97.50 369 ALA A N 1
ATOM 3040 C CA . ALA A 1 369 ? 16.105 -3.967 -1.695 1.00 97.50 369 ALA A CA 1
ATOM 3041 C C . ALA A 1 369 ? 16.021 -5.499 -1.680 1.00 97.50 369 ALA A C 1
ATOM 3043 O O . ALA A 1 369 ? 15.055 -6.071 -2.190 1.00 97.50 369 ALA A O 1
ATOM 3044 N N . LYS A 1 370 ? 17.000 -6.170 -1.059 1.00 96.06 370 LYS A N 1
ATOM 3045 C CA . LYS A 1 370 ? 17.017 -7.633 -0.953 1.00 96.06 370 LYS A CA 1
ATOM 3046 C C . LYS A 1 370 ? 15.841 -8.168 -0.142 1.00 96.06 370 LYS A C 1
ATOM 3048 O O . LYS A 1 370 ? 15.170 -9.084 -0.615 1.00 96.06 370 LYS A O 1
ATOM 3053 N N . GLN A 1 371 ? 15.566 -7.589 1.027 1.00 95.19 371 GLN A N 1
ATOM 3054 C CA . GLN A 1 371 ? 14.460 -8.005 1.892 1.00 95.19 371 GLN A CA 1
ATOM 3055 C C . GLN A 1 371 ? 13.115 -7.856 1.173 1.00 95.19 371 GLN A C 1
ATOM 3057 O O . GLN A 1 371 ? 12.312 -8.790 1.141 1.00 95.19 371 GLN A O 1
ATOM 3062 N N . ARG A 1 372 ? 12.886 -6.720 0.509 1.00 96.94 372 ARG A N 1
ATOM 3063 C CA . ARG A 1 372 ? 11.648 -6.478 -0.241 1.00 96.94 372 ARG A CA 1
ATOM 3064 C C . ARG A 1 372 ? 11.456 -7.469 -1.382 1.00 96.94 372 ARG A C 1
ATOM 3066 O O . ARG A 1 372 ? 10.369 -8.028 -1.515 1.00 96.94 372 ARG A O 1
ATOM 3073 N N . ILE A 1 373 ? 12.504 -7.743 -2.162 1.00 95.94 373 ILE A N 1
ATOM 3074 C CA . ILE A 1 373 ? 12.437 -8.751 -3.226 1.00 95.94 373 ILE A CA 1
ATOM 3075 C C . ILE A 1 373 ? 12.219 -10.156 -2.662 1.00 95.94 373 ILE A C 1
ATOM 3077 O O . ILE A 1 373 ? 11.443 -10.912 -3.250 1.00 95.94 373 ILE A O 1
ATOM 3081 N N . SER A 1 374 ? 12.833 -10.518 -1.531 1.00 95.12 374 SER A N 1
ATOM 3082 C CA . SER A 1 374 ? 12.555 -11.814 -0.896 1.00 95.12 374 SER A CA 1
ATOM 3083 C C . SER A 1 374 ? 11.102 -11.942 -0.434 1.00 95.12 374 SER A C 1
ATOM 3085 O O . SER A 1 374 ? 10.530 -13.022 -0.549 1.00 95.12 374 SER A O 1
ATOM 3087 N N . SER A 1 375 ? 10.482 -10.834 -0.020 1.00 95.31 375 SER A N 1
ATOM 3088 C CA . SER A 1 375 ? 9.068 -10.766 0.368 1.00 95.31 375 SER A CA 1
ATOM 3089 C C . SER A 1 375 ? 8.106 -10.611 -0.819 1.00 95.31 375 SER A C 1
ATOM 3091 O O . SER A 1 375 ? 6.900 -10.492 -0.626 1.00 95.31 375 SER A O 1
ATOM 3093 N N . GLY A 1 376 ? 8.603 -10.615 -2.062 1.00 95.19 376 GLY A N 1
ATOM 3094 C CA . GLY A 1 376 ? 7.766 -10.508 -3.260 1.00 95.19 376 GLY A CA 1
ATOM 3095 C C . GLY A 1 376 ? 7.388 -9.079 -3.669 1.00 95.19 376 GLY A C 1
ATOM 3096 O O . GLY A 1 376 ? 6.643 -8.913 -4.637 1.00 95.19 376 GLY A O 1
ATOM 3097 N N . PHE A 1 377 ? 7.891 -8.052 -2.977 1.00 96.69 377 PHE A N 1
ATOM 3098 C CA . PHE A 1 377 ? 7.535 -6.656 -3.238 1.00 96.69 377 PHE A CA 1
ATOM 3099 C C . PHE A 1 377 ? 8.385 -6.061 -4.366 1.00 96.69 377 PHE A C 1
ATOM 3101 O O . PHE A 1 377 ? 9.612 -6.049 -4.246 1.00 96.69 377 PHE A O 1
ATOM 3108 N N . PRO A 1 378 ? 7.781 -5.517 -5.439 1.00 97.62 378 PRO A N 1
ATOM 3109 C CA . PRO A 1 378 ? 8.525 -5.001 -6.586 1.00 97.62 378 PRO A CA 1
ATOM 3110 C C . PRO A 1 378 ? 9.481 -3.884 -6.163 1.00 97.62 378 PRO A C 1
ATOM 3112 O O . PRO A 1 378 ? 9.081 -2.922 -5.513 1.00 97.62 378 PRO A O 1
ATOM 3115 N N . THR A 1 379 ? 10.764 -4.017 -6.484 1.00 98.50 379 THR A N 1
ATOM 3116 C CA . THR A 1 379 ? 11.784 -3.043 -6.077 1.00 98.50 379 THR A CA 1
ATOM 3117 C C . THR A 1 379 ? 12.880 -2.977 -7.129 1.00 98.50 379 THR A C 1
ATOM 3119 O O . THR A 1 379 ? 13.348 -4.010 -7.603 1.00 98.50 379 THR A O 1
ATOM 3122 N N . VAL A 1 380 ? 13.305 -1.766 -7.481 1.00 98.25 380 VAL A N 1
ATOM 3123 C CA . VAL A 1 380 ? 14.497 -1.526 -8.300 1.00 98.25 380 VAL A CA 1
ATOM 3124 C C . VAL A 1 380 ? 15.503 -0.702 -7.507 1.00 98.25 380 VAL A C 1
ATOM 3126 O O . VAL A 1 380 ? 15.121 0.206 -6.770 1.00 98.25 380 VAL A O 1
ATOM 3129 N N . LEU A 1 381 ? 16.785 -1.025 -7.661 1.00 98.56 381 LEU A N 1
ATOM 3130 C CA . LEU A 1 381 ? 17.900 -0.315 -7.044 1.00 98.56 381 LEU A CA 1
ATOM 3131 C C . LEU A 1 381 ? 18.811 0.223 -8.141 1.00 98.56 381 LEU A C 1
ATOM 3133 O O . LEU A 1 381 ? 19.242 -0.518 -9.020 1.00 98.56 381 LEU A O 1
ATOM 3137 N N . LEU A 1 382 ? 19.090 1.517 -8.070 1.00 98.25 382 LEU A N 1
ATOM 3138 C CA . LEU A 1 382 ? 19.903 2.268 -9.013 1.00 98.25 382 LEU A CA 1
ATOM 3139 C C . LEU A 1 382 ? 20.995 3.000 -8.235 1.00 98.25 382 LEU A C 1
ATOM 3141 O O . LEU A 1 382 ? 20.752 3.503 -7.134 1.00 98.25 382 LEU A O 1
ATOM 3145 N N . LEU A 1 383 ? 22.193 3.079 -8.807 1.00 97.44 383 LEU A N 1
ATOM 3146 C CA . LEU A 1 383 ? 23.327 3.755 -8.181 1.00 97.44 383 LEU A CA 1
ATOM 3147 C C . LEU A 1 383 ? 23.521 5.125 -8.828 1.00 97.44 383 LEU A C 1
ATOM 3149 O O . LEU A 1 383 ? 23.644 5.227 -10.046 1.00 97.44 383 LEU A O 1
ATOM 3153 N N . GLY A 1 384 ? 23.577 6.181 -8.020 1.00 95.56 384 GLY A N 1
ATOM 3154 C CA . GLY A 1 384 ? 23.712 7.564 -8.481 1.00 95.56 384 GLY A CA 1
ATOM 3155 C C . GLY A 1 384 ? 24.944 7.791 -9.358 1.00 95.56 384 GLY A C 1
ATOM 3156 O O . GLY A 1 384 ? 24.881 8.561 -10.310 1.00 95.56 384 GLY A O 1
ATOM 3157 N N . GLU A 1 385 ? 26.032 7.056 -9.109 1.00 95.06 385 GLU A N 1
ATOM 3158 C CA . GLU A 1 385 ? 27.257 7.105 -9.918 1.00 95.06 385 GLU A CA 1
ATOM 3159 C C . GLU A 1 385 ? 27.076 6.645 -11.375 1.00 95.06 385 GLU A C 1
ATOM 3161 O O . GLU A 1 385 ? 27.888 6.999 -12.226 1.00 95.06 385 GLU A O 1
ATOM 3166 N N . GLN A 1 386 ? 26.012 5.892 -11.677 1.00 95.31 386 GLN A N 1
ATOM 3167 C CA . GLN A 1 386 ? 25.707 5.413 -13.030 1.00 95.31 386 GLN A CA 1
ATOM 3168 C C . GLN A 1 386 ? 24.979 6.460 -13.883 1.00 95.31 386 GLN A C 1
ATOM 3170 O O . GLN A 1 386 ? 24.829 6.261 -15.089 1.00 95.31 386 GLN A O 1
ATOM 3175 N N . PHE A 1 387 ? 24.526 7.562 -13.277 1.00 96.31 387 PHE A N 1
ATOM 3176 C CA . PHE A 1 387 ? 23.833 8.630 -13.985 1.00 96.31 387 PHE A CA 1
ATOM 3177 C C . PHE A 1 387 ? 24.821 9.644 -14.570 1.00 96.31 387 PHE A C 1
ATOM 3179 O O . PHE A 1 387 ? 25.744 10.119 -13.902 1.00 96.31 387 PHE A O 1
ATOM 3186 N N . ASN A 1 388 ? 24.584 10.009 -15.827 1.00 93.44 388 ASN A N 1
ATOM 3187 C CA . ASN A 1 388 ? 25.269 11.080 -16.539 1.00 93.44 388 ASN A CA 1
ATOM 3188 C C . ASN A 1 388 ? 24.409 12.371 -16.531 1.00 93.44 388 ASN A C 1
ATOM 3190 O O . ASN A 1 388 ? 23.568 12.554 -15.653 1.00 93.44 388 ASN A O 1
ATOM 3194 N N . LYS A 1 389 ? 24.630 13.294 -17.479 1.00 92.00 389 LYS A N 1
ATOM 3195 C CA . LYS A 1 389 ? 23.917 14.587 -17.570 1.00 92.00 389 LYS A CA 1
ATOM 3196 C C . LYS A 1 389 ? 22.574 14.532 -18.317 1.00 92.00 389 LYS A C 1
ATOM 3198 O O . LYS A 1 389 ? 21.916 15.567 -18.410 1.00 92.00 389 LYS A O 1
ATOM 3203 N N . ASP A 1 390 ? 22.199 13.381 -18.868 1.00 93.38 390 ASP A N 1
ATOM 3204 C CA . ASP A 1 390 ? 20.973 13.204 -19.647 1.00 93.38 390 ASP A CA 1
ATOM 3205 C C . ASP A 1 390 ? 19.727 13.176 -18.742 1.00 93.38 390 ASP A C 1
ATOM 3207 O O . ASP A 1 390 ? 19.808 13.164 -17.514 1.00 93.38 390 ASP A O 1
ATOM 3211 N N . GLU A 1 391 ? 18.539 13.139 -19.339 1.00 94.81 391 GLU A N 1
ATOM 3212 C CA . GLU A 1 391 ? 17.273 13.084 -18.601 1.00 94.81 391 GLU A CA 1
ATOM 3213 C C . GLU A 1 391 ? 17.150 11.767 -17.783 1.00 94.81 391 GLU A C 1
ATOM 3215 O O . GLU A 1 391 ? 17.379 10.690 -18.346 1.00 94.81 391 GLU A O 1
ATOM 3220 N N . PRO A 1 392 ? 16.801 11.802 -16.473 1.00 96.62 392 PRO A N 1
ATOM 3221 C CA . PRO A 1 392 ? 16.846 10.620 -15.604 1.00 96.62 392 PRO A CA 1
ATOM 3222 C C . PRO A 1 392 ? 16.000 9.423 -16.044 1.00 96.62 392 PRO A C 1
ATOM 3224 O O . PRO A 1 392 ? 16.457 8.290 -15.908 1.00 96.62 392 PRO A O 1
ATOM 3227 N N . TRP A 1 393 ? 14.775 9.621 -16.539 1.00 97.50 393 TRP A N 1
ATOM 3228 C CA . TRP A 1 393 ? 13.897 8.503 -16.891 1.00 97.50 393 TRP A CA 1
ATOM 3229 C C . TRP A 1 393 ? 14.450 7.685 -18.053 1.00 97.50 393 TRP A C 1
ATOM 3231 O O . TRP A 1 393 ? 14.445 6.454 -17.989 1.00 97.50 393 TRP A O 1
ATOM 3241 N N . SER A 1 394 ? 14.983 8.352 -19.076 1.00 96.62 394 SER A N 1
ATOM 3242 C CA . SER A 1 394 ? 15.650 7.689 -20.200 1.00 96.62 394 SER A CA 1
ATOM 3243 C C . SER A 1 394 ? 16.818 6.810 -19.732 1.00 96.62 394 SER A C 1
ATOM 3245 O O . SER A 1 394 ? 16.974 5.673 -20.187 1.00 96.62 394 SER A O 1
ATOM 3247 N N . GLN A 1 395 ? 17.586 7.294 -18.751 1.00 97.12 395 GLN A N 1
ATOM 3248 C CA . GLN A 1 395 ? 18.694 6.558 -18.154 1.00 97.12 395 GLN A CA 1
ATOM 3249 C C . GLN A 1 395 ? 18.200 5.375 -17.317 1.00 97.12 395 GLN A C 1
ATOM 3251 O O . GLN A 1 395 ? 18.732 4.281 -17.466 1.00 97.12 395 GLN A O 1
ATOM 3256 N N . ILE A 1 396 ? 17.157 5.546 -16.498 1.00 98.00 396 ILE A N 1
ATOM 3257 C CA . ILE A 1 396 ? 16.574 4.465 -15.681 1.00 98.00 396 ILE A CA 1
ATOM 3258 C C . ILE A 1 396 ? 16.112 3.302 -16.553 1.00 98.00 396 ILE A C 1
ATOM 3260 O O . ILE A 1 396 ? 16.457 2.154 -16.283 1.00 98.00 396 ILE A O 1
ATOM 3264 N N . ILE A 1 397 ? 15.370 3.590 -17.622 1.00 97.81 397 ILE A N 1
ATOM 3265 C CA . ILE A 1 397 ? 14.873 2.568 -18.552 1.00 97.81 397 ILE A CA 1
ATOM 3266 C C . ILE A 1 397 ? 16.048 1.786 -19.152 1.00 97.81 397 ILE A C 1
ATOM 3268 O O . ILE A 1 397 ? 16.029 0.553 -19.173 1.00 97.81 397 ILE A O 1
ATOM 3272 N N . LYS A 1 398 ? 17.106 2.492 -19.571 1.00 96.69 398 LYS A N 1
ATOM 3273 C CA . LYS A 1 398 ? 18.321 1.885 -20.125 1.00 96.69 398 LYS A CA 1
ATOM 3274 C C . LYS A 1 398 ? 19.090 1.056 -19.091 1.00 96.69 398 LYS A C 1
ATOM 3276 O O . LYS A 1 398 ? 19.487 -0.062 -19.404 1.00 96.69 398 LYS A O 1
ATOM 3281 N N . LEU A 1 399 ? 19.277 1.572 -17.875 1.00 96.56 399 LEU A N 1
ATOM 3282 C CA . LEU A 1 399 ? 19.963 0.884 -16.773 1.00 96.56 399 LEU A CA 1
ATOM 3283 C C . LEU A 1 399 ? 19.231 -0.398 -16.361 1.00 96.56 399 LEU A C 1
ATOM 3285 O O . LEU A 1 399 ? 19.864 -1.389 -16.016 1.00 96.56 399 LEU A O 1
ATOM 3289 N N . LEU A 1 400 ? 17.901 -0.410 -16.460 1.00 96.69 400 LEU A N 1
ATOM 3290 C CA . LEU A 1 400 ? 17.084 -1.598 -16.216 1.00 96.69 400 LEU A CA 1
ATOM 3291 C C . LEU A 1 400 ? 17.061 -2.573 -17.408 1.00 96.69 400 LEU A C 1
ATOM 3293 O O . LEU A 1 400 ? 16.516 -3.672 -17.285 1.00 96.69 400 LEU A O 1
ATOM 3297 N N . GLY A 1 401 ? 17.673 -2.221 -18.543 1.00 95.31 401 GLY A N 1
ATOM 3298 C CA . GLY A 1 401 ? 17.699 -3.044 -19.753 1.00 95.31 401 GLY A CA 1
ATOM 3299 C C . GLY A 1 401 ? 16.335 -3.150 -20.435 1.00 95.31 401 GLY A C 1
ATOM 3300 O O . GLY A 1 401 ? 16.009 -4.191 -21.001 1.00 95.31 401 GLY A O 1
ATOM 3301 N N . LEU A 1 402 ? 15.515 -2.103 -20.334 1.00 96.19 402 LEU A N 1
ATOM 3302 C CA . LEU A 1 402 ? 14.179 -2.044 -20.919 1.00 96.19 402 LEU A CA 1
ATOM 3303 C C . LEU A 1 402 ? 14.192 -1.258 -22.237 1.00 96.19 402 LEU A C 1
ATOM 3305 O O . LEU A 1 402 ? 15.028 -0.389 -22.470 1.00 96.19 402 LEU A O 1
ATOM 3309 N N . SER A 1 403 ? 13.231 -1.556 -23.108 1.00 94.00 403 SER A N 1
ATOM 3310 C CA . SER A 1 403 ? 13.000 -0.844 -24.373 1.00 94.00 403 SER A CA 1
ATOM 3311 C C . SER A 1 403 ? 11.543 -0.399 -24.446 1.00 94.00 403 SER A C 1
ATOM 3313 O O . SER A 1 403 ? 10.771 -0.868 -25.274 1.00 94.00 403 SER A O 1
ATOM 3315 N N . CYS A 1 404 ? 11.155 0.455 -23.502 1.00 95.62 404 CYS A N 1
ATOM 3316 C CA . CYS A 1 404 ? 9.812 1.013 -23.387 1.00 95.62 404 CYS A CA 1
ATOM 3317 C C . CYS A 1 404 ? 9.893 2.505 -23.059 1.00 95.62 404 CYS A C 1
ATOM 3319 O O . CYS A 1 404 ? 10.964 3.049 -22.790 1.00 95.62 404 CYS A O 1
ATOM 3321 N N . THR A 1 405 ? 8.755 3.177 -23.104 1.00 96.88 405 THR A N 1
ATOM 3322 C CA . THR A 1 405 ? 8.617 4.575 -22.693 1.00 96.88 405 THR A CA 1
ATOM 3323 C C . THR A 1 405 ? 8.516 4.707 -21.169 1.00 96.88 405 THR A C 1
ATOM 3325 O O . THR A 1 405 ? 8.193 3.752 -20.462 1.00 96.88 405 THR A O 1
ATOM 3328 N N . ARG A 1 406 ? 8.721 5.924 -20.645 1.00 96.88 406 ARG A N 1
ATOM 3329 C CA . ARG A 1 406 ? 8.579 6.229 -19.210 1.00 96.88 406 ARG A CA 1
ATOM 3330 C C . ARG A 1 406 ? 7.240 5.773 -18.635 1.00 96.88 406 ARG A C 1
ATOM 3332 O O . ARG A 1 406 ? 7.230 5.100 -17.613 1.00 96.88 406 ARG A O 1
ATOM 3339 N N . ASP A 1 407 ? 6.123 6.121 -19.270 1.00 96.88 407 ASP A N 1
ATOM 3340 C CA . ASP A 1 407 ? 4.812 5.810 -18.684 1.00 96.88 407 ASP A CA 1
ATOM 3341 C C . ASP A 1 407 ? 4.380 4.352 -18.932 1.00 96.88 407 ASP A C 1
ATOM 3343 O O . ASP A 1 407 ? 3.583 3.820 -18.166 1.00 96.88 407 ASP A O 1
ATOM 3347 N N . GLU A 1 408 ? 4.959 3.649 -19.920 1.00 97.44 408 GLU A N 1
ATOM 3348 C CA . GLU A 1 408 ? 4.839 2.182 -19.973 1.00 97.44 408 GLU A CA 1
ATOM 3349 C C . GLU A 1 408 ? 5.568 1.540 -18.794 1.00 97.44 408 GLU A C 1
ATOM 3351 O O . GLU A 1 408 ? 4.993 0.683 -18.130 1.00 97.44 408 GLU A O 1
ATOM 3356 N N . PHE A 1 409 ? 6.800 1.974 -18.503 1.00 97.94 409 PHE A N 1
ATOM 3357 C CA . PHE A 1 409 ? 7.564 1.477 -17.360 1.00 97.94 409 PHE A CA 1
ATOM 3358 C C . PHE A 1 409 ? 6.855 1.760 -16.032 1.00 97.94 409 PHE A C 1
ATOM 3360 O O . PHE A 1 409 ? 6.648 0.836 -15.248 1.00 97.94 409 PHE A O 1
ATOM 3367 N N . LEU A 1 410 ? 6.455 3.012 -15.786 1.00 98.12 410 LEU A N 1
ATOM 3368 C CA . LEU A 1 410 ? 5.779 3.397 -14.547 1.00 98.12 410 LEU A CA 1
ATOM 3369 C C . LEU A 1 410 ? 4.415 2.713 -14.420 1.00 98.12 410 LEU A C 1
ATOM 3371 O O . LEU A 1 410 ? 4.148 2.098 -13.394 1.00 98.12 410 LEU A O 1
ATOM 3375 N N . GLY A 1 411 ? 3.592 2.699 -15.471 1.00 97.69 411 GLY A N 1
ATOM 3376 C CA . GLY A 1 411 ? 2.306 2.003 -15.421 1.00 97.69 411 GLY A CA 1
ATOM 3377 C C . GLY A 1 411 ? 2.450 0.481 -15.264 1.00 97.69 411 GLY A C 1
ATOM 3378 O O . GLY A 1 411 ? 1.616 -0.150 -14.621 1.00 97.69 411 GLY A O 1
ATOM 3379 N N . ALA A 1 412 ? 3.515 -0.127 -15.798 1.00 98.06 412 ALA A N 1
ATOM 3380 C CA . ALA A 1 412 ? 3.809 -1.544 -15.579 1.00 98.06 412 ALA A CA 1
ATOM 3381 C C . ALA A 1 412 ? 4.277 -1.823 -14.145 1.00 98.06 412 ALA A C 1
ATOM 3383 O O . ALA A 1 412 ? 3.902 -2.841 -13.559 1.00 98.06 412 ALA A O 1
ATOM 3384 N N . LEU A 1 413 ? 5.079 -0.920 -13.574 1.00 98.00 413 LEU A N 1
ATOM 3385 C CA . LEU A 1 413 ? 5.544 -1.000 -12.194 1.00 98.00 413 LEU A CA 1
ATOM 3386 C C . LEU A 1 413 ? 4.381 -0.828 -11.198 1.00 98.00 413 LEU A C 1
ATOM 3388 O O . LEU A 1 413 ? 4.299 -1.559 -10.213 1.00 98.00 413 LEU A O 1
ATOM 3392 N N . GLU A 1 414 ? 3.444 0.072 -11.493 1.00 97.06 414 GLU A N 1
ATOM 3393 C CA . GLU A 1 414 ? 2.183 0.235 -10.763 1.00 97.06 414 GLU A CA 1
ATOM 3394 C C . GLU A 1 414 ? 1.287 -1.008 -10.879 1.00 97.06 414 GLU A C 1
ATOM 3396 O O . GLU A 1 414 ? 0.767 -1.484 -9.870 1.00 97.06 414 GLU A O 1
ATOM 3401 N N . ALA A 1 415 ? 1.173 -1.604 -12.070 1.00 97.00 415 ALA A N 1
ATOM 3402 C CA . ALA A 1 415 ? 0.387 -2.822 -12.270 1.00 97.00 415 ALA A CA 1
ATOM 3403 C C . ALA A 1 415 ? 0.880 -3.992 -11.407 1.00 97.00 415 ALA A C 1
ATOM 3405 O O . ALA A 1 415 ? 0.079 -4.679 -10.770 1.00 97.00 415 ALA A O 1
ATOM 3406 N N . VAL A 1 416 ? 2.197 -4.212 -11.351 1.00 96.94 416 VAL A N 1
ATOM 3407 C CA . VAL A 1 416 ? 2.765 -5.279 -10.515 1.00 96.94 416 VAL A CA 1
ATOM 3408 C C . VAL A 1 416 ? 2.685 -4.951 -9.021 1.00 96.94 416 VAL A C 1
ATOM 3410 O O . VAL A 1 416 ? 2.465 -5.856 -8.219 1.00 96.94 416 VAL A O 1
ATOM 3413 N N . ALA A 1 417 ? 2.820 -3.679 -8.633 1.00 96.50 417 ALA A N 1
ATOM 3414 C CA . ALA A 1 417 ? 2.669 -3.235 -7.247 1.00 96.50 417 ALA A CA 1
ATOM 3415 C C . ALA A 1 417 ? 1.248 -3.468 -6.724 1.00 96.50 417 ALA A C 1
ATOM 3417 O O . ALA A 1 417 ? 1.067 -4.112 -5.689 1.00 96.50 417 ALA A O 1
ATOM 3418 N N . GLN A 1 418 ? 0.242 -3.037 -7.489 1.00 94.81 418 GLN A N 1
ATOM 3419 C CA . GLN A 1 418 ? -1.160 -3.278 -7.167 1.00 94.81 418 GLN A CA 1
ATOM 3420 C C . GLN A 1 418 ? -1.439 -4.778 -7.049 1.00 94.81 418 GLN A C 1
ATOM 3422 O O . GLN A 1 418 ? -1.936 -5.230 -6.017 1.00 94.81 418 GLN A O 1
ATOM 3427 N N . ALA A 1 419 ? -0.983 -5.577 -8.021 1.00 93.62 419 ALA A N 1
ATOM 3428 C CA . ALA A 1 419 ? -1.139 -7.031 -7.992 1.00 93.62 419 ALA A CA 1
ATOM 3429 C C . ALA A 1 419 ? -0.524 -7.681 -6.741 1.00 93.62 419 ALA A C 1
ATOM 3431 O O . ALA A 1 419 ? -1.054 -8.670 -6.234 1.00 93.62 419 ALA A O 1
ATOM 3432 N N . ARG A 1 420 ? 0.570 -7.117 -6.214 1.00 92.62 420 ARG A N 1
ATOM 3433 C CA . ARG A 1 420 ? 1.244 -7.569 -4.986 1.00 92.62 420 ARG A CA 1
ATOM 3434 C C . ARG A 1 420 ? 0.656 -7.000 -3.695 1.00 92.62 420 ARG A C 1
ATOM 3436 O O . ARG A 1 420 ? 0.989 -7.518 -2.635 1.00 92.62 420 ARG A O 1
ATOM 3443 N N . GLY A 1 421 ? -0.185 -5.969 -3.768 1.00 91.62 421 GLY A N 1
ATOM 3444 C CA . GLY A 1 421 ? -0.776 -5.325 -2.591 1.00 91.62 421 GLY A CA 1
ATOM 3445 C C . GLY A 1 421 ? 0.221 -4.520 -1.753 1.00 91.62 421 GLY A C 1
ATOM 3446 O O . GLY A 1 421 ? -0.033 -4.273 -0.582 1.00 91.62 421 GLY A O 1
ATOM 3447 N N . ALA A 1 422 ? 1.352 -4.116 -2.336 1.00 94.56 422 ALA A N 1
ATOM 3448 C CA . ALA A 1 422 ? 2.342 -3.246 -1.704 1.00 94.56 422 ALA A CA 1
ATOM 3449 C C . ALA A 1 422 ? 2.990 -2.363 -2.772 1.00 94.56 422 ALA A C 1
ATOM 3451 O O . ALA A 1 422 ? 3.159 -2.793 -3.917 1.00 94.56 422 ALA A O 1
ATOM 3452 N N . ARG A 1 423 ? 3.392 -1.140 -2.413 1.00 97.19 423 ARG A N 1
ATOM 3453 C CA . ARG A 1 423 ? 4.000 -0.219 -3.378 1.00 97.19 423 ARG A CA 1
ATOM 3454 C C . ARG A 1 423 ? 5.288 -0.787 -3.960 1.00 97.19 423 ARG A C 1
ATOM 3456 O O . ARG A 1 423 ? 6.124 -1.351 -3.245 1.00 97.19 423 ARG A O 1
ATOM 3463 N N . ALA A 1 424 ? 5.489 -0.558 -5.250 1.00 98.38 424 ALA A N 1
ATOM 3464 C CA . ALA A 1 424 ? 6.794 -0.736 -5.854 1.00 98.38 424 ALA A CA 1
ATOM 3465 C C . ALA A 1 424 ? 7.743 0.360 -5.371 1.00 98.38 424 ALA A C 1
ATOM 3467 O O . ALA A 1 424 ? 7.338 1.519 -5.307 1.00 98.38 424 ALA A O 1
ATOM 3468 N N . LEU A 1 425 ? 9.003 0.027 -5.078 1.00 98.75 425 LEU A N 1
ATOM 3469 C CA . LEU A 1 425 ? 10.001 1.036 -4.711 1.00 98.75 425 LEU A CA 1
ATOM 3470 C C . LEU A 1 425 ? 11.052 1.248 -5.797 1.00 98.75 425 LEU A C 1
ATOM 3472 O O . LEU A 1 425 ? 11.652 0.297 -6.297 1.00 98.75 425 LEU A O 1
ATOM 3476 N N . ILE A 1 426 ? 11.317 2.518 -6.093 1.00 98.81 426 ILE A N 1
ATOM 3477 C CA . ILE A 1 426 ? 12.488 2.973 -6.838 1.00 98.81 426 ILE A CA 1
ATOM 3478 C C . ILE A 1 426 ? 13.502 3.493 -5.821 1.00 98.81 426 ILE A C 1
ATOM 3480 O O . ILE A 1 426 ? 13.274 4.503 -5.157 1.00 98.81 426 ILE A O 1
ATOM 3484 N N . LEU A 1 427 ? 14.623 2.796 -5.680 1.00 98.81 427 LEU A N 1
ATOM 3485 C CA . LEU A 1 427 ? 15.703 3.174 -4.777 1.00 98.81 427 LEU A CA 1
ATOM 3486 C C . LEU A 1 427 ? 16.851 3.759 -5.599 1.00 98.81 427 LEU A C 1
ATOM 3488 O O . LEU A 1 427 ? 17.394 3.069 -6.458 1.00 98.81 427 LEU A O 1
ATOM 3492 N N . ILE A 1 428 ? 17.228 5.012 -5.342 1.00 98.50 428 ILE A N 1
ATOM 3493 C CA . ILE A 1 428 ? 18.379 5.655 -5.993 1.00 98.50 428 ILE A CA 1
ATOM 3494 C C . ILE A 1 428 ? 19.403 6.036 -4.926 1.00 98.50 428 ILE A C 1
ATOM 3496 O O . ILE A 1 428 ? 19.244 7.022 -4.198 1.00 98.50 428 ILE A O 1
ATOM 3500 N N . ASP A 1 429 ? 20.449 5.227 -4.800 1.00 97.94 429 ASP A N 1
ATOM 3501 C CA . ASP A 1 429 ? 21.492 5.472 -3.811 1.00 97.94 429 ASP A CA 1
ATOM 3502 C C . ASP A 1 429 ? 22.446 6.580 -4.272 1.00 97.94 429 ASP A C 1
ATOM 3504 O O . ASP A 1 429 ? 22.808 6.660 -5.440 1.00 97.94 429 ASP A O 1
ATOM 3508 N N . ALA A 1 430 ? 22.886 7.415 -3.333 1.00 96.12 430 ALA A N 1
ATOM 3509 C CA . ALA A 1 430 ? 23.972 8.370 -3.503 1.00 96.12 430 ALA A CA 1
ATOM 3510 C C . ALA A 1 430 ? 23.800 9.339 -4.691 1.00 96.12 430 ALA A C 1
ATOM 3512 O O . ALA A 1 430 ? 24.690 9.486 -5.526 1.00 96.12 430 ALA A O 1
ATOM 3513 N N . LEU A 1 431 ? 22.702 10.105 -4.701 1.00 97.25 431 LEU A N 1
ATOM 3514 C CA . LEU A 1 431 ? 22.419 11.157 -5.692 1.00 97.25 431 LEU A CA 1
ATOM 3515 C C . LEU A 1 431 ? 23.553 12.178 -5.868 1.00 97.25 431 LEU A C 1
ATOM 3517 O O . LEU A 1 431 ? 23.579 12.899 -6.852 1.00 97.25 431 LEU A O 1
ATOM 3521 N N . ASN A 1 432 ? 24.467 12.310 -4.908 1.00 95.94 432 ASN A N 1
ATOM 3522 C CA . ASN A 1 432 ? 25.607 13.223 -5.001 1.00 95.94 432 ASN A CA 1
ATOM 3523 C C . ASN A 1 432 ? 26.819 12.657 -5.770 1.00 95.94 432 ASN A C 1
ATOM 3525 O O . ASN A 1 432 ? 27.828 13.359 -5.860 1.00 95.94 432 ASN A O 1
ATOM 3529 N N . GLU A 1 433 ? 26.800 11.389 -6.185 1.00 93.88 433 GLU A N 1
ATOM 3530 C CA . GLU A 1 433 ? 27.893 10.734 -6.923 1.00 93.88 433 GLU A CA 1
ATOM 3531 C C . GLU A 1 433 ? 27.716 10.911 -8.444 1.00 93.88 433 GLU A C 1
ATOM 3533 O O . GLU A 1 433 ? 26.676 11.388 -8.901 1.00 93.88 433 GLU A O 1
ATOM 3538 N N . GLY A 1 434 ? 28.761 10.622 -9.229 1.00 90.31 434 GLY A N 1
ATOM 3539 C CA . GLY A 1 434 ? 28.766 10.860 -10.679 1.00 90.31 434 GLY A CA 1
ATOM 3540 C C . GLY A 1 434 ? 28.464 12.319 -11.052 1.00 90.31 434 GLY A C 1
ATOM 3541 O O . GLY A 1 434 ? 28.994 13.258 -10.450 1.00 90.31 434 GLY A O 1
ATOM 3542 N N . GLU A 1 435 ? 27.567 12.513 -12.021 1.00 92.88 435 GLU A N 1
ATOM 3543 C CA . GLU A 1 435 ? 27.075 13.830 -12.463 1.00 92.88 435 GLU A CA 1
ATOM 3544 C C . GLU A 1 435 ? 25.923 14.375 -11.597 1.00 92.88 435 GLU A C 1
ATOM 3546 O O . GLU A 1 435 ? 25.262 15.356 -11.945 1.00 92.88 435 GLU A O 1
ATOM 3551 N N . GLY A 1 436 ? 25.700 13.772 -10.429 1.00 89.19 436 GLY A N 1
ATOM 3552 C CA . GLY A 1 436 ? 24.552 13.991 -9.561 1.00 89.19 436 GLY A CA 1
ATOM 3553 C C . GLY A 1 436 ? 24.203 15.450 -9.241 1.00 89.19 436 GLY A C 1
ATOM 3554 O O . GLY A 1 436 ? 23.038 15.848 -9.286 1.00 89.19 436 GLY A O 1
ATOM 3555 N N . LYS A 1 437 ? 25.219 16.286 -8.994 1.00 88.44 437 LYS A N 1
ATOM 3556 C CA . LYS A 1 437 ? 25.056 17.729 -8.715 1.00 88.44 437 LYS A CA 1
ATOM 3557 C C . LYS A 1 437 ? 24.445 18.505 -9.883 1.00 88.44 437 LYS A C 1
ATOM 3559 O O . LYS A 1 437 ? 23.815 19.533 -9.674 1.00 88.44 437 LYS A O 1
ATOM 3564 N N . ASN A 1 438 ? 24.665 18.032 -11.106 1.00 89.69 438 ASN A N 1
ATOM 3565 C CA . ASN A 1 438 ? 24.260 18.717 -12.328 1.00 89.69 438 ASN A CA 1
ATOM 3566 C C . ASN A 1 438 ? 22.861 18.295 -12.797 1.00 89.69 438 ASN A C 1
ATOM 3568 O O . ASN A 1 438 ? 22.201 19.073 -13.491 1.00 89.69 438 ASN A O 1
ATOM 3572 N N . ILE A 1 439 ? 22.423 17.090 -12.417 1.00 94.38 439 ILE A N 1
ATOM 3573 C CA . ILE A 1 439 ? 21.165 16.471 -12.852 1.00 94.38 439 ILE A CA 1
ATOM 3574 C C . ILE A 1 439 ? 20.050 16.614 -11.805 1.00 94.38 439 ILE A C 1
ATOM 3576 O O . ILE A 1 439 ? 18.985 17.158 -12.101 1.00 94.38 439 ILE A O 1
ATOM 3580 N N . TRP A 1 440 ? 20.265 16.187 -10.560 1.00 95.88 440 TRP A N 1
ATOM 3581 C CA . TRP A 1 440 ? 19.151 15.984 -9.624 1.00 95.88 440 TRP A CA 1
ATOM 3582 C C . TRP A 1 440 ? 18.505 17.284 -9.152 1.00 95.88 440 TRP A C 1
ATOM 3584 O O . TRP A 1 440 ? 17.280 17.343 -9.074 1.00 95.88 440 TRP A O 1
ATOM 3594 N N . HIS A 1 441 ? 19.284 18.353 -8.978 1.00 94.19 441 HIS A N 1
ATOM 3595 C CA . HIS A 1 441 ? 18.744 19.673 -8.634 1.00 94.19 441 HIS A CA 1
ATOM 3596 C C . HIS A 1 441 ? 17.750 20.194 -9.686 1.00 94.19 441 HIS A C 1
ATOM 3598 O O . HIS A 1 441 ? 16.820 20.927 -9.363 1.00 94.19 441 HIS A O 1
ATOM 3604 N N . LYS A 1 442 ? 17.929 19.805 -10.956 1.00 93.75 442 LYS A N 1
ATOM 3605 C CA . LYS A 1 442 ? 17.067 20.219 -12.074 1.00 93.75 442 LYS A CA 1
ATOM 3606 C C . LYS A 1 442 ? 15.882 19.280 -12.284 1.00 93.75 442 LYS A C 1
ATOM 3608 O O . LYS A 1 442 ? 14.808 19.734 -12.662 1.00 93.75 442 LYS A O 1
ATOM 3613 N N . HIS A 1 443 ? 16.080 17.979 -12.068 1.00 95.75 443 HIS A N 1
ATOM 3614 C CA . HIS A 1 443 ? 15.121 16.961 -12.499 1.00 95.75 443 HIS A CA 1
ATOM 3615 C C . HIS A 1 443 ? 14.308 16.321 -11.368 1.00 95.75 443 HIS A C 1
ATOM 3617 O O . HIS A 1 443 ? 13.190 15.875 -11.627 1.00 95.75 443 HIS A O 1
ATOM 3623 N N . LEU A 1 444 ? 14.801 16.293 -10.123 1.00 96.75 444 LEU A N 1
ATOM 3624 C CA . LEU A 1 444 ? 14.138 15.569 -9.029 1.00 96.75 444 LEU A CA 1
ATOM 3625 C C . LEU A 1 444 ? 12.718 16.093 -8.771 1.00 96.75 444 LEU A C 1
ATOM 3627 O O . LEU A 1 444 ? 11.792 15.303 -8.620 1.00 96.75 444 LEU A O 1
ATOM 3631 N N . ALA A 1 445 ? 12.513 17.412 -8.804 1.00 96.44 445 ALA A N 1
ATOM 3632 C CA . ALA A 1 445 ? 11.188 18.008 -8.623 1.00 96.44 445 ALA A CA 1
ATOM 3633 C C . ALA A 1 445 ? 10.174 17.533 -9.684 1.00 96.44 445 ALA A C 1
ATOM 3635 O O . ALA A 1 445 ? 9.043 17.186 -9.344 1.00 96.44 445 ALA A O 1
ATOM 3636 N N . GLY A 1 446 ? 10.583 17.474 -10.958 1.00 96.81 446 GLY A N 1
ATOM 3637 C CA . GLY A 1 446 ? 9.745 16.976 -12.056 1.00 96.81 446 GLY A CA 1
ATOM 3638 C C . GLY A 1 446 ? 9.520 15.464 -11.990 1.00 96.81 446 GLY A C 1
ATOM 3639 O O . GLY A 1 446 ? 8.430 14.980 -12.297 1.00 96.81 446 GLY A O 1
ATOM 3640 N N . MET A 1 447 ? 10.518 14.718 -11.516 1.00 97.38 447 MET A N 1
ATOM 3641 C CA . MET A 1 447 ? 10.404 13.286 -11.251 1.00 97.38 447 MET A CA 1
ATOM 3642 C C . MET A 1 447 ? 9.351 12.995 -10.177 1.00 97.38 447 MET A C 1
ATOM 3644 O O . MET A 1 447 ? 8.470 12.169 -10.400 1.00 97.38 447 MET A O 1
ATOM 3648 N N . LEU A 1 448 ? 9.385 13.727 -9.059 1.00 97.69 448 LEU A N 1
ATOM 3649 C CA . LEU A 1 448 ? 8.387 13.623 -7.991 1.00 97.69 448 LEU A CA 1
ATOM 3650 C C . LEU A 1 448 ? 6.986 14.024 -8.476 1.00 97.69 448 LEU A C 1
ATOM 3652 O O . LEU A 1 448 ? 6.011 13.385 -8.098 1.00 97.69 448 LEU A O 1
ATOM 3656 N N . THR A 1 449 ? 6.868 15.041 -9.342 1.00 96.81 449 THR A N 1
ATOM 3657 C CA . THR A 1 449 ? 5.580 15.399 -9.976 1.00 96.81 449 THR A CA 1
ATOM 3658 C C . THR A 1 449 ? 5.082 14.286 -10.894 1.00 96.81 449 THR A C 1
ATOM 3660 O O . THR A 1 449 ? 3.890 14.031 -10.978 1.00 96.81 449 THR A O 1
ATOM 3663 N N . THR A 1 450 ? 5.977 13.602 -11.604 1.00 97.12 450 THR A N 1
ATOM 3664 C CA . THR A 1 450 ? 5.576 12.472 -12.450 1.00 97.12 450 THR A CA 1
ATOM 3665 C C . THR A 1 450 ? 5.055 11.329 -11.580 1.00 97.12 450 THR A C 1
ATOM 3667 O O . THR A 1 450 ? 3.960 10.831 -11.820 1.00 97.12 450 THR A O 1
ATOM 3670 N N . LEU A 1 451 ? 5.801 10.967 -10.532 1.00 97.38 451 LEU A N 1
ATOM 3671 C CA . LEU A 1 451 ? 5.463 9.874 -9.620 1.00 97.38 451 LEU A CA 1
ATOM 3672 C C . LEU A 1 451 ? 4.170 10.100 -8.826 1.00 97.38 451 LEU A C 1
ATOM 3674 O O . LEU A 1 451 ? 3.523 9.121 -8.477 1.00 97.38 451 LEU A O 1
ATOM 3678 N N . SER A 1 452 ? 3.735 11.345 -8.592 1.00 95.06 452 SER A N 1
ATOM 3679 C CA . SER A 1 452 ? 2.459 11.601 -7.901 1.00 95.06 452 SER A CA 1
ATOM 3680 C C . SER A 1 452 ? 1.225 11.104 -8.664 1.00 95.06 452 SER A C 1
ATOM 3682 O O . SER A 1 452 ? 0.157 11.007 -8.071 1.00 95.06 452 SER A O 1
ATOM 3684 N N . HIS A 1 453 ? 1.360 10.783 -9.955 1.00 94.19 453 HIS A N 1
ATOM 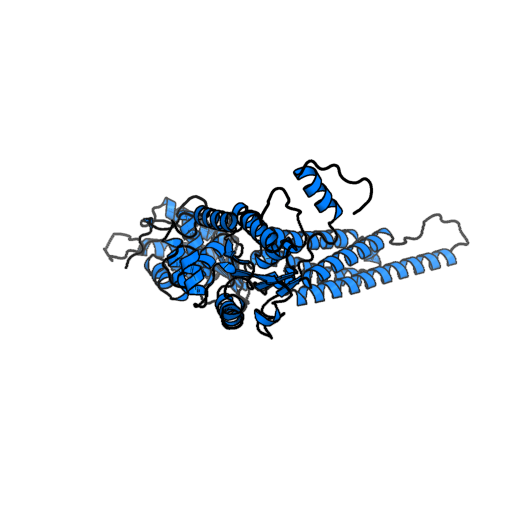3685 C CA . HIS A 1 453 ? 0.299 10.170 -10.763 1.00 94.19 453 HIS A CA 1
ATOM 3686 C C . HIS A 1 453 ? 0.260 8.635 -10.645 1.00 94.19 453 HIS A C 1
ATOM 3688 O O . HIS A 1 453 ? -0.661 8.025 -11.174 1.00 94.19 453 HIS A O 1
ATOM 3694 N N . TYR A 1 454 ? 1.236 8.024 -9.958 1.00 95.69 454 TYR A N 1
ATOM 3695 C CA . TYR A 1 454 ? 1.376 6.573 -9.782 1.00 95.69 454 TYR A CA 1
ATOM 3696 C C . TYR A 1 454 ? 1.375 6.224 -8.288 1.00 95.69 454 TYR A C 1
ATOM 3698 O O . TYR A 1 454 ? 2.435 5.989 -7.696 1.00 95.69 454 TYR A O 1
ATOM 3706 N N . PRO A 1 455 ? 0.211 6.240 -7.625 1.00 93.44 455 PRO A N 1
ATOM 3707 C CA . PRO A 1 455 ? 0.115 6.098 -6.172 1.00 93.44 455 PRO A CA 1
ATOM 3708 C C . PRO A 1 455 ? 0.598 4.742 -5.621 1.00 93.44 455 PRO A C 1
ATOM 3710 O O . PRO A 1 455 ? 0.866 4.630 -4.417 1.00 93.44 455 PRO A O 1
ATOM 3713 N N . TRP A 1 456 ? 0.765 3.727 -6.475 1.00 96.56 456 TRP A N 1
ATOM 3714 C CA . TRP A 1 456 ? 1.398 2.452 -6.123 1.00 96.56 456 TRP A CA 1
ATOM 3715 C C . TRP A 1 456 ? 2.930 2.453 -6.212 1.00 96.56 456 TRP A C 1
ATOM 3717 O O . TRP A 1 456 ? 3.552 1.410 -6.005 1.00 96.56 456 TRP A O 1
ATOM 3727 N N . ILE A 1 457 ? 3.568 3.586 -6.506 1.00 98.31 457 ILE A N 1
ATOM 3728 C CA . ILE A 1 457 ? 5.025 3.695 -6.617 1.00 98.31 457 ILE A CA 1
ATOM 3729 C C . ILE A 1 457 ? 5.551 4.641 -5.542 1.00 98.31 457 ILE A C 1
ATOM 3731 O O . ILE A 1 457 ? 5.071 5.760 -5.377 1.00 98.31 457 ILE A O 1
ATOM 3735 N N . GLY A 1 458 ? 6.567 4.189 -4.813 1.00 98.44 458 GLY A N 1
ATOM 3736 C CA . GLY A 1 458 ? 7.354 5.021 -3.916 1.00 98.44 458 GLY A CA 1
ATOM 3737 C C . GLY A 1 458 ? 8.789 5.177 -4.389 1.00 98.44 458 GLY A C 1
ATOM 3738 O O . GLY A 1 458 ? 9.337 4.313 -5.074 1.00 98.44 458 GLY A O 1
ATOM 3739 N N . ILE A 1 459 ? 9.418 6.281 -4.002 1.00 98.81 459 ILE A N 1
ATOM 3740 C CA . ILE A 1 459 ? 10.830 6.544 -4.272 1.00 98.81 459 ILE A CA 1
ATOM 3741 C C . ILE A 1 459 ? 11.584 6.787 -2.969 1.00 98.81 459 ILE A C 1
ATOM 3743 O O . ILE A 1 459 ? 11.118 7.509 -2.090 1.00 98.81 459 ILE A O 1
ATOM 3747 N N . ALA A 1 460 ? 12.773 6.206 -2.850 1.00 98.81 460 ALA A N 1
ATOM 3748 C CA . ALA A 1 460 ? 13.728 6.584 -1.822 1.00 98.81 460 ALA A CA 1
ATOM 3749 C C . ALA A 1 460 ? 15.048 6.974 -2.472 1.00 98.81 460 ALA A C 1
ATOM 3751 O O . ALA A 1 460 ? 15.575 6.259 -3.325 1.00 98.81 460 ALA A O 1
ATOM 3752 N N . VAL A 1 461 ? 15.595 8.103 -2.043 1.00 98.62 461 VAL A N 1
ATOM 3753 C CA . VAL A 1 461 ? 16.864 8.621 -2.538 1.00 98.62 461 VAL A CA 1
ATOM 3754 C C . VAL A 1 461 ? 17.823 8.886 -1.390 1.00 98.62 461 VAL A C 1
ATOM 3756 O O . VAL A 1 461 ? 17.411 9.252 -0.289 1.00 98.62 461 VAL A O 1
ATOM 3759 N N . SER A 1 462 ? 19.115 8.688 -1.630 1.00 98.19 462 SER A N 1
ATOM 3760 C CA . SER A 1 462 ? 20.155 8.875 -0.616 1.00 98.19 462 SER A CA 1
ATOM 3761 C C . SER A 1 462 ? 21.121 9.986 -1.029 1.00 98.19 462 SER A C 1
ATOM 3763 O O . SER A 1 462 ? 21.493 10.104 -2.193 1.00 98.19 462 SER A O 1
ATOM 3765 N N . VAL A 1 463 ? 21.532 10.836 -0.083 1.00 97.38 463 VAL A N 1
ATOM 3766 C CA . VAL A 1 463 ? 22.504 11.911 -0.333 1.00 97.38 463 VAL A CA 1
ATOM 3767 C C . VAL A 1 463 ? 23.435 12.103 0.862 1.00 97.38 463 VAL A C 1
ATOM 3769 O O . VAL A 1 463 ? 23.086 11.899 2.031 1.00 97.38 463 VAL A O 1
ATOM 3772 N N . ARG A 1 464 ? 24.680 12.487 0.594 1.00 96.06 464 ARG A N 1
ATOM 3773 C CA . ARG A 1 464 ? 25.601 12.945 1.637 1.00 96.06 464 ARG A CA 1
ATOM 3774 C C . ARG A 1 464 ? 25.175 14.320 2.150 1.00 96.06 464 ARG A C 1
ATOM 3776 O O . ARG A 1 464 ? 24.886 15.208 1.358 1.00 96.06 464 ARG A O 1
ATOM 3783 N N . THR A 1 465 ? 25.238 14.524 3.467 1.00 95.44 465 THR A N 1
ATOM 3784 C CA . THR A 1 465 ? 24.839 15.789 4.121 1.00 95.44 465 THR A CA 1
ATOM 3785 C C . THR A 1 465 ? 25.489 17.029 3.501 1.00 95.44 465 THR A C 1
ATOM 3787 O O . THR A 1 465 ? 24.830 18.043 3.334 1.00 95.44 465 THR A O 1
ATOM 3790 N N . SER A 1 466 ? 26.762 16.948 3.101 1.00 95.25 466 SER A N 1
ATOM 3791 C CA . SER A 1 466 ? 27.498 18.068 2.493 1.00 95.25 466 SER A CA 1
ATOM 3792 C C . SER A 1 466 ? 27.002 18.484 1.105 1.00 95.25 466 SER A C 1
ATOM 3794 O O . SER A 1 466 ? 27.431 19.512 0.600 1.00 95.25 466 SER A O 1
ATOM 3796 N N . TYR A 1 467 ? 26.163 17.669 0.466 1.00 95.69 467 TYR A N 1
ATOM 3797 C CA . TYR A 1 467 ? 25.670 17.885 -0.893 1.00 95.69 467 TYR A CA 1
ATOM 3798 C C . TYR A 1 467 ? 24.168 18.128 -0.954 1.00 95.69 467 TYR A C 1
ATOM 3800 O O . TYR A 1 467 ? 23.647 18.349 -2.041 1.00 95.69 467 TYR A O 1
ATOM 3808 N N . GLU A 1 468 ? 23.481 18.093 0.188 1.00 95.12 468 GLU A N 1
ATOM 3809 C CA . GLU A 1 468 ? 22.026 18.184 0.249 1.00 95.12 468 GLU A CA 1
ATOM 3810 C C . GLU A 1 468 ? 21.509 19.429 -0.481 1.00 95.12 468 GLU A C 1
ATOM 3812 O O . GLU A 1 468 ? 20.795 19.284 -1.465 1.00 95.12 468 GLU A O 1
ATOM 3817 N N . ASN A 1 469 ? 21.983 20.621 -0.111 1.00 93.44 469 ASN A N 1
ATOM 3818 C CA . ASN A 1 469 ? 21.541 21.887 -0.716 1.00 93.44 469 ASN A CA 1
ATOM 3819 C C . ASN A 1 469 ? 21.965 22.056 -2.186 1.00 93.44 469 ASN A C 1
ATOM 3821 O O . ASN A 1 469 ? 21.477 22.941 -2.874 1.00 93.44 469 ASN A O 1
ATOM 3825 N N . THR A 1 470 ? 22.915 21.253 -2.672 1.00 94.31 470 THR A N 1
ATOM 3826 C CA . THR A 1 470 ? 23.343 21.283 -4.081 1.00 94.31 470 THR A CA 1
ATOM 3827 C C . THR A 1 470 ? 22.523 20.328 -4.941 1.00 94.31 470 THR A C 1
ATOM 3829 O O . THR A 1 470 ? 22.406 20.537 -6.140 1.00 94.31 470 THR A O 1
ATOM 3832 N N . VAL A 1 471 ? 22.002 19.251 -4.353 1.00 94.88 471 VAL A N 1
ATOM 3833 C CA . VAL A 1 471 ? 21.330 18.152 -5.063 1.00 94.88 471 VAL A CA 1
ATOM 3834 C C . VAL A 1 471 ? 19.812 18.257 -4.936 1.00 94.88 471 VAL A C 1
ATOM 3836 O O . VAL A 1 471 ? 19.095 17.918 -5.873 1.00 94.88 471 VAL A O 1
ATOM 3839 N N . ILE A 1 472 ? 19.321 18.716 -3.787 1.00 95.94 472 ILE A N 1
ATOM 3840 C CA . ILE A 1 472 ? 17.902 18.804 -3.455 1.00 95.94 472 ILE A CA 1
ATOM 3841 C C . ILE A 1 472 ? 17.466 20.259 -3.592 1.00 95.94 472 ILE A C 1
ATOM 3843 O O . ILE A 1 472 ? 17.988 21.134 -2.908 1.00 95.94 472 ILE A O 1
ATOM 3847 N N . LEU A 1 473 ? 16.507 20.501 -4.485 1.00 93.19 473 LEU A N 1
ATOM 3848 C CA . LEU A 1 473 ? 15.919 21.821 -4.691 1.00 93.19 473 LEU A CA 1
ATOM 3849 C C . LEU A 1 473 ? 15.155 22.278 -3.435 1.00 93.19 473 LEU A C 1
ATOM 3851 O O . LEU A 1 473 ? 14.456 21.480 -2.799 1.00 93.19 473 LEU A O 1
ATOM 3855 N N . GLU A 1 474 ? 15.252 23.567 -3.109 1.00 90.88 474 GLU A N 1
ATOM 3856 C CA . GLU A 1 474 ? 14.484 24.177 -2.019 1.00 90.88 474 GLU A CA 1
ATOM 3857 C C . GLU A 1 474 ? 12.967 24.006 -2.224 1.00 90.88 474 GLU A C 1
ATOM 3859 O O . GLU A 1 474 ? 12.462 24.001 -3.347 1.00 90.88 474 GLU A O 1
ATOM 3864 N N . GLY A 1 475 ? 12.227 23.832 -1.124 1.00 91.56 475 GLY A N 1
ATOM 3865 C CA . GLY A 1 475 ? 10.771 23.643 -1.139 1.00 91.56 475 GLY A CA 1
ATOM 3866 C C . GLY A 1 475 ? 10.287 22.210 -1.400 1.00 91.56 475 GLY A C 1
ATOM 3867 O O . GLY A 1 475 ? 9.089 21.959 -1.324 1.00 91.56 475 GLY A O 1
ATOM 3868 N N . LEU A 1 476 ? 11.178 21.245 -1.675 1.00 93.19 476 LEU A N 1
ATOM 3869 C CA . LEU A 1 476 ? 10.781 19.829 -1.759 1.00 93.19 476 LEU A CA 1
ATOM 3870 C C . LEU A 1 476 ? 10.533 19.196 -0.383 1.00 93.19 476 LEU A C 1
ATOM 3872 O O . LEU A 1 476 ? 9.667 18.335 -0.246 1.00 93.19 476 LEU A O 1
ATOM 3876 N N . VAL A 1 477 ? 11.297 19.609 0.627 1.00 92.19 477 VAL A N 1
ATOM 3877 C CA . VAL A 1 477 ? 11.219 19.094 2.000 1.00 92.19 477 VAL A CA 1
ATOM 3878 C C . VAL A 1 477 ? 10.419 20.080 2.867 1.00 92.19 477 VAL A C 1
ATOM 3880 O O . VAL A 1 477 ? 10.702 21.276 2.786 1.00 92.19 477 VAL A O 1
ATOM 3883 N N . PRO A 1 478 ? 9.500 19.620 3.741 1.00 87.06 478 PRO A N 1
ATOM 3884 C CA . PRO A 1 478 ? 9.140 18.221 3.995 1.00 87.06 478 PRO A CA 1
ATOM 3885 C C . PRO A 1 478 ? 7.993 17.694 3.118 1.00 87.06 478 PRO A C 1
ATOM 3887 O O . PRO A 1 478 ? 7.805 16.485 3.055 1.00 87.06 478 PRO A O 1
ATOM 3890 N N . ASP A 1 479 ? 7.249 18.566 2.437 1.00 87.81 479 ASP A N 1
ATOM 3891 C CA . ASP A 1 479 ? 5.911 18.231 1.926 1.00 87.81 479 ASP A CA 1
ATOM 3892 C C . ASP A 1 479 ? 5.911 17.226 0.770 1.00 87.81 479 ASP A C 1
ATOM 3894 O O . ASP A 1 479 ? 5.020 16.385 0.665 1.00 87.81 479 ASP A O 1
ATOM 3898 N N . ARG A 1 480 ? 6.914 17.293 -0.112 1.00 93.88 480 ARG A N 1
ATOM 3899 C CA . ARG A 1 480 ? 7.031 16.412 -1.289 1.00 93.88 480 ARG A CA 1
ATOM 3900 C C . ARG A 1 480 ? 8.090 15.329 -1.120 1.00 93.88 480 ARG A C 1
ATOM 3902 O O . ARG A 1 480 ? 8.195 14.450 -1.971 1.00 93.88 480 ARG A O 1
ATOM 3909 N N . LEU A 1 481 ? 8.910 15.434 -0.078 1.00 95.88 481 LEU A N 1
ATOM 3910 C CA . LEU A 1 481 ? 10.063 14.582 0.164 1.00 95.88 481 LEU A CA 1
ATOM 3911 C C . LEU A 1 481 ? 10.351 14.531 1.668 1.00 95.88 481 LEU A C 1
ATOM 3913 O O . LEU A 1 481 ? 10.911 15.464 2.252 1.00 95.88 481 LEU A O 1
ATOM 3917 N N . ILE A 1 482 ? 9.989 13.417 2.299 1.00 97.44 482 ILE A N 1
ATOM 3918 C CA . ILE A 1 482 ? 10.166 13.217 3.736 1.00 97.44 482 ILE A CA 1
ATOM 3919 C C . ILE A 1 482 ? 11.647 12.975 4.021 1.00 97.44 482 ILE A C 1
ATOM 3921 O O . ILE A 1 482 ? 12.244 12.007 3.551 1.00 97.44 482 ILE A O 1
ATOM 3925 N N . ARG A 1 483 ? 12.261 13.857 4.810 1.00 97.25 483 ARG A N 1
ATOM 3926 C CA . ARG A 1 483 ? 13.696 13.817 5.107 1.00 97.25 483 ARG A CA 1
ATOM 3927 C C . ARG A 1 483 ? 13.992 13.055 6.396 1.00 97.25 483 ARG A C 1
ATOM 3929 O O . ARG A 1 483 ? 13.513 13.430 7.465 1.00 97.25 483 ARG A O 1
ATOM 3936 N N . LYS A 1 484 ? 14.901 12.077 6.336 1.00 97.12 484 LYS A N 1
ATOM 3937 C CA . LYS A 1 484 ? 15.468 11.412 7.519 1.00 97.12 484 LYS A CA 1
ATOM 3938 C C . LYS A 1 484 ? 16.993 11.398 7.505 1.00 97.12 484 LYS A C 1
ATOM 3940 O O . LYS A 1 484 ? 17.626 11.125 6.489 1.00 97.12 484 LYS A O 1
ATOM 3945 N N . VAL A 1 485 ? 17.593 11.648 8.670 1.00 95.94 485 VAL A N 1
ATOM 3946 C CA . VAL A 1 485 ? 19.042 11.528 8.864 1.00 95.94 485 VAL A CA 1
ATOM 3947 C C . VAL A 1 485 ? 19.416 10.099 9.263 1.00 95.94 485 VAL A C 1
ATOM 3949 O O . VAL A 1 485 ? 18.923 9.579 10.261 1.00 95.94 485 VAL A O 1
ATOM 3952 N N . HIS A 1 486 ? 20.338 9.489 8.523 1.00 92.81 486 HIS A N 1
ATOM 3953 C CA . HIS A 1 486 ? 20.967 8.217 8.852 1.00 92.81 486 HIS A CA 1
ATOM 3954 C C . HIS A 1 486 ? 22.176 8.436 9.766 1.00 92.81 486 HIS A C 1
ATOM 3956 O O . HIS A 1 486 ? 23.236 8.901 9.331 1.00 92.81 486 HIS A O 1
ATOM 3962 N N . LEU A 1 487 ? 22.031 8.075 11.040 1.00 89.50 487 LEU A N 1
ATOM 3963 C CA . LEU A 1 487 ? 23.068 8.277 12.057 1.00 89.50 487 LEU A CA 1
ATOM 3964 C C . LEU A 1 487 ? 24.105 7.139 12.112 1.00 89.50 487 LEU A C 1
ATOM 3966 O O . LEU A 1 487 ? 25.172 7.306 12.705 1.00 89.50 487 LEU A O 1
ATOM 3970 N N . GLY A 1 488 ? 23.850 6.024 11.422 1.00 87.94 488 GLY A N 1
ATOM 3971 C CA . GLY A 1 488 ? 24.647 4.801 11.532 1.00 87.94 488 GLY A CA 1
ATOM 3972 C C . GLY A 1 488 ? 24.183 3.996 12.743 1.00 87.94 488 GLY A C 1
ATOM 3973 O O . GLY A 1 488 ? 22.998 4.008 13.058 1.00 87.94 488 GLY A O 1
ATOM 3974 N N . PHE A 1 489 ? 25.111 3.360 13.453 1.00 84.25 489 PHE A N 1
ATOM 3975 C CA . PHE A 1 489 ? 24.811 2.532 14.628 1.00 84.25 489 PHE A CA 1
ATOM 3976 C C . PHE A 1 489 ? 24.580 3.321 15.927 1.00 84.25 489 PHE A C 1
ATOM 3978 O O . PHE A 1 489 ? 24.759 2.761 17.001 1.00 84.25 489 PHE A O 1
ATOM 3985 N N . VAL A 1 490 ? 24.212 4.606 15.857 1.00 82.19 490 VAL A N 1
ATOM 3986 C CA . VAL A 1 490 ? 23.958 5.409 17.068 1.00 82.19 490 VAL A CA 1
ATOM 3987 C C . VAL A 1 490 ? 22.804 4.790 17.864 1.00 82.19 490 VAL A C 1
ATOM 3989 O O . VAL A 1 490 ? 21.730 4.578 17.302 1.00 82.19 490 VAL A O 1
ATOM 3992 N N . GLY A 1 491 ? 23.032 4.486 19.144 1.00 80.06 491 GLY A N 1
ATOM 3993 C CA . GLY A 1 491 ? 22.100 3.758 20.017 1.00 80.06 491 GLY A CA 1
ATOM 3994 C C . GLY A 1 491 ? 22.099 2.231 19.835 1.00 80.06 491 GLY A C 1
ATOM 3995 O O . GLY A 1 491 ? 21.369 1.523 20.528 1.00 80.06 491 GLY A O 1
ATOM 3996 N N . HIS A 1 492 ? 22.909 1.710 18.912 1.00 80.06 492 HIS A N 1
ATOM 3997 C CA . HIS A 1 492 ? 23.064 0.286 18.605 1.00 80.06 492 HIS A CA 1
ATOM 3998 C C . HIS A 1 492 ? 24.546 -0.127 18.513 1.00 80.06 492 HIS A C 1
ATOM 4000 O O . HIS A 1 492 ? 24.872 -1.168 17.936 1.00 80.06 492 HIS A O 1
ATOM 4006 N N . GLU A 1 493 ? 25.449 0.667 19.090 1.00 84.94 493 GLU A N 1
ATOM 4007 C CA . GLU A 1 493 ? 26.901 0.548 18.952 1.00 84.94 493 GLU A CA 1
ATOM 4008 C C . GLU A 1 493 ? 27.395 -0.801 19.463 1.00 84.94 493 GLU A C 1
ATOM 4010 O O . GLU A 1 493 ? 28.173 -1.467 18.789 1.00 84.94 493 GLU A O 1
ATOM 4015 N N . TYR A 1 494 ? 26.885 -1.251 20.612 1.00 82.25 494 TYR A N 1
ATOM 4016 C CA . TYR A 1 494 ? 27.268 -2.537 21.192 1.00 82.25 494 TYR A CA 1
ATOM 4017 C C . TYR A 1 494 ? 26.881 -3.720 20.294 1.00 82.25 494 TYR A C 1
ATOM 4019 O O . TYR A 1 494 ? 27.696 -4.610 20.047 1.00 82.25 494 TYR A O 1
ATOM 4027 N N . LYS A 1 495 ? 25.647 -3.729 19.764 1.00 82.94 495 LYS A N 1
ATOM 4028 C CA . LYS A 1 495 ? 25.175 -4.780 18.843 1.00 82.94 495 LYS A CA 1
ATOM 4029 C C . LYS A 1 495 ? 26.010 -4.777 17.562 1.00 82.94 495 LYS A C 1
ATOM 4031 O O . LYS A 1 495 ? 26.397 -5.845 17.084 1.00 82.94 495 LYS A O 1
ATOM 4036 N N . ALA A 1 496 ? 26.323 -3.593 17.042 1.00 82.94 496 ALA A N 1
ATOM 4037 C CA . ALA A 1 496 ? 27.167 -3.448 15.868 1.00 82.94 496 ALA A CA 1
ATOM 4038 C C . ALA A 1 496 ? 28.596 -3.926 16.120 1.00 82.94 496 ALA A C 1
ATOM 4040 O O . ALA A 1 496 ? 29.058 -4.818 15.415 1.00 82.94 496 ALA A O 1
ATOM 4041 N N . ALA A 1 497 ? 29.259 -3.441 17.170 1.00 82.81 497 ALA A N 1
ATOM 4042 C CA . ALA A 1 497 ? 30.587 -3.898 17.561 1.00 82.81 497 ALA A CA 1
ATOM 4043 C C . ALA A 1 497 ? 30.609 -5.422 17.713 1.00 82.81 497 ALA A C 1
ATOM 4045 O O . ALA A 1 497 ? 31.429 -6.087 17.092 1.00 82.81 497 ALA A O 1
ATOM 4046 N N . LYS A 1 498 ? 29.642 -6.009 18.426 1.00 84.44 498 LYS A N 1
ATOM 4047 C CA . LYS A 1 498 ? 29.572 -7.463 18.588 1.00 84.44 498 LYS A CA 1
ATOM 4048 C C . LYS A 1 498 ? 29.482 -8.213 17.257 1.00 84.44 498 LYS A C 1
ATOM 4050 O O . LYS A 1 498 ? 30.179 -9.205 17.072 1.00 84.44 498 LYS A O 1
ATOM 4055 N N . THR A 1 499 ? 28.652 -7.733 16.335 1.00 83.94 499 THR A N 1
ATOM 4056 C CA . THR A 1 499 ? 28.473 -8.344 15.009 1.00 83.94 499 THR A CA 1
ATOM 4057 C C . THR A 1 499 ? 29.769 -8.294 14.198 1.00 83.94 499 THR A C 1
ATOM 4059 O O . THR A 1 499 ? 30.215 -9.318 13.686 1.00 83.94 499 THR A O 1
ATOM 4062 N N . PHE A 1 500 ? 30.426 -7.132 14.158 1.00 84.44 500 PHE A N 1
ATOM 4063 C CA . PHE A 1 500 ? 31.681 -6.939 13.430 1.00 84.44 500 PHE A CA 1
ATOM 4064 C C . PHE A 1 500 ? 32.827 -7.760 14.024 1.00 84.44 500 PHE A C 1
ATOM 4066 O O . PHE A 1 500 ? 33.531 -8.455 13.297 1.00 84.44 500 PHE A O 1
ATOM 4073 N N . PHE A 1 501 ? 32.998 -7.723 15.345 1.00 86.31 501 PHE A N 1
ATOM 4074 C CA . PHE A 1 501 ? 34.055 -8.463 16.028 1.00 86.31 501 PHE A CA 1
ATOM 4075 C C . PHE A 1 501 ? 33.901 -9.972 15.820 1.00 86.31 501 PHE A C 1
ATOM 4077 O O . PHE A 1 501 ? 34.865 -10.632 15.442 1.00 86.31 501 PHE A O 1
ATOM 4084 N N . ASN A 1 502 ? 32.680 -10.500 15.948 1.00 85.56 502 ASN A N 1
ATOM 4085 C CA . ASN A 1 502 ? 32.404 -11.908 15.670 1.00 85.56 502 ASN A CA 1
ATOM 4086 C C . ASN A 1 502 ? 32.730 -12.290 14.220 1.00 85.56 502 ASN A C 1
ATOM 4088 O O . ASN A 1 502 ? 33.352 -13.324 13.994 1.00 85.56 502 ASN A O 1
ATOM 4092 N N . TYR A 1 503 ? 32.336 -11.462 13.250 1.00 85.81 503 TYR A N 1
ATOM 4093 C CA . TYR A 1 503 ? 32.578 -11.729 11.831 1.00 85.81 503 TYR A CA 1
ATOM 4094 C C . TYR A 1 503 ? 34.072 -11.769 11.484 1.00 85.81 503 TYR A C 1
ATOM 4096 O O . TYR A 1 503 ? 34.520 -12.656 10.763 1.00 85.81 503 TYR A O 1
ATOM 4104 N N . TYR A 1 504 ? 34.860 -10.842 12.032 1.00 87.81 504 TYR A N 1
ATOM 4105 C CA . TYR A 1 504 ? 36.307 -10.789 11.805 1.00 87.81 504 TYR A CA 1
ATOM 4106 C C . TYR A 1 504 ? 37.118 -11.698 12.747 1.00 87.81 504 TYR A C 1
ATOM 4108 O O . TYR A 1 504 ? 38.346 -11.690 12.683 1.00 87.81 504 TYR A O 1
ATOM 4116 N N . GLY A 1 505 ? 36.467 -12.465 13.630 1.00 84.50 505 GLY A N 1
ATOM 4117 C CA . GLY A 1 505 ? 37.145 -13.315 14.616 1.00 84.50 505 GLY A CA 1
ATOM 4118 C C . GLY A 1 505 ? 37.952 -12.533 15.662 1.00 84.50 505 GLY A C 1
ATOM 4119 O O . GLY A 1 505 ? 38.921 -13.053 16.211 1.00 84.50 505 GLY A O 1
ATOM 4120 N N . ILE A 1 506 ? 37.581 -11.278 15.926 1.00 87.19 506 ILE A N 1
ATOM 4121 C CA . ILE A 1 506 ? 38.248 -10.391 16.885 1.00 87.19 506 ILE A CA 1
ATOM 4122 C C . ILE A 1 506 ? 37.562 -10.535 18.248 1.00 87.19 506 ILE A C 1
ATOM 4124 O O . ILE A 1 506 ? 36.337 -10.502 18.351 1.00 87.19 506 ILE A O 1
ATOM 4128 N N . VAL A 1 507 ? 38.346 -10.668 19.320 1.00 82.62 507 VAL A N 1
ATOM 4129 C CA . VAL A 1 507 ? 37.816 -10.729 20.691 1.00 82.62 507 VAL A CA 1
ATOM 4130 C C . VAL A 1 507 ? 37.205 -9.379 21.068 1.00 82.62 507 VAL A C 1
ATOM 4132 O O . VAL A 1 507 ? 37.866 -8.348 20.938 1.00 82.62 507 VAL A O 1
ATOM 4135 N N . LEU A 1 508 ? 35.955 -9.374 21.547 1.00 79.50 508 LEU A N 1
ATOM 4136 C CA . LEU A 1 508 ? 35.329 -8.147 22.043 1.00 79.50 508 LEU A CA 1
ATOM 4137 C C . LEU A 1 508 ? 36.142 -7.558 23.206 1.00 79.50 508 LEU A C 1
ATOM 4139 O O . LEU A 1 508 ? 36.464 -8.291 24.145 1.00 79.50 508 LEU A O 1
ATOM 4143 N N . PRO A 1 509 ? 36.426 -6.246 23.198 1.00 74.31 509 PRO A N 1
ATOM 4144 C CA . PRO A 1 509 ? 37.067 -5.600 24.328 1.00 74.31 509 PRO A CA 1
ATOM 4145 C C . PRO A 1 509 ? 36.165 -5.685 25.565 1.00 74.31 509 PRO A C 1
ATOM 4147 O O . PRO A 1 509 ? 34.943 -5.557 25.483 1.00 74.31 509 PRO A O 1
ATOM 4150 N N . SER A 1 510 ? 36.779 -5.892 26.729 1.00 66.12 510 SER A N 1
ATOM 4151 C CA . SER A 1 510 ? 36.098 -5.957 28.030 1.00 66.12 510 SER A CA 1
ATOM 4152 C C . SER A 1 510 ? 35.620 -4.590 28.544 1.00 66.12 510 SER A C 1
ATOM 4154 O O . SER A 1 510 ? 34.949 -4.526 29.572 1.00 66.12 510 SER A O 1
ATOM 4156 N N . ILE A 1 511 ? 35.947 -3.507 27.832 1.00 61.34 511 ILE A N 1
ATOM 4157 C CA . ILE A 1 511 ? 35.567 -2.122 28.130 1.00 61.34 511 ILE A CA 1
ATOM 4158 C C . ILE A 1 511 ? 34.724 -1.599 26.951 1.00 61.34 511 ILE A C 1
ATOM 4160 O O . ILE A 1 511 ? 35.083 -1.881 25.804 1.00 61.34 511 ILE A O 1
ATOM 4164 N N . PRO A 1 512 ? 33.622 -0.858 27.194 1.00 58.53 512 PRO A N 1
ATOM 4165 C CA . PRO A 1 512 ? 32.839 -0.235 26.126 1.00 58.53 512 PRO A CA 1
ATOM 4166 C C . PRO A 1 512 ? 33.701 0.704 25.269 1.00 58.53 512 PRO A C 1
ATOM 4168 O O . PRO A 1 512 ? 34.488 1.475 25.819 1.00 58.53 512 PRO A O 1
ATOM 4171 N N . LEU A 1 513 ? 33.546 0.613 23.943 1.00 57.00 513 LEU A N 1
ATOM 4172 C CA . LEU A 1 513 ? 34.231 1.452 22.949 1.00 57.00 513 LEU A CA 1
ATOM 4173 C C . LEU A 1 513 ? 33.581 2.825 22.784 1.00 57.00 513 LEU A C 1
ATOM 4175 O O . LEU A 1 513 ? 32.329 2.881 22.820 1.00 57.00 513 LEU A O 1
#

Sequence (513 aa):
MSINWQNLRPWNGSQNTGFEELCCQLAAYEEAPQSSIFIRKAAPDAGVECLWKLPNGDEWGWQAKFFLSPPNNHQWSQLDESVKKALEKHPRLTSYTVCLPIDRQDPRVEKQKWFMDKWNEHVQKWQGWARQKGISIEFNYWGEHEIWERLSREEHRGRRFFWFNKELLSQQWFKNRIEEAVANVGPRYTPELNVELPIARLFDGLGRTPDFYTQVKELCGKIRATSNKARSRKALEVAKDEFESLQEVISKVLSIANSIEDAEIAPIDWDYIDKLAQKSMDLSRNCIQKLENAAREKKERIASRKKQKSYNQPEDYGYERYHLNELIIALIELKDFALSSEAHLSNVPALLIVGKAGKGKTHLFCDVAKQRISSGFPTVLLLGEQFNKDEPWSQIIKLLGLSCTRDEFLGALEAVAQARGARALILIDALNEGEGKNIWHKHLAGMLTTLSHYPWIGIAVSVRTSYENTVILEGLVPDRLIRKVHLGFVGHEYKAAKTFFNYYGIVLPSIPL

pLDDT: mean 92.3, std 8.41, range [47.78, 98.81]

Radius of gyration: 28.93 Å; chains: 1; bounding box: 75×50×102 Å